Protein AF-A0A2D8TUY0-F1 (afdb_monomer)

Structure (mmCIF, N/CA/C/O backbone):
data_AF-A0A2D8TUY0-F1
#
_entry.id   AF-A0A2D8TUY0-F1
#
loop_
_atom_site.group_PDB
_atom_site.id
_atom_site.type_symbol
_atom_site.label_atom_id
_atom_site.label_alt_id
_atom_site.label_comp_id
_atom_site.label_asym_id
_atom_site.label_entity_id
_atom_site.label_seq_id
_atom_site.pdbx_PDB_ins_code
_atom_site.Cartn_x
_atom_site.Cartn_y
_atom_site.Cartn_z
_atom_site.occupancy
_atom_site.B_iso_or_equiv
_atom_site.auth_seq_id
_atom_site.auth_comp_id
_atom_site.auth_asym_id
_atom_site.auth_atom_id
_atom_site.pdbx_PDB_model_num
ATOM 1 N N . MET A 1 1 ? -10.414 -11.150 25.035 1.00 84.00 1 MET A N 1
ATOM 2 C CA . MET A 1 1 ? -11.420 -10.351 24.304 1.00 84.00 1 MET A CA 1
ATOM 3 C C . MET A 1 1 ? -11.794 -11.158 23.079 1.00 84.00 1 MET A C 1
ATOM 5 O O . MET A 1 1 ? -10.898 -11.716 22.467 1.00 84.00 1 MET A O 1
ATOM 9 N N . SER A 1 2 ? -13.072 -11.317 22.756 1.00 91.38 2 SER A N 1
ATOM 10 C CA . SER A 1 2 ? -13.458 -12.007 21.522 1.00 91.38 2 SER A CA 1
ATOM 11 C C . SER A 1 2 ? -13.144 -11.145 20.296 1.00 91.38 2 SER A C 1
ATOM 13 O O . SER A 1 2 ? -13.077 -9.918 20.381 1.00 91.38 2 SER A O 1
ATOM 15 N N . ILE A 1 3 ? -13.011 -11.767 19.123 1.00 92.19 3 ILE A N 1
ATOM 16 C CA . ILE A 1 3 ? -12.767 -11.019 17.882 1.00 92.19 3 ILE A CA 1
ATOM 17 C C . ILE A 1 3 ? -13.920 -10.061 17.544 1.00 92.19 3 ILE A C 1
ATOM 19 O O . ILE A 1 3 ? -13.692 -8.984 17.006 1.00 92.19 3 ILE A O 1
ATOM 23 N N . GLN A 1 4 ? -15.157 -10.409 17.916 1.00 93.75 4 GLN A N 1
ATOM 24 C CA . GLN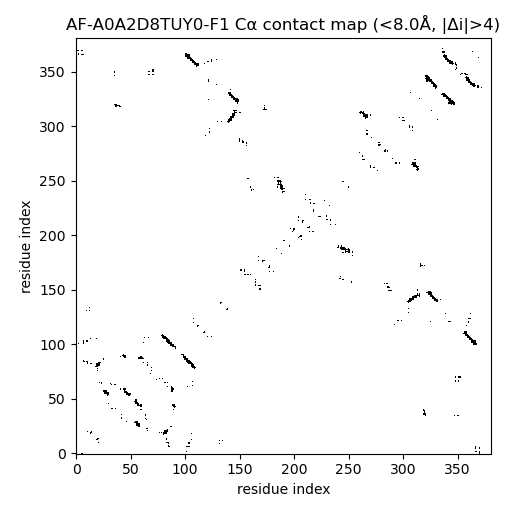 A 1 4 ? -16.320 -9.543 17.712 1.00 93.75 4 GLN A CA 1
ATOM 25 C C . GLN A 1 4 ? -16.310 -8.330 18.650 1.00 93.75 4 GLN A C 1
ATOM 27 O O . GLN A 1 4 ? -16.653 -7.230 18.219 1.00 93.75 4 GLN A O 1
ATOM 32 N N . GLU A 1 5 ? -15.876 -8.505 19.902 1.00 95.38 5 GLU A N 1
ATOM 33 C CA . GLU A 1 5 ? -15.669 -7.390 20.834 1.00 95.38 5 GLU A CA 1
ATOM 34 C C . GLU A 1 5 ? -14.594 -6.434 20.310 1.00 95.38 5 GLU A C 1
ATOM 36 O O . GLU A 1 5 ? -14.817 -5.224 20.291 1.00 95.38 5 GLU A O 1
ATOM 41 N N . LEU A 1 6 ? -13.477 -6.970 19.803 1.00 96.31 6 LEU A N 1
ATOM 42 C CA . LEU A 1 6 ? -12.415 -6.171 19.188 1.00 96.31 6 LEU A CA 1
ATOM 43 C C . LEU A 1 6 ? -12.925 -5.407 17.955 1.00 96.31 6 LEU A C 1
ATOM 45 O O . LEU A 1 6 ? -12.702 -4.203 17.836 1.00 96.31 6 LEU A O 1
ATOM 49 N N . ASN A 1 7 ? -13.657 -6.079 17.062 1.00 96.50 7 ASN A N 1
ATOM 50 C CA . ASN A 1 7 ? -14.255 -5.458 15.878 1.00 96.50 7 ASN A CA 1
ATOM 51 C C . ASN A 1 7 ? -15.169 -4.279 16.247 1.00 96.50 7 ASN A C 1
ATOM 53 O O . ASN A 1 7 ? -15.118 -3.234 15.589 1.00 96.50 7 ASN A O 1
ATOM 57 N N . LEU A 1 8 ? -16.005 -4.451 17.277 1.00 96.81 8 LEU A N 1
ATOM 58 C CA . LEU A 1 8 ? -16.933 -3.427 17.754 1.00 96.81 8 LEU A CA 1
ATOM 59 C C . LEU A 1 8 ? -16.194 -2.267 18.428 1.00 96.81 8 LEU A C 1
ATOM 61 O O . LEU A 1 8 ? -16.516 -1.111 18.167 1.00 96.81 8 LEU A O 1
ATOM 65 N N . GLN A 1 9 ? -15.184 -2.561 19.252 1.00 97.25 9 GLN A N 1
ATOM 66 C CA . GLN A 1 9 ? -14.355 -1.539 19.887 1.00 97.25 9 GLN A CA 1
ATOM 67 C C . GLN A 1 9 ? -13.655 -0.663 18.842 1.00 97.25 9 GLN A C 1
ATOM 69 O O . GLN A 1 9 ? -13.736 0.561 18.928 1.00 97.25 9 GLN A O 1
ATOM 74 N N . LEU A 1 10 ? -13.025 -1.276 17.834 1.00 98.06 10 LEU A N 1
ATOM 75 C CA . LEU A 1 10 ? -12.342 -0.557 16.755 1.00 98.06 10 LEU A CA 1
ATOM 76 C C . LEU A 1 10 ? -13.316 0.295 15.935 1.00 98.06 10 LEU A C 1
ATOM 78 O O . LEU A 1 10 ? -13.047 1.470 15.704 1.00 98.06 10 LEU A O 1
ATOM 82 N N . LYS A 1 11 ? -14.479 -0.258 15.562 1.00 97.62 11 LYS A N 1
ATOM 83 C CA . LYS A 1 11 ? -15.529 0.498 14.864 1.00 97.62 11 LYS A CA 1
ATOM 84 C C . LYS A 1 11 ? -15.939 1.744 15.657 1.00 97.62 11 LYS A C 1
ATOM 86 O O . LYS A 1 11 ? -15.882 2.849 15.126 1.00 97.62 11 LYS A O 1
ATOM 91 N N . ASN A 1 12 ? -16.317 1.564 16.924 1.00 98.06 12 ASN A N 1
ATOM 92 C CA . ASN A 1 12 ? -16.778 2.660 17.777 1.00 98.06 12 ASN A CA 1
ATOM 93 C C . ASN A 1 12 ? -15.684 3.720 17.966 1.00 98.06 12 ASN A C 1
ATOM 95 O O . ASN A 1 12 ? -15.970 4.917 18.007 1.00 98.06 12 ASN A O 1
ATOM 99 N N . TYR A 1 13 ? -14.426 3.287 18.068 1.00 98.31 13 TYR A N 1
ATOM 100 C CA . TYR A 1 13 ? -13.287 4.189 18.148 1.00 98.31 13 TYR A CA 1
ATOM 101 C C . TYR A 1 13 ? -13.142 5.033 16.873 1.00 98.31 13 TYR A C 1
ATOM 103 O O . TYR A 1 13 ? -13.010 6.251 16.972 1.00 98.31 13 TYR A O 1
ATOM 111 N N . PHE A 1 14 ? -13.245 4.434 15.685 1.00 98.38 14 PHE A N 1
ATOM 112 C CA . PHE A 1 14 ? -13.183 5.180 14.425 1.00 98.38 14 PHE A CA 1
ATOM 113 C C . PHE A 1 14 ? -14.346 6.166 14.262 1.00 98.38 14 PHE A C 1
ATOM 115 O O . PHE A 1 14 ? -14.122 7.310 13.871 1.00 98.38 14 PHE A O 1
ATOM 122 N N . GLU A 1 15 ? -15.570 5.776 14.626 1.00 97.44 15 GLU A N 1
ATOM 123 C CA . GLU A 1 15 ? -16.721 6.692 14.619 1.00 97.44 15 GLU A CA 1
ATOM 124 C C . GLU A 1 15 ? -16.515 7.868 15.590 1.00 97.44 15 GLU A C 1
ATOM 126 O O . GLU A 1 15 ? -16.848 9.006 15.264 1.00 97.44 15 GLU A O 1
ATOM 131 N N . SER A 1 16 ? -15.872 7.638 16.744 1.00 97.38 16 SER A N 1
ATOM 132 C CA . SER A 1 16 ? -15.498 8.715 17.677 1.00 97.38 16 SER A CA 1
ATOM 133 C C . SER A 1 16 ? -14.423 9.673 17.138 1.00 97.38 16 SER A C 1
ATOM 135 O O . SER A 1 16 ? -14.205 10.738 17.714 1.00 97.38 16 SER A O 1
ATOM 137 N N . LYS A 1 17 ? -13.755 9.298 16.040 1.00 97.06 17 LYS A N 1
ATOM 138 C CA . LYS A 1 17 ? -12.744 10.079 15.312 1.00 97.06 17 LYS A CA 1
ATOM 139 C C . LYS A 1 17 ? -13.296 10.701 14.023 1.00 97.06 17 LYS A C 1
ATOM 141 O O . LYS A 1 17 ? -12.528 11.033 13.125 1.00 97.06 17 LYS A O 1
ATOM 146 N N . ASP A 1 18 ? -14.618 10.853 13.937 1.00 96.31 18 ASP A N 1
ATOM 147 C CA . ASP A 1 18 ? -15.341 11.439 12.801 1.00 96.31 18 ASP A CA 1
ATOM 148 C C . ASP A 1 18 ? -15.231 10.647 11.481 1.00 96.31 18 ASP A C 1
ATOM 150 O O . ASP A 1 18 ? -15.523 11.183 10.407 1.00 96.31 18 ASP A O 1
ATOM 154 N N . PHE A 1 19 ? -14.858 9.363 11.534 1.00 97.88 19 PHE A N 1
ATOM 155 C CA . PHE A 1 19 ? -14.951 8.481 10.372 1.00 97.88 19 PHE A CA 1
ATOM 156 C C . PHE A 1 19 ? -16.371 7.928 10.231 1.00 97.88 19 PHE A C 1
ATOM 158 O O . PHE A 1 19 ? -16.956 7.406 11.178 1.00 97.88 19 PHE A O 1
ATOM 165 N N . THR A 1 20 ? -16.927 8.016 9.024 1.00 97.62 20 THR A N 1
ATOM 166 C CA . THR A 1 20 ? -18.263 7.492 8.722 1.00 97.62 20 THR A CA 1
ATOM 167 C C . THR A 1 20 ? -18.190 5.988 8.495 1.00 97.62 20 THR A C 1
ATOM 169 O O . THR A 1 20 ? -17.503 5.535 7.579 1.00 97.62 20 THR A O 1
ATOM 172 N N . TYR A 1 21 ? -18.924 5.209 9.289 1.00 97.38 21 TYR A N 1
ATOM 173 C CA . TYR A 1 21 ? -18.996 3.764 9.100 1.00 97.38 21 TYR A CA 1
ATOM 174 C C . TYR A 1 21 ? -19.704 3.396 7.794 1.00 97.38 21 TYR A C 1
ATOM 176 O O . TYR A 1 21 ? -20.824 3.836 7.525 1.00 97.38 21 TYR A O 1
ATOM 184 N N . VAL A 1 22 ? -19.056 2.546 7.001 1.00 96.81 22 VAL A N 1
ATOM 185 C CA . VAL A 1 22 ? -19.592 2.001 5.755 1.00 96.81 22 VAL A CA 1
ATOM 186 C C . VAL A 1 22 ? -19.901 0.525 5.959 1.00 96.81 22 VAL A C 1
ATOM 188 O O . VAL A 1 22 ? -18.999 -0.308 6.048 1.00 96.81 22 VAL A O 1
ATOM 191 N N . ASP A 1 23 ? -21.191 0.200 6.014 1.00 93.50 23 ASP A N 1
ATOM 192 C CA . ASP A 1 23 ? -21.638 -1.190 5.999 1.00 93.50 23 ASP A CA 1
ATOM 193 C C . ASP A 1 23 ? -21.586 -1.742 4.570 1.00 93.50 23 ASP A C 1
ATOM 195 O O . ASP A 1 23 ? -22.038 -1.100 3.617 1.00 93.50 23 ASP A O 1
ATOM 199 N N . LEU A 1 24 ? -21.013 -2.932 4.418 1.00 93.81 24 LEU A N 1
ATOM 200 C CA . LEU A 1 24 ? -20.769 -3.561 3.126 1.00 93.81 24 LEU A CA 1
ATOM 201 C C . LEU A 1 24 ? -21.277 -5.004 3.129 1.00 93.81 24 LEU A C 1
ATOM 203 O O . LEU A 1 24 ? -21.068 -5.722 4.113 1.00 93.81 24 LEU A O 1
ATOM 207 N N . PRO A 1 25 ? -21.848 -5.487 2.009 1.00 95.06 25 PRO A N 1
ATOM 208 C CA . PRO A 1 25 ? -22.224 -6.888 1.877 1.00 95.06 25 PRO A CA 1
ATOM 209 C C . PRO A 1 25 ? -20.991 -7.801 1.931 1.00 95.06 25 PRO A C 1
ATOM 211 O O . PRO A 1 25 ? -19.852 -7.360 1.778 1.00 95.06 25 PRO A O 1
ATOM 214 N N . LEU A 1 26 ? -21.213 -9.098 2.148 1.00 95.50 26 LEU A N 1
ATOM 215 C CA . LEU A 1 26 ? -20.144 -10.108 2.129 1.00 95.50 26 LEU A CA 1
ATOM 216 C C . LEU A 1 26 ? -19.827 -10.607 0.715 1.00 95.50 26 LEU A C 1
ATOM 218 O O . LEU A 1 26 ? -18.713 -11.060 0.462 1.00 95.50 26 LEU A O 1
ATOM 222 N N . VAL A 1 27 ? -20.806 -10.538 -0.187 1.00 95.81 27 VAL A N 1
ATOM 223 C CA . VAL A 1 27 ? -20.734 -11.068 -1.550 1.00 95.81 27 VAL A CA 1
ATOM 224 C C . VAL A 1 27 ? -20.790 -9.919 -2.546 1.00 95.81 27 VAL A C 1
ATOM 226 O O . VAL A 1 27 ? -21.647 -9.044 -2.437 1.00 95.81 27 VAL A O 1
ATOM 229 N N . PHE A 1 28 ? -19.913 -9.966 -3.542 1.00 94.50 28 PHE A N 1
ATOM 230 C CA . PHE A 1 28 ? -19.820 -8.987 -4.623 1.00 94.50 28 PHE A CA 1
ATOM 231 C C . PHE A 1 28 ? -19.685 -9.678 -5.979 1.00 94.50 28 PHE A C 1
ATOM 233 O O . PHE A 1 28 ? -19.399 -10.874 -6.058 1.00 94.50 28 PHE A O 1
ATOM 240 N N . ASP A 1 29 ? -19.870 -8.906 -7.048 1.00 92.38 29 ASP A N 1
ATOM 241 C CA . ASP A 1 29 ? -19.421 -9.303 -8.382 1.00 92.38 29 ASP A CA 1
ATOM 242 C C . ASP A 1 29 ? -17.893 -9.437 -8.393 1.00 92.38 29 ASP A C 1
ATOM 244 O O . ASP A 1 29 ? -17.190 -8.550 -7.904 1.00 92.38 29 ASP A O 1
ATOM 248 N N . SER A 1 30 ? -17.373 -10.537 -8.945 1.00 90.69 30 SER A N 1
ATOM 249 C CA . SER A 1 30 ? -15.924 -10.792 -8.934 1.00 90.69 30 SER A CA 1
ATOM 250 C C . SER A 1 30 ? -15.119 -9.791 -9.761 1.00 90.69 30 SER A C 1
ATOM 252 O O . SER A 1 30 ? -13.979 -9.485 -9.402 1.00 90.69 30 SER A O 1
ATOM 254 N N . ASP A 1 31 ? -15.730 -9.219 -10.800 1.00 87.44 31 ASP A N 1
ATOM 255 C CA . ASP A 1 31 ? -15.106 -8.232 -11.688 1.00 87.44 31 ASP A CA 1
ATOM 256 C C . ASP A 1 31 ? -1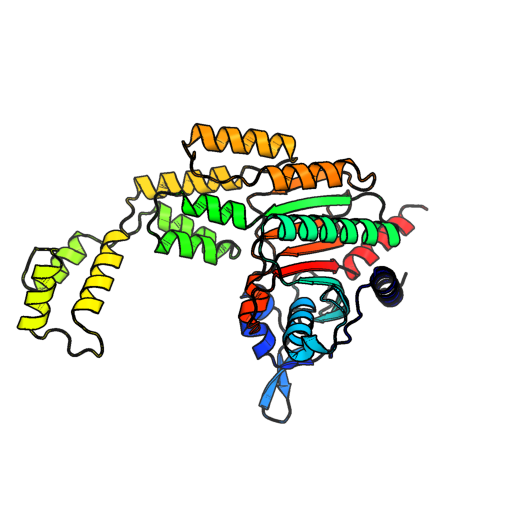4.596 -6.995 -10.930 1.00 87.44 31 ASP A C 1
ATOM 258 O O . ASP A 1 31 ? -13.510 -6.502 -11.233 1.00 87.44 31 ASP A O 1
ATOM 262 N N . VAL A 1 32 ? -15.300 -6.574 -9.867 1.00 85.94 32 VAL A N 1
ATOM 263 C CA . VAL A 1 32 ? -14.912 -5.434 -9.009 1.00 85.94 32 VAL A CA 1
ATOM 264 C C . VAL A 1 32 ? -13.510 -5.618 -8.425 1.00 85.94 32 VAL A C 1
ATOM 266 O O . VAL A 1 32 ? -12.772 -4.654 -8.239 1.00 85.94 32 VAL A O 1
ATOM 269 N N . PHE A 1 33 ? -13.119 -6.859 -8.137 1.00 86.88 33 PHE A N 1
ATOM 270 C CA . PHE A 1 33 ? -11.812 -7.156 -7.564 1.00 86.88 33 PHE A CA 1
ATOM 271 C C . PHE A 1 33 ? -10.789 -7.538 -8.628 1.00 86.88 33 PHE A C 1
ATOM 273 O O . PHE A 1 33 ? -9.615 -7.207 -8.467 1.00 86.88 33 PHE A O 1
ATOM 280 N N . TYR A 1 34 ? -11.177 -8.204 -9.718 1.00 80.69 34 TYR A N 1
ATOM 281 C CA . TYR A 1 34 ? -10.219 -8.673 -10.725 1.00 80.69 34 TYR A CA 1
ATOM 282 C C . TYR A 1 34 ? -9.412 -7.564 -11.388 1.00 80.69 34 TYR A C 1
ATOM 284 O O . TYR A 1 34 ? -8.236 -7.777 -11.686 1.00 80.69 34 TYR A O 1
ATOM 292 N N . GLU A 1 35 ? -10.008 -6.394 -11.578 1.00 72.38 35 GLU A N 1
ATOM 293 C CA . GLU A 1 35 ? -9.322 -5.254 -12.187 1.00 72.38 35 GLU A CA 1
ATOM 294 C C . GLU A 1 35 ? -8.435 -4.497 -11.185 1.00 72.38 35 GLU A C 1
ATOM 296 O O . GLU A 1 35 ? -7.444 -3.880 -11.570 1.00 72.38 35 GLU A O 1
ATOM 301 N N . MET A 1 36 ? -8.745 -4.603 -9.889 1.00 74.56 36 MET A N 1
ATOM 302 C CA . MET A 1 36 ? -8.294 -3.656 -8.863 1.00 74.56 36 MET A CA 1
ATOM 303 C C . MET A 1 36 ? -7.314 -4.246 -7.844 1.00 74.56 36 MET A C 1
ATOM 305 O O . MET A 1 36 ? -6.555 -3.521 -7.207 1.00 74.56 36 MET A O 1
ATOM 309 N N . SER A 1 37 ? -7.342 -5.564 -7.655 1.00 67.38 37 SER A N 1
ATOM 310 C CA . SER A 1 37 ? -6.726 -6.227 -6.499 1.00 67.38 37 SER A CA 1
ATOM 311 C C . SER A 1 37 ? -5.332 -6.823 -6.741 1.00 67.38 37 SER A C 1
ATOM 313 O O . SER A 1 37 ? -4.678 -7.289 -5.804 1.00 67.38 37 SER A O 1
ATOM 315 N N . GLY A 1 38 ? -4.853 -6.783 -7.986 1.00 72.62 38 GLY A N 1
ATOM 316 C CA . GLY A 1 38 ? -3.574 -7.371 -8.376 1.00 72.62 38 GLY A CA 1
ATOM 317 C C . GLY A 1 38 ? -3.602 -8.898 -8.506 1.00 72.62 38 GLY A C 1
ATOM 318 O O . GLY A 1 38 ? -4.587 -9.569 -8.194 1.00 72.62 38 GLY A O 1
ATOM 319 N N . GLU A 1 39 ? -2.505 -9.483 -8.991 1.00 73.56 39 GLU A N 1
ATOM 320 C CA . GLU A 1 39 ? -2.430 -10.932 -9.228 1.00 73.56 39 GLU A CA 1
ATOM 321 C C . GLU A 1 39 ? -2.439 -11.749 -7.931 1.00 73.56 39 GLU A C 1
ATOM 323 O O . GLU A 1 39 ? -2.946 -12.874 -7.927 1.00 73.56 39 GLU A O 1
ATOM 328 N N . ILE A 1 40 ? -1.864 -11.219 -6.846 1.00 75.75 40 ILE A N 1
ATOM 329 C CA . ILE A 1 40 ? -1.784 -11.932 -5.563 1.00 75.75 40 ILE A CA 1
ATOM 330 C C . ILE A 1 40 ? -3.177 -12.122 -4.968 1.00 75.75 40 ILE A C 1
ATOM 332 O O . ILE A 1 40 ? -3.573 -13.259 -4.709 1.00 75.75 40 ILE A O 1
ATOM 336 N N . LEU A 1 41 ? -3.936 -11.035 -4.790 1.00 78.56 41 LEU A N 1
ATOM 337 C CA . LEU A 1 41 ? -5.254 -11.120 -4.166 1.00 78.56 41 LEU A CA 1
ATOM 338 C C . LEU A 1 41 ? -6.219 -11.921 -5.041 1.00 78.56 41 LEU A C 1
ATOM 340 O O . LEU A 1 41 ? -6.963 -12.748 -4.521 1.00 78.56 41 LEU A O 1
ATOM 344 N N . ARG 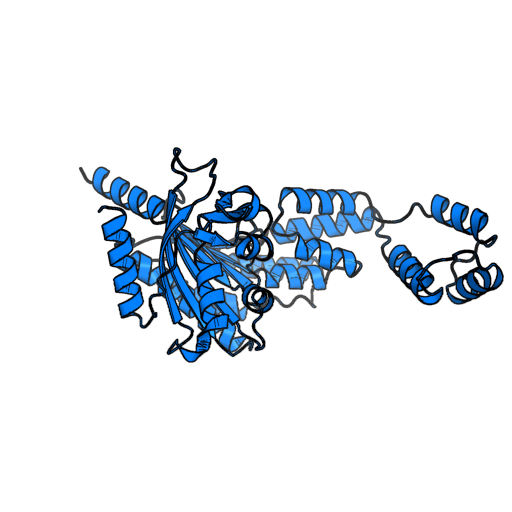A 1 42 ? -6.119 -11.784 -6.371 1.00 82.00 42 ARG A N 1
ATOM 345 C CA . ARG A 1 42 ? -6.899 -12.575 -7.330 1.00 82.00 42 ARG A CA 1
ATOM 346 C C . ARG A 1 42 ? -6.734 -14.083 -7.145 1.00 82.00 42 ARG A C 1
ATOM 348 O O . ARG A 1 42 ? -7.717 -14.812 -7.224 1.00 82.00 42 ARG A O 1
ATOM 355 N N . LYS A 1 43 ? -5.513 -14.561 -6.884 1.00 83.69 43 LYS A N 1
ATOM 356 C CA . LYS A 1 43 ? -5.246 -15.990 -6.624 1.00 83.69 43 LYS A CA 1
ATOM 357 C C . LYS A 1 43 ? -5.803 -16.469 -5.285 1.00 83.69 43 LYS A C 1
ATOM 359 O O . LYS A 1 43 ? -5.906 -17.673 -5.091 1.00 83.69 43 LYS A O 1
ATOM 364 N N . GLN A 1 44 ? -6.119 -15.544 -4.379 1.00 86.44 44 GLN A N 1
ATOM 365 C CA . GLN A 1 44 ? -6.620 -15.835 -3.040 1.00 86.44 44 GLN A CA 1
ATOM 366 C C . GLN A 1 44 ? -8.147 -15.722 -2.915 1.00 86.44 44 GLN A C 1
ATOM 368 O O . GLN A 1 44 ? -8.691 -15.986 -1.846 1.00 86.44 44 GLN A O 1
ATOM 373 N N . MET A 1 45 ? -8.849 -15.301 -3.968 1.00 90.19 45 MET A N 1
ATOM 374 C CA . MET A 1 45 ? -10.295 -15.088 -3.929 1.00 90.19 45 MET A CA 1
ATOM 375 C C . MET A 1 45 ? -11.074 -16.405 -3.904 1.00 90.19 45 MET A C 1
ATOM 377 O O . MET A 1 45 ? -10.797 -17.320 -4.675 1.00 90.19 45 MET A O 1
ATOM 381 N N . TYR A 1 46 ? -12.130 -16.448 -3.090 1.00 91.62 46 TYR A N 1
ATOM 382 C CA . TYR A 1 46 ? -13.177 -17.462 -3.204 1.00 91.62 46 TYR A CA 1
ATOM 383 C C . TYR A 1 46 ? -14.269 -16.965 -4.148 1.00 91.62 46 TYR A C 1
ATOM 385 O O . TYR A 1 46 ? -15.081 -16.122 -3.751 1.00 91.62 46 TYR A O 1
ATOM 393 N N . SER A 1 47 ? -14.291 -17.483 -5.378 1.00 92.62 47 SER A N 1
ATOM 394 C CA . SER A 1 47 ? -15.365 -17.229 -6.342 1.00 92.62 47 SER A CA 1
ATOM 395 C C . SER A 1 47 ? -16.315 -18.420 -6.496 1.00 92.62 47 SER A C 1
ATOM 397 O O . SER A 1 47 ? -15.971 -19.572 -6.228 1.00 92.62 47 SER A O 1
ATOM 399 N N . PHE A 1 48 ? -17.554 -18.116 -6.866 1.00 94.69 48 PHE A N 1
ATOM 400 C CA . PHE A 1 48 ? -18.633 -19.062 -7.121 1.00 94.69 48 PHE A CA 1
ATOM 401 C C . PHE A 1 48 ? -19.605 -18.465 -8.141 1.00 94.69 48 PHE A C 1
ATOM 403 O O . PHE A 1 48 ? -19.606 -17.262 -8.381 1.00 94.69 48 PHE A O 1
ATOM 410 N N . TYR A 1 49 ? -20.460 -19.294 -8.731 1.00 96.44 49 TYR A N 1
ATOM 411 C CA . TYR A 1 49 ? -21.496 -18.827 -9.651 1.00 96.44 49 TYR A CA 1
ATOM 412 C C . TYR A 1 49 ? -22.837 -18.737 -8.933 1.00 96.44 49 TYR A C 1
ATOM 414 O O . TYR A 1 49 ? -23.209 -19.646 -8.188 1.00 96.44 49 TYR A O 1
ATOM 422 N N . ASP A 1 50 ? -23.564 -17.643 -9.148 1.00 94.19 50 ASP A N 1
ATOM 423 C CA . ASP A 1 50 ? -24.950 -17.546 -8.702 1.00 94.19 50 ASP A CA 1
ATOM 424 C C . ASP A 1 50 ? -25.903 -18.338 -9.620 1.00 94.19 50 ASP A C 1
ATOM 426 O O . ASP A 1 50 ? -25.508 -18.900 -10.644 1.00 94.19 50 ASP A O 1
ATOM 430 N N . ASN A 1 51 ? -27.193 -18.365 -9.272 1.00 94.62 51 ASN A N 1
ATOM 431 C CA . ASN A 1 51 ? -28.212 -19.086 -10.045 1.00 94.62 51 ASN A CA 1
ATOM 432 C C . ASN A 1 51 ? -28.400 -18.553 -11.481 1.00 94.62 51 ASN A C 1
ATOM 434 O O . ASN A 1 51 ? -29.032 -19.227 -12.291 1.00 94.62 51 ASN A O 1
ATOM 438 N N . SER A 1 52 ? -27.891 -17.357 -11.798 1.00 94.69 52 SER A N 1
ATOM 439 C CA . SER A 1 52 ? -27.908 -16.782 -13.149 1.00 94.69 52 SER A CA 1
ATOM 440 C C . SER A 1 52 ? -26.657 -17.125 -13.965 1.00 94.69 52 SER A C 1
ATOM 442 O O . SER A 1 52 ? -26.575 -16.770 -15.139 1.00 94.69 52 SER A O 1
ATOM 444 N N . GLY A 1 53 ? -25.688 -17.822 -13.362 1.00 94.19 53 GLY A N 1
ATOM 445 C CA . GLY A 1 53 ? -24.389 -18.104 -13.965 1.00 94.19 53 GLY A CA 1
ATOM 446 C C . GLY A 1 53 ? -23.416 -16.924 -13.897 1.00 94.19 53 GLY A C 1
ATOM 447 O O . GLY A 1 53 ? -22.374 -16.974 -14.548 1.00 94.19 53 GLY A O 1
ATOM 448 N N . LYS A 1 54 ? -23.724 -15.870 -13.128 1.00 94.62 54 LYS A N 1
ATOM 449 C CA . LYS A 1 54 ? -22.807 -14.745 -12.915 1.00 94.62 54 LYS A CA 1
ATOM 450 C C . LYS A 1 54 ? -21.778 -15.113 -11.851 1.00 94.62 54 LYS A C 1
ATOM 452 O O . LYS A 1 54 ? -22.138 -15.641 -10.798 1.00 94.62 54 LYS A O 1
ATOM 457 N N . GLU A 1 55 ? -20.507 -14.824 -12.120 1.00 95.25 55 GLU A N 1
ATOM 458 C CA . GLU A 1 55 ? -19.433 -15.046 -11.152 1.00 95.25 55 GLU A CA 1
ATOM 459 C C . GLU A 1 55 ? -19.501 -14.010 -10.018 1.00 95.25 55 GLU A C 1
ATOM 461 O O . GLU A 1 55 ? -19.566 -12.795 -10.232 1.00 95.25 55 GLU A O 1
ATOM 466 N N . LYS A 1 56 ? -19.517 -14.521 -8.792 1.00 95.56 56 LYS A N 1
ATOM 467 C CA . LYS A 1 56 ? -19.542 -13.785 -7.533 1.00 95.56 56 LYS A CA 1
ATOM 468 C C . LYS A 1 56 ? -18.349 -14.202 -6.694 1.00 95.56 56 LYS A C 1
ATOM 470 O O . LYS A 1 56 ? -17.833 -15.306 -6.836 1.00 95.56 56 LYS A O 1
ATOM 475 N N . CYS A 1 57 ? -17.948 -13.354 -5.758 1.00 94.50 57 CYS A N 1
ATOM 476 C CA . CYS A 1 57 ? -16.951 -13.715 -4.760 1.00 94.50 57 CYS A CA 1
ATOM 477 C C . CYS A 1 57 ? -17.365 -13.285 -3.360 1.00 94.50 57 CYS A C 1
ATOM 479 O O . CYS A 1 57 ? -18.043 -12.271 -3.174 1.00 94.50 57 CYS A O 1
ATOM 481 N N . LEU A 1 58 ? -16.882 -14.032 -2.369 1.00 95.06 58 LEU A N 1
ATOM 482 C CA . LEU A 1 58 ? -16.754 -13.501 -1.017 1.00 95.06 58 LEU A CA 1
ATOM 483 C C . LEU A 1 58 ? -15.704 -12.388 -1.037 1.00 95.06 58 LEU A C 1
ATOM 485 O O . LEU A 1 58 ? -14.650 -12.556 -1.651 1.00 95.06 58 LEU A O 1
ATOM 489 N N . ARG A 1 59 ? -15.989 -11.251 -0.393 1.00 93.31 59 ARG A N 1
ATOM 490 C CA . ARG A 1 59 ? -15.094 -10.089 -0.426 1.00 93.31 59 ARG A CA 1
ATOM 491 C C . ARG A 1 59 ? -13.698 -10.465 0.101 1.00 93.31 59 ARG A C 1
ATOM 493 O O . ARG A 1 59 ? -13.576 -10.900 1.251 1.00 93.31 59 ARG A O 1
ATOM 500 N N . PRO A 1 60 ? -12.638 -10.301 -0.704 1.00 92.00 60 PRO A N 1
ATOM 501 C CA . PRO A 1 60 ? -11.276 -10.530 -0.245 1.00 92.00 60 PRO A CA 1
ATOM 502 C C . PRO A 1 60 ? -10.701 -9.295 0.460 1.00 92.00 60 PRO A C 1
ATOM 504 O O . PRO A 1 60 ? -9.655 -9.387 1.090 1.00 92.00 60 PRO A O 1
ATOM 507 N N . ASP A 1 61 ? -11.345 -8.137 0.340 1.00 91.81 61 ASP A N 1
ATOM 508 C CA . ASP A 1 61 ? -10.844 -6.841 0.786 1.00 91.81 61 ASP A CA 1
ATOM 509 C C . ASP A 1 61 ? -12.007 -5.893 1.102 1.00 91.81 61 ASP A C 1
ATOM 511 O O . ASP A 1 61 ? -13.108 -6.067 0.571 1.00 91.81 61 ASP A O 1
ATOM 515 N N . LEU A 1 62 ? -11.759 -4.912 1.971 1.00 94.56 62 LEU A N 1
ATOM 516 C CA . LEU A 1 62 ? -12.735 -3.893 2.363 1.00 94.56 62 LEU A CA 1
ATOM 517 C C . LEU A 1 62 ? -12.421 -2.507 1.783 1.00 94.56 62 LEU A C 1
ATOM 519 O O . LEU A 1 62 ? -13.359 -1.764 1.505 1.00 94.56 62 LEU A O 1
ATOM 523 N N . THR A 1 63 ? -11.157 -2.180 1.512 1.00 94.44 63 THR A N 1
ATOM 524 C CA . THR A 1 63 ? -10.751 -0.896 0.920 1.00 94.44 63 THR A CA 1
ATOM 525 C C . THR A 1 63 ? -11.390 -0.687 -0.450 1.00 94.44 63 THR A C 1
ATOM 527 O O . THR A 1 63 ? -12.081 0.308 -0.663 1.00 94.44 63 THR A O 1
ATOM 530 N N . ILE A 1 64 ? -11.242 -1.653 -1.365 1.00 93.31 64 ILE A N 1
ATOM 531 C CA . ILE A 1 64 ? -11.793 -1.570 -2.731 1.00 93.31 64 ILE A CA 1
ATOM 532 C C . ILE A 1 64 ? -13.306 -1.264 -2.726 1.00 93.31 64 ILE A C 1
ATOM 534 O O . ILE A 1 64 ? -13.712 -0.277 -3.347 1.00 93.31 64 ILE A O 1
ATOM 538 N N . PRO A 1 65 ? -14.166 -2.043 -2.035 1.00 94.44 65 PRO A N 1
ATOM 539 C CA . PRO A 1 65 ? -15.599 -1.768 -2.023 1.00 94.44 65 PRO A CA 1
ATOM 540 C C . PRO A 1 65 ? -15.972 -0.481 -1.273 1.00 94.44 65 PRO A C 1
ATOM 542 O O . PRO A 1 65 ? -16.943 0.163 -1.673 1.00 94.44 65 PRO A O 1
ATOM 545 N N . VAL A 1 66 ? -15.225 -0.064 -0.240 1.00 95.75 66 VAL A N 1
ATOM 546 C CA . VAL A 1 66 ? -15.453 1.233 0.426 1.00 95.75 66 VAL A CA 1
ATOM 547 C C . VAL A 1 66 ? -15.176 2.388 -0.532 1.00 95.75 66 VAL A C 1
ATOM 549 O O . VAL A 1 66 ? -16.042 3.246 -0.713 1.00 95.75 66 VAL A O 1
ATOM 552 N N . CYS A 1 67 ? -14.024 2.382 -1.205 1.00 94.75 67 CYS A N 1
ATOM 553 C CA . CYS A 1 67 ? -13.671 3.401 -2.190 1.00 94.75 67 CYS A CA 1
ATOM 554 C C . CYS A 1 67 ? -14.664 3.428 -3.360 1.00 94.75 67 CYS A C 1
ATOM 556 O O . CYS A 1 67 ? -15.117 4.498 -3.759 1.00 94.75 67 CYS A O 1
ATOM 558 N N . HIS A 1 68 ? -15.064 2.262 -3.876 1.00 92.81 68 HIS A N 1
ATOM 559 C CA . HIS A 1 68 ? -16.044 2.171 -4.960 1.00 92.81 68 HIS A CA 1
ATOM 560 C C . HIS A 1 68 ? -17.413 2.725 -4.538 1.00 92.81 68 HIS A C 1
ATOM 562 O O . HIS A 1 68 ? -18.057 3.460 -5.292 1.00 92.81 68 HIS A O 1
ATOM 568 N N . ASN A 1 69 ? -17.858 2.414 -3.314 1.00 93.38 69 ASN A N 1
ATOM 569 C CA . ASN A 1 69 ? -19.103 2.949 -2.773 1.00 93.38 69 ASN A CA 1
ATOM 570 C C . ASN A 1 69 ? -19.047 4.476 -2.620 1.00 93.38 69 ASN A C 1
ATOM 57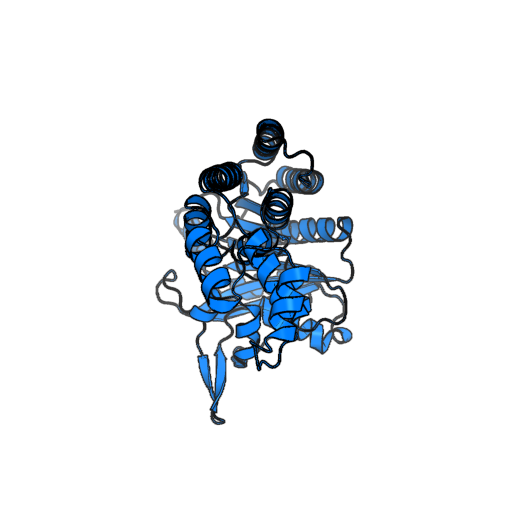2 O O . ASN A 1 69 ? -20.020 5.146 -2.963 1.00 93.38 69 ASN A O 1
ATOM 576 N N . TYR A 1 70 ? -17.914 5.018 -2.160 1.00 94.75 70 TYR A N 1
ATOM 577 C CA . TYR A 1 70 ? -17.693 6.461 -2.072 1.00 94.75 70 TYR A CA 1
ATOM 578 C C . TYR A 1 70 ? -17.750 7.135 -3.442 1.00 94.75 70 TYR A C 1
ATOM 580 O O . TYR A 1 70 ? -18.496 8.090 -3.603 1.00 94.75 70 TYR A O 1
ATOM 588 N N . ILE A 1 71 ? -17.043 6.610 -4.445 1.00 92.75 71 ILE A N 1
ATOM 589 C CA . ILE A 1 71 ? -17.037 7.178 -5.804 1.00 92.75 71 ILE A CA 1
ATOM 590 C C . ILE A 1 71 ? -18.445 7.152 -6.418 1.00 92.75 71 ILE A C 1
ATOM 592 O O . ILE A 1 71 ? -18.887 8.132 -7.007 1.00 92.75 71 ILE A O 1
ATOM 596 N N . THR A 1 72 ? -19.186 6.056 -6.232 1.00 91.25 72 THR A N 1
ATOM 597 C CA . THR A 1 72 ? -20.533 5.895 -6.811 1.00 91.25 72 THR A CA 1
ATOM 598 C C . THR A 1 72 ? -21.602 6.719 -6.078 1.00 91.25 72 THR A C 1
ATOM 600 O O . THR A 1 72 ? -22.651 7.035 -6.641 1.00 91.25 72 THR A O 1
ATOM 603 N N . ASN A 1 73 ? -21.386 7.034 -4.798 1.00 91.19 73 ASN A N 1
ATOM 604 C CA . ASN A 1 73 ? -22.383 7.660 -3.929 1.00 91.19 73 ASN A CA 1
ATOM 605 C C . ASN A 1 73 ? -21.811 8.829 -3.110 1.00 91.19 73 ASN A C 1
ATOM 607 O O . ASN A 1 73 ? -22.230 9.017 -1.965 1.00 91.19 73 ASN A O 1
ATOM 611 N N . SER A 1 74 ? -20.876 9.605 -3.658 1.00 87.00 74 SER A N 1
ATOM 612 C CA . SER A 1 74 ? -20.124 10.636 -2.921 1.00 87.00 74 SER A CA 1
ATOM 613 C C . SER A 1 74 ? -21.038 11.633 -2.201 1.00 87.00 74 SER A C 1
ATOM 615 O O . SER A 1 74 ? -20.816 11.955 -1.038 1.00 87.00 74 SER A O 1
ATOM 617 N N . GLN A 1 75 ? -22.159 11.998 -2.826 1.00 87.25 75 GLN A N 1
ATOM 618 C CA . GLN A 1 75 ? -23.203 12.875 -2.288 1.00 87.25 75 GLN A CA 1
ATOM 619 C C . GLN A 1 75 ? -23.880 12.370 -1.001 1.00 87.25 75 GLN A C 1
ATOM 621 O O . GLN A 1 75 ? -24.570 13.136 -0.331 1.00 87.25 75 GLN A O 1
ATOM 626 N N . LYS A 1 76 ? -23.744 11.080 -0.662 1.00 89.62 76 LYS A N 1
ATOM 627 C CA . LYS A 1 76 ? -24.288 10.494 0.575 1.00 89.62 76 LYS A CA 1
ATOM 628 C C . LYS A 1 76 ? -23.324 10.609 1.755 1.00 89.62 76 LYS A C 1
ATOM 630 O O . LYS A 1 76 ? -23.733 10.347 2.885 1.00 89.62 76 LYS A O 1
ATOM 635 N N . PHE A 1 77 ? -22.071 10.982 1.510 1.00 89.75 77 PHE A N 1
ATOM 636 C CA . PHE A 1 77 ? -21.038 11.081 2.531 1.00 89.75 77 PHE A CA 1
ATOM 637 C C . PHE A 1 77 ? -20.781 12.540 2.901 1.00 89.75 77 PHE A C 1
ATOM 639 O O . PHE A 1 77 ? -20.724 13.420 2.049 1.00 89.75 77 PHE A O 1
ATOM 646 N N . LYS A 1 78 ? -20.609 12.802 4.201 1.00 89.12 78 LYS A N 1
ATOM 647 C CA . LYS A 1 78 ? -20.278 14.144 4.710 1.00 89.12 78 LYS A CA 1
ATOM 648 C C . LYS A 1 78 ? -18.833 14.542 4.386 1.00 89.12 78 LYS A C 1
ATOM 650 O O . LYS A 1 78 ? -18.533 15.723 4.244 1.00 89.12 78 LYS A O 1
ATOM 655 N N . SER A 1 79 ? -17.940 13.561 4.334 1.00 93.56 79 SER A N 1
ATOM 656 C CA . SER A 1 79 ? -16.517 13.699 4.031 1.00 93.56 79 SER A CA 1
ATOM 657 C C . SER A 1 79 ? -15.997 12.372 3.475 1.00 93.56 79 SER A C 1
ATOM 659 O O . SER A 1 79 ? -16.671 11.346 3.583 1.00 93.56 79 SER A O 1
ATOM 661 N N . GLY A 1 80 ? -14.788 12.365 2.915 1.00 95.50 80 GLY A N 1
ATOM 662 C CA . GLY A 1 80 ? -14.112 11.129 2.518 1.00 95.50 80 GLY A CA 1
ATOM 663 C C . GLY A 1 80 ? -13.397 10.400 3.661 1.00 95.50 80 GLY A C 1
ATOM 664 O O . GLY A 1 80 ? -12.554 9.557 3.386 1.00 95.50 80 GLY A O 1
ATOM 665 N N . LYS A 1 81 ? -13.708 10.703 4.931 1.00 97.94 81 LYS A N 1
ATOM 666 C CA . LYS A 1 81 ? -13.223 9.937 6.091 1.00 97.94 81 LYS A CA 1
ATOM 667 C C . LYS A 1 81 ? -14.187 8.794 6.379 1.00 97.94 81 LYS A C 1
ATOM 669 O O . LYS A 1 81 ? -15.263 9.008 6.939 1.00 97.94 81 LYS A O 1
ATOM 674 N N . LEU A 1 82 ? -13.808 7.585 5.985 1.00 98.44 82 LEU A N 1
ATOM 675 C CA . LEU A 1 82 ? -14.648 6.389 6.031 1.00 98.44 82 LEU A CA 1
ATOM 676 C C . LEU A 1 82 ? -14.012 5.316 6.910 1.00 98.44 82 LEU A C 1
ATOM 678 O O . LEU A 1 82 ? -12.793 5.205 6.951 1.00 98.44 82 LEU A O 1
ATOM 682 N N . CYS A 1 83 ? -14.814 4.501 7.588 1.00 98.25 83 CYS A N 1
ATOM 683 C CA . CYS A 1 83 ? -14.314 3.342 8.319 1.00 98.25 83 CYS A CA 1
ATOM 684 C C . CYS A 1 83 ? -15.146 2.090 8.060 1.00 98.25 83 CYS A C 1
ATOM 686 O O . CYS A 1 83 ? -16.300 2.147 7.635 1.00 98.25 83 CYS A O 1
ATOM 688 N N . TYR A 1 84 ? -14.547 0.940 8.337 1.00 98.19 84 TYR A N 1
ATOM 689 C CA . TYR A 1 84 ? -15.180 -0.367 8.224 1.00 98.19 84 TYR A CA 1
ATOM 690 C C . TYR A 1 84 ? -14.651 -1.310 9.298 1.00 98.19 84 TYR A C 1
ATOM 692 O O . TYR A 1 84 ? -13.603 -1.093 9.905 1.00 98.19 84 TYR A O 1
ATOM 700 N N . SER A 1 85 ? -15.401 -2.381 9.535 1.00 97.38 85 SER A N 1
ATOM 701 C CA . SER A 1 85 ? -15.044 -3.446 10.467 1.00 97.38 85 SER A CA 1
ATOM 702 C C . SER A 1 85 ? -15.821 -4.698 10.085 1.00 97.38 85 SER A C 1
ATOM 704 O O . SER A 1 85 ? -17.046 -4.638 9.938 1.00 97.38 85 SER A O 1
ATOM 706 N N . GLY A 1 86 ? -15.125 -5.815 9.880 1.00 94.50 86 GLY A N 1
ATOM 707 C CA . GLY A 1 86 ? -15.760 -7.097 9.597 1.00 94.50 86 GLY A CA 1
ATOM 708 C C . GLY A 1 86 ? -14.858 -8.120 8.905 1.00 94.50 86 GLY A C 1
ATOM 709 O O . GLY A 1 86 ? -13.657 -7.901 8.738 1.00 94.50 86 GLY A O 1
ATOM 710 N N . PRO A 1 87 ? -15.443 -9.256 8.491 1.00 94.88 87 PRO A N 1
ATOM 711 C CA . PRO A 1 87 ? -14.687 -10.344 7.893 1.00 94.88 87 PRO A CA 1
ATOM 712 C C . PRO A 1 87 ? -14.333 -10.077 6.427 1.00 94.88 87 PRO A C 1
ATOM 714 O O . PRO A 1 87 ? -15.099 -9.439 5.696 1.00 94.88 87 PRO A O 1
ATOM 717 N N . VAL A 1 88 ? -13.207 -10.636 5.998 1.00 94.06 88 VAL A N 1
ATOM 718 C CA . VAL A 1 88 ? -12.755 -10.820 4.615 1.00 94.06 88 VAL A CA 1
ATOM 719 C C . VAL A 1 88 ? -12.336 -12.276 4.417 1.00 94.06 88 VAL A C 1
ATOM 721 O O . VAL A 1 88 ? -11.942 -12.953 5.368 1.00 94.06 88 VAL A O 1
ATOM 724 N N . PHE A 1 89 ? -12.404 -12.763 3.180 1.00 93.31 89 PHE A N 1
ATOM 725 C CA . PHE A 1 89 ? -12.189 -14.177 2.873 1.00 93.31 89 PHE A CA 1
ATOM 726 C C . PHE A 1 89 ? -11.054 -14.350 1.872 1.00 93.31 89 PHE A C 1
ATOM 728 O O . PHE A 1 89 ? -11.124 -13.845 0.751 1.00 93.31 89 PHE A O 1
ATOM 735 N N . ARG A 1 90 ? -10.000 -15.068 2.271 1.00 88.06 90 ARG A N 1
ATOM 736 C CA . ARG A 1 90 ? -8.810 -15.306 1.441 1.00 88.06 90 ARG A CA 1
ATOM 737 C C . ARG A 1 90 ? -8.350 -16.751 1.579 1.00 88.06 90 ARG A C 1
ATOM 739 O O . ARG A 1 90 ? -8.302 -17.288 2.685 1.00 88.06 90 ARG A O 1
ATOM 746 N N . SER A 1 91 ? -7.991 -17.395 0.472 1.00 79.94 91 SER A N 1
ATOM 747 C CA . SER A 1 91 ? -7.300 -18.681 0.509 1.00 79.94 91 SER A CA 1
ATOM 748 C C . SER A 1 91 ? -5.858 -18.429 0.940 1.00 79.94 91 SER A C 1
ATOM 750 O O . SER A 1 91 ? -4.990 -18.084 0.138 1.00 79.94 91 SER A O 1
ATOM 752 N N . SER A 1 92 ? -5.625 -18.503 2.242 1.00 64.06 92 SER A N 1
ATOM 753 C CA . SER A 1 92 ? -4.307 -18.330 2.832 1.00 64.06 92 SER A CA 1
ATOM 754 C C . SER A 1 92 ? -3.603 -19.677 2.962 1.00 64.06 92 SER A C 1
ATOM 756 O O . SER A 1 92 ? -4.224 -20.685 3.292 1.00 64.06 92 SER A O 1
ATOM 758 N N . THR A 1 93 ? -2.292 -19.681 2.731 1.00 50.69 93 THR A N 1
ATOM 759 C CA . THR A 1 93 ? -1.388 -20.756 3.162 1.00 50.69 93 THR A CA 1
ATOM 760 C C . THR A 1 93 ? -0.814 -20.508 4.565 1.00 50.69 93 THR A C 1
ATOM 762 O O . THR A 1 93 ? -0.123 -21.374 5.086 1.00 50.69 93 THR A O 1
ATOM 765 N N . GLU A 1 94 ? -1.055 -19.328 5.153 1.00 51.22 94 GLU A N 1
ATOM 766 C CA . GLU A 1 94 ? -0.390 -18.813 6.364 1.00 51.22 94 GLU A CA 1
ATOM 767 C C . GLU A 1 94 ? -1.304 -18.707 7.599 1.00 51.22 94 GLU A C 1
ATOM 769 O O . GLU A 1 94 ? -0.803 -18.670 8.719 1.00 51.22 94 GLU A O 1
ATOM 774 N N . SER A 1 95 ? -2.633 -18.673 7.441 1.00 51.88 95 SER A N 1
ATOM 775 C CA . SER A 1 95 ? -3.549 -18.788 8.583 1.00 51.88 95 SER A CA 1
ATOM 776 C C . SER A 1 95 ? -3.714 -20.264 8.938 1.00 51.88 95 SER A C 1
ATOM 778 O O . SER A 1 95 ? -3.688 -21.120 8.058 1.00 51.88 95 SER A O 1
ATOM 780 N N . GLU A 1 96 ? -3.884 -20.569 10.226 1.00 54.25 96 GLU A N 1
ATOM 781 C CA . GLU A 1 96 ? -4.106 -21.912 10.794 1.00 54.25 96 GLU A CA 1
ATOM 782 C C . GLU A 1 96 ? -5.441 -22.537 10.319 1.00 54.25 96 GLU A C 1
ATOM 784 O O . GLU A 1 96 ? -6.326 -22.855 11.107 1.00 54.25 96 GLU A O 1
ATOM 789 N N . GLY A 1 97 ? -5.639 -22.661 9.008 1.00 58.12 97 GLY A N 1
ATOM 790 C CA . GLY A 1 97 ? -6.806 -23.256 8.363 1.00 58.12 97 GLY A CA 1
ATOM 791 C C . GLY A 1 97 ? -8.027 -22.345 8.199 1.00 58.12 97 GLY A C 1
ATOM 792 O O . GLY A 1 97 ? -8.909 -22.695 7.417 1.00 58.12 97 GLY A O 1
ATOM 793 N N . SER A 1 98 ? -8.110 -21.185 8.870 1.00 71.81 98 SER A N 1
ATOM 794 C CA . SER A 1 98 ? -9.261 -20.280 8.693 1.00 71.81 98 SER A CA 1
ATOM 795 C C . SER A 1 98 ? -9.142 -19.455 7.416 1.00 71.81 98 SER A C 1
ATOM 797 O O . SER A 1 98 ? -8.202 -18.679 7.234 1.00 71.81 98 SER A O 1
ATOM 799 N N . VAL A 1 99 ? -10.151 -19.598 6.563 1.00 84.19 99 VAL A N 1
ATOM 800 C CA . VAL A 1 99 ? -10.344 -18.818 5.335 1.00 84.19 99 VAL A CA 1
ATOM 801 C C . VAL A 1 99 ? -10.904 -17.421 5.613 1.00 84.19 99 VAL A C 1
ATOM 803 O O . VAL A 1 99 ? -10.797 -16.534 4.768 1.00 84.19 99 VAL A O 1
ATOM 806 N N . GLU A 1 100 ? -11.503 -17.241 6.792 1.00 90.75 100 GLU A N 1
ATOM 807 C CA . GLU A 1 100 ? -12.053 -15.985 7.287 1.00 90.75 100 GLU A CA 1
ATOM 808 C C . GLU A 1 100 ? -11.014 -15.261 8.148 1.00 90.75 100 GLU A C 1
ATOM 810 O O . GLU A 1 100 ? -10.464 -15.823 9.102 1.00 90.75 100 GLU A O 1
ATOM 815 N N . LEU A 1 101 ? -10.783 -13.997 7.812 1.00 91.88 101 LEU A N 1
ATOM 816 C CA . LEU A 1 101 ? -9.936 -13.055 8.531 1.00 91.88 101 LEU A CA 1
ATOM 817 C C . LEU A 1 101 ? -10.778 -11.831 8.879 1.00 91.88 101 LEU A C 1
ATOM 819 O O . LEU A 1 101 ? -11.660 -11.461 8.116 1.00 91.88 101 LEU A O 1
ATOM 823 N N . ASN A 1 102 ? -10.511 -11.175 9.999 1.00 94.31 102 ASN A N 1
ATOM 824 C CA . ASN A 1 102 ? -11.210 -9.955 10.387 1.00 94.31 102 ASN A CA 1
ATOM 825 C C . ASN A 1 102 ? -10.293 -8.744 10.246 1.00 94.31 102 ASN A C 1
ATOM 827 O O . ASN A 1 102 ? -9.125 -8.777 10.645 1.00 94.31 102 ASN A O 1
ATOM 831 N N . GLN A 1 103 ? -10.851 -7.680 9.680 1.00 95.50 103 GLN A N 1
ATOM 832 C CA . GLN A 1 103 ? -10.171 -6.416 9.455 1.00 95.50 103 GLN A CA 1
ATOM 833 C C . GLN A 1 103 ? -11.058 -5.265 9.907 1.00 95.50 103 GLN A C 1
ATOM 835 O O . GLN A 1 103 ? -12.270 -5.268 9.676 1.00 95.50 103 GLN A O 1
ATOM 840 N N . SER A 1 104 ? -10.433 -4.260 10.504 1.00 98.06 104 SER A N 1
ATOM 841 C CA . SER A 1 104 ? -11.046 -2.958 10.732 1.00 98.06 104 SER A CA 1
ATOM 842 C C . SER A 1 104 ? -10.121 -1.897 10.169 1.00 98.06 104 SER A C 1
ATOM 844 O O . SER A 1 104 ? -8.908 -1.994 10.304 1.00 98.06 104 SER A O 1
ATOM 846 N N . GLY A 1 105 ? -10.660 -0.886 9.514 1.00 97.94 105 GLY A N 1
ATOM 847 C CA . GLY A 1 105 ? -9.813 0.079 8.836 1.00 97.94 105 GLY A CA 1
ATOM 848 C C . GLY A 1 105 ? -10.488 1.408 8.637 1.00 97.94 105 GLY A C 1
ATOM 849 O O . GLY A 1 105 ? -11.696 1.554 8.852 1.00 97.94 105 GLY A O 1
ATOM 850 N N . VAL A 1 106 ? -9.669 2.369 8.239 1.00 98.56 106 VAL A N 1
ATOM 851 C CA . VAL A 1 106 ? -10.100 3.716 7.898 1.00 98.56 106 VAL A CA 1
ATOM 852 C C . VAL A 1 106 ? -9.485 4.126 6.571 1.00 98.56 106 VAL A C 1
ATOM 854 O O . VAL A 1 106 ? -8.334 3.795 6.294 1.00 98.56 106 VAL A O 1
ATOM 857 N N . GLU A 1 107 ? -10.255 4.869 5.786 1.00 98.25 107 GLU A N 1
ATOM 858 C CA . GLU A 1 107 ? -9.849 5.444 4.510 1.00 98.25 107 GLU A CA 1
ATOM 859 C C . GLU A 1 107 ? -10.054 6.961 4.568 1.00 98.25 107 GLU A C 1
ATOM 861 O O . GLU A 1 107 ? -11.085 7.437 5.053 1.00 98.25 107 GLU A O 1
ATOM 866 N N . ILE A 1 108 ? -9.074 7.719 4.078 1.00 98.12 108 ILE A N 1
ATOM 867 C CA . ILE A 1 108 ? -9.152 9.168 3.906 1.00 98.12 108 ILE A CA 1
ATOM 868 C C . ILE A 1 108 ? -9.083 9.462 2.409 1.00 98.12 108 ILE A C 1
ATOM 870 O O . ILE A 1 108 ? -8.026 9.341 1.793 1.00 98.12 108 ILE A O 1
ATOM 874 N N . ILE A 1 109 ? -10.222 9.844 1.837 1.00 97.00 109 ILE A N 1
ATOM 875 C CA . ILE A 1 109 ? -10.397 10.222 0.433 1.00 97.00 109 ILE A CA 1
ATOM 876 C C . ILE A 1 109 ? -10.608 11.735 0.352 1.00 97.00 109 ILE A C 1
ATOM 878 O O . ILE A 1 109 ? -11.385 12.298 1.126 1.00 97.00 109 ILE A O 1
ATOM 882 N N . TYR A 1 110 ? -9.908 12.410 -0.557 1.00 94.88 110 TYR A N 1
ATOM 883 C CA . TYR A 1 110 ? -9.949 13.871 -0.637 1.00 94.88 110 TYR A CA 1
ATOM 884 C C . TYR A 1 110 ? -9.558 14.412 -2.017 1.00 94.88 110 TYR A C 1
ATOM 886 O O . TYR A 1 110 ? -8.838 13.771 -2.784 1.00 94.88 110 TYR A O 1
ATOM 894 N N . GLU A 1 111 ? -10.023 15.628 -2.304 1.00 91.00 111 GLU A N 1
ATOM 895 C CA . GLU A 1 111 ? -9.769 16.380 -3.537 1.00 91.00 111 GLU A CA 1
ATOM 896 C C . GLU A 1 111 ? -8.576 17.328 -3.351 1.00 91.00 111 GLU A C 1
ATOM 898 O O . GLU A 1 111 ? -8.748 18.513 -3.084 1.00 91.00 111 GLU A O 1
ATOM 903 N N . ASP A 1 112 ? -7.350 16.807 -3.433 1.00 87.94 112 ASP A N 1
ATOM 904 C CA . ASP A 1 112 ? -6.132 17.621 -3.541 1.00 87.94 112 ASP A CA 1
ATOM 905 C C . ASP A 1 112 ? -4.909 16.733 -3.803 1.00 87.94 112 ASP A C 1
ATOM 907 O O . ASP A 1 112 ? -4.521 15.921 -2.964 1.00 87.94 112 ASP A O 1
ATOM 911 N N . ASN A 1 113 ? -4.251 16.883 -4.946 1.00 84.75 113 ASN A N 1
ATOM 912 C CA . ASN A 1 113 ? -3.060 16.096 -5.274 1.00 84.75 113 ASN A CA 1
ATOM 913 C C . ASN A 1 113 ? -1.736 16.797 -4.947 1.00 84.75 113 ASN A C 1
ATOM 915 O O . ASN A 1 113 ? -0.676 16.252 -5.260 1.00 84.75 113 ASN A O 1
ATOM 919 N N . ARG A 1 114 ? -1.766 17.996 -4.352 1.00 88.94 114 ARG A N 1
ATOM 920 C CA . ARG A 1 114 ? -0.545 18.723 -3.991 1.00 88.94 114 ARG A CA 1
ATOM 921 C C . ARG A 1 114 ? 0.254 17.934 -2.955 1.00 88.94 114 ARG A C 1
ATOM 923 O O . ARG A 1 114 ? -0.317 17.365 -2.025 1.00 88.94 114 ARG A O 1
ATOM 930 N N . ASN A 1 115 ? 1.582 17.959 -3.076 1.00 86.31 115 ASN A N 1
ATOM 931 C CA . ASN A 1 115 ? 2.492 17.235 -2.179 1.00 86.31 115 ASN A CA 1
ATOM 932 C C . ASN A 1 115 ? 2.261 17.573 -0.696 1.00 86.31 115 ASN A C 1
ATOM 934 O O . ASN A 1 115 ? 2.292 16.678 0.141 1.00 86.31 115 ASN A O 1
ATOM 938 N N . GLU A 1 116 ? 1.971 18.837 -0.374 1.00 88.44 116 GLU A N 1
ATOM 939 C CA . GLU A 1 116 ? 1.651 19.271 0.993 1.00 88.44 116 GLU A CA 1
ATOM 940 C C . GLU A 1 116 ? 0.412 18.554 1.548 1.00 88.44 116 GLU A C 1
ATOM 942 O O . GLU A 1 116 ? 0.451 17.992 2.642 1.00 88.44 116 GLU A O 1
ATOM 947 N N . SER A 1 117 ? -0.666 18.492 0.766 1.00 91.50 117 SER A N 1
ATOM 948 C CA . SER A 1 117 ? -1.900 17.807 1.154 1.00 91.50 117 SER A CA 1
ATOM 949 C C . SER A 1 117 ? -1.706 16.297 1.247 1.00 91.50 117 SER A C 1
ATOM 951 O O . SER A 1 117 ? -2.251 15.666 2.151 1.00 91.50 117 SER A O 1
ATOM 953 N N . GLN A 1 118 ? -0.895 15.700 0.368 1.00 92.12 118 GLN A N 1
ATOM 954 C CA . GLN A 1 118 ? -0.523 14.289 0.500 1.00 92.12 118 GLN A CA 1
ATOM 955 C C . GLN A 1 118 ? 0.217 14.014 1.807 1.00 92.12 118 GLN A C 1
ATOM 957 O O . GLN A 1 118 ? -0.177 13.126 2.557 1.00 92.12 118 GLN A O 1
ATOM 962 N N . LEU A 1 119 ? 1.213 14.830 2.127 1.00 91.12 119 LEU A N 1
ATOM 963 C CA . LEU A 1 119 ? 1.995 14.696 3.346 1.00 91.12 119 LEU A CA 1
ATOM 964 C C . LEU A 1 119 ? 1.149 14.843 4.618 1.00 91.12 119 LEU A C 1
ATOM 966 O O . LEU A 1 119 ? 1.315 14.063 5.552 1.00 91.12 119 LEU A O 1
ATOM 970 N N . ILE A 1 120 ? 0.222 15.806 4.658 1.00 93.38 120 ILE A N 1
ATOM 971 C CA . ILE A 1 120 ? -0.689 15.988 5.801 1.00 93.38 120 ILE A CA 1
ATOM 972 C C . ILE A 1 120 ? -1.528 14.724 6.028 1.00 93.38 120 ILE A C 1
ATOM 974 O O . ILE A 1 120 ? -1.600 14.233 7.153 1.00 93.38 120 ILE A O 1
ATOM 978 N N . ASN A 1 121 ? -2.109 14.164 4.965 1.00 95.56 121 ASN A N 1
ATOM 979 C CA . ASN A 1 121 ? -2.931 12.957 5.064 1.00 95.56 121 ASN A CA 1
ATOM 980 C C . ASN A 1 121 ? -2.090 11.699 5.372 1.00 95.56 121 ASN A C 1
ATOM 982 O O . ASN A 1 121 ? -2.545 10.823 6.103 1.00 95.56 121 ASN A O 1
ATOM 986 N N . ASP A 1 122 ? -0.849 11.623 4.877 1.00 95.06 122 ASP A N 1
ATOM 987 C CA . ASP A 1 122 ? 0.120 10.561 5.196 1.00 95.06 122 ASP A CA 1
ATOM 988 C C . ASP A 1 122 ? 0.532 10.579 6.684 1.00 95.06 122 ASP A C 1
ATOM 990 O O . ASP A 1 122 ? 0.675 9.534 7.321 1.00 95.06 122 ASP A O 1
ATOM 994 N N . ILE A 1 123 ? 0.690 11.767 7.270 1.00 94.19 123 ILE A N 1
ATOM 995 C CA . ILE A 1 123 ? 0.938 11.943 8.709 1.00 94.19 123 ILE A CA 1
ATOM 996 C C . ILE A 1 123 ? -0.313 11.570 9.509 1.00 94.19 123 ILE A C 1
ATOM 998 O O . ILE A 1 123 ? -0.221 10.824 10.487 1.00 94.19 123 ILE A O 1
ATOM 1002 N N . GLU A 1 124 ? -1.480 12.058 9.085 1.00 95.62 124 GLU A N 1
ATOM 1003 C CA . GLU A 1 124 ? -2.753 11.812 9.761 1.00 95.62 124 GLU A CA 1
ATOM 1004 C C . GLU A 1 124 ? -3.097 10.316 9.806 1.00 95.62 124 GLU A C 1
ATOM 1006 O O . GLU A 1 124 ? -3.534 9.811 10.844 1.00 95.62 124 GLU A O 1
ATOM 1011 N N . ILE A 1 125 ? -2.876 9.569 8.721 1.00 97.31 125 ILE A N 1
ATOM 1012 C CA . ILE A 1 125 ? -3.196 8.137 8.697 1.00 97.31 125 ILE A CA 1
ATOM 1013 C C . ILE A 1 125 ? -2.291 7.328 9.638 1.00 97.31 125 ILE A C 1
ATOM 1015 O O . ILE A 1 125 ? -2.772 6.428 10.330 1.00 97.31 125 ILE A O 1
ATOM 1019 N N . ILE A 1 126 ? -0.999 7.676 9.730 1.00 96.12 126 ILE A N 1
ATOM 1020 C CA . ILE A 1 126 ? -0.058 7.031 10.655 1.00 96.12 126 ILE A CA 1
ATOM 1021 C C . ILE A 1 126 ? -0.431 7.383 12.096 1.00 96.12 126 ILE A C 1
ATOM 1023 O O . ILE A 1 126 ? -0.454 6.498 12.950 1.00 96.12 126 ILE A O 1
ATOM 1027 N N . GLN A 1 127 ? -0.779 8.643 12.374 1.00 95.44 127 GLN A N 1
ATOM 1028 C CA . GLN A 1 127 ? -1.286 9.059 13.685 1.00 95.44 127 GLN A CA 1
ATOM 1029 C C . GLN A 1 127 ? -2.501 8.230 14.102 1.00 95.44 127 GLN A C 1
ATOM 1031 O O . GLN A 1 127 ? -2.484 7.629 15.175 1.00 95.44 127 GLN A O 1
ATOM 1036 N N . ASN A 1 128 ? -3.514 8.125 13.237 1.00 97.19 128 ASN A N 1
ATOM 1037 C CA . ASN A 1 128 ? -4.698 7.314 13.512 1.00 97.19 128 ASN A CA 1
ATOM 1038 C C . ASN A 1 128 ? -4.333 5.841 13.753 1.00 97.19 128 ASN A C 1
ATOM 1040 O O . ASN A 1 128 ? -4.857 5.236 14.687 1.00 97.19 128 ASN A O 1
ATOM 1044 N N . ALA A 1 129 ? -3.399 5.266 12.989 1.00 97.62 129 ALA A N 1
ATOM 1045 C CA . ALA A 1 129 ? -2.943 3.891 13.196 1.00 97.62 129 ALA A CA 1
ATOM 1046 C C . ALA A 1 129 ? -2.277 3.694 14.574 1.00 97.62 129 ALA A C 1
ATOM 1048 O O . ALA A 1 129 ? -2.597 2.745 15.294 1.00 97.62 129 ALA A O 1
ATOM 1049 N N . LEU A 1 130 ? -1.394 4.613 14.981 1.00 96.31 130 LEU A N 1
ATOM 1050 C CA . LEU A 1 130 ? -0.731 4.572 16.289 1.00 96.31 130 LEU A CA 1
ATOM 1051 C C . LEU A 1 130 ? -1.731 4.739 17.441 1.00 96.31 130 LEU A C 1
ATOM 1053 O O . LEU A 1 130 ? -1.675 4.003 18.429 1.00 96.31 130 LEU A O 1
ATOM 1057 N N . GLU A 1 131 ? -2.663 5.684 17.322 1.00 95.75 131 GLU A N 1
ATOM 1058 C CA . GLU A 1 131 ? -3.685 5.910 18.344 1.00 95.75 131 GLU A CA 1
ATOM 1059 C C . GLU A 1 131 ? -4.681 4.746 18.444 1.00 95.75 131 GLU A C 1
ATOM 1061 O O . GLU A 1 131 ? -5.124 4.424 19.548 1.00 95.75 131 GLU A O 1
ATOM 1066 N N . THR A 1 132 ? -4.968 4.068 17.329 1.00 97.50 132 THR A N 1
ATOM 1067 C CA . THR A 1 132 ? -5.796 2.853 17.290 1.00 97.50 132 THR A CA 1
ATOM 1068 C C . THR A 1 132 ? -5.189 1.750 18.146 1.00 97.50 132 THR A C 1
ATOM 1070 O O . THR A 1 132 ? -5.865 1.198 19.011 1.00 97.50 132 THR A O 1
ATOM 1073 N N . LEU A 1 133 ? -3.896 1.461 17.962 1.00 97.19 133 LEU A N 1
ATOM 1074 C CA . LEU A 1 133 ? -3.191 0.440 18.744 1.00 97.19 133 LEU A CA 1
ATOM 1075 C C . LEU A 1 133 ? -3.119 0.812 20.227 1.00 97.19 133 LEU A C 1
ATOM 1077 O O . LEU A 1 133 ? -3.361 -0.029 21.093 1.00 97.19 133 LEU A O 1
ATOM 1081 N N . LYS A 1 134 ? -2.890 2.093 20.528 1.00 95.00 134 LYS A N 1
ATOM 1082 C CA . LYS A 1 134 ? -2.931 2.600 21.901 1.00 95.00 134 LYS A CA 1
ATOM 1083 C C . LYS A 1 134 ? -4.316 2.438 22.539 1.00 95.00 134 LYS A C 1
ATOM 1085 O O . LYS A 1 134 ? -4.396 2.079 23.711 1.00 95.00 134 LYS A O 1
ATOM 1090 N N . ASN A 1 135 ? -5.401 2.677 21.795 1.00 94.94 135 ASN A N 1
ATOM 1091 C CA . ASN A 1 135 ? -6.775 2.535 22.292 1.00 94.94 135 ASN A CA 1
ATOM 1092 C C . ASN A 1 135 ? -7.097 1.100 22.738 1.00 94.94 135 ASN A C 1
ATOM 1094 O O . ASN A 1 135 ? -7.833 0.910 23.704 1.00 94.94 135 ASN A O 1
ATOM 1098 N N . ILE A 1 136 ? -6.510 0.103 22.075 1.00 95.25 136 ILE A N 1
ATOM 1099 C CA . ILE A 1 136 ? -6.688 -1.318 22.403 1.00 95.25 136 ILE A CA 1
ATOM 1100 C C . ILE A 1 136 ? -5.595 -1.866 23.341 1.00 95.25 136 ILE A C 1
ATOM 1102 O O . ILE A 1 136 ? -5.485 -3.076 23.519 1.00 95.25 136 ILE A O 1
ATOM 1106 N N . GLY A 1 137 ? -4.793 -0.989 23.960 1.00 93.88 137 GLY A N 1
ATOM 1107 C CA . GLY A 1 137 ? -3.814 -1.358 24.990 1.00 93.88 137 GLY A CA 1
ATOM 1108 C C . GLY A 1 137 ? -2.448 -1.820 24.471 1.00 93.88 137 GLY A C 1
ATOM 1109 O O . GLY A 1 137 ? -1.659 -2.365 25.240 1.00 93.88 137 GLY A O 1
ATOM 1110 N N . ILE A 1 138 ? -2.136 -1.609 23.190 1.00 95.00 138 ILE A N 1
ATOM 1111 C CA . ILE A 1 138 ? -0.822 -1.925 22.620 1.00 95.00 138 ILE A CA 1
ATOM 1112 C C . ILE A 1 138 ? 0.063 -0.683 22.711 1.00 95.00 138 ILE A C 1
ATOM 1114 O O . ILE A 1 138 ? -0.048 0.256 21.924 1.00 95.00 138 ILE A O 1
ATOM 1118 N N . GLU A 1 139 ? 0.944 -0.671 23.709 1.00 89.94 139 GLU A N 1
ATOM 1119 C CA . GLU A 1 139 ? 1.707 0.529 24.060 1.00 89.94 139 GLU A CA 1
ATOM 1120 C C . GLU A 1 139 ? 3.020 0.691 23.304 1.00 89.94 139 GLU A C 1
ATOM 1122 O O . GLU A 1 139 ? 3.480 1.821 23.185 1.00 89.94 139 GLU A O 1
ATOM 1127 N N . LYS A 1 140 ? 3.642 -0.396 22.833 1.00 95.06 140 LYS A N 1
ATOM 1128 C CA . LYS A 1 140 ? 4.950 -0.378 22.166 1.00 95.06 140 LYS A CA 1
ATOM 1129 C C . LYS A 1 140 ? 4.905 -1.154 20.858 1.00 95.06 140 LYS A C 1
ATOM 1131 O O . LYS A 1 140 ? 4.479 -2.308 20.851 1.00 95.06 140 LYS A O 1
ATOM 1136 N N . ILE A 1 141 ? 5.372 -0.526 19.780 1.00 96.69 141 ILE A N 1
ATOM 1137 C CA . ILE A 1 141 ? 5.328 -1.081 18.423 1.00 96.69 141 ILE A CA 1
ATOM 1138 C C . ILE A 1 141 ? 6.611 -0.807 17.643 1.00 96.69 141 ILE A C 1
ATOM 1140 O O . ILE A 1 141 ? 7.335 0.141 17.946 1.00 96.69 141 ILE A O 1
ATOM 1144 N N . ASN A 1 142 ? 6.852 -1.606 16.608 1.00 96.75 142 ASN A N 1
ATOM 1145 C CA . ASN A 1 142 ? 7.866 -1.340 15.593 1.00 96.75 142 ASN A CA 1
ATOM 1146 C C . ASN A 1 142 ? 7.158 -0.930 14.294 1.00 96.75 142 ASN A C 1
ATOM 1148 O O . ASN A 1 142 ? 6.273 -1.642 13.813 1.00 96.75 142 ASN A O 1
ATOM 1152 N N . LEU A 1 143 ? 7.536 0.216 13.731 1.00 95.88 143 LEU A N 1
ATOM 1153 C CA . LEU A 1 143 ? 6.973 0.763 12.500 1.00 95.88 143 LEU A CA 1
ATOM 1154 C C . LEU A 1 143 ? 7.941 0.530 11.337 1.00 95.88 143 LEU A C 1
ATOM 1156 O O . LEU A 1 143 ? 9.111 0.902 11.399 1.00 95.88 143 LEU A O 1
ATOM 1160 N N . ARG A 1 144 ? 7.442 -0.051 10.248 1.00 95.44 144 ARG A N 1
ATOM 1161 C CA . ARG A 1 144 ? 8.163 -0.151 8.976 1.00 95.44 144 ARG A CA 1
ATOM 1162 C C . ARG A 1 144 ? 7.529 0.796 7.975 1.00 95.44 144 ARG A C 1
ATOM 1164 O O . ARG A 1 144 ? 6.314 0.767 7.805 1.00 95.44 144 ARG A O 1
ATOM 1171 N N . LEU A 1 145 ? 8.352 1.587 7.300 1.00 93.88 145 LEU A N 1
ATOM 1172 C CA . LEU A 1 145 ? 7.953 2.575 6.303 1.00 93.88 145 LEU A CA 1
ATOM 1173 C C . LEU A 1 145 ? 8.615 2.278 4.959 1.00 93.88 145 LEU A C 1
ATOM 1175 O O . LEU A 1 145 ? 9.732 1.770 4.901 1.00 93.88 145 LEU A O 1
ATOM 1179 N N . GLY A 1 146 ? 7.940 2.629 3.875 1.00 92.56 146 GLY A N 1
ATOM 1180 C CA . GLY A 1 146 ? 8.487 2.639 2.525 1.00 92.56 146 GLY A CA 1
ATOM 1181 C C . GLY A 1 146 ? 7.731 3.642 1.663 1.00 92.56 146 GLY A C 1
ATOM 1182 O O . GLY A 1 146 ? 6.656 4.111 2.036 1.00 92.56 146 GLY A O 1
ATOM 1183 N N . ASN A 1 147 ? 8.279 3.988 0.502 1.00 91.06 147 ASN A N 1
ATOM 1184 C CA . ASN A 1 147 ? 7.587 4.863 -0.437 1.00 91.06 147 ASN A CA 1
ATOM 1185 C C . ASN A 1 147 ? 7.882 4.444 -1.873 1.00 91.06 147 ASN A C 1
ATOM 1187 O O . ASN A 1 147 ? 9.018 4.499 -2.342 1.00 91.06 147 ASN A O 1
ATOM 1191 N N . LEU A 1 148 ? 6.842 4.048 -2.598 1.00 89.44 148 LEU A N 1
ATOM 1192 C CA . LEU A 1 148 ? 6.989 3.583 -3.973 1.00 89.44 148 LEU A CA 1
ATOM 1193 C C . LEU A 1 148 ? 7.450 4.689 -4.912 1.00 89.44 148 LEU A C 1
ATOM 1195 O O . LEU A 1 148 ? 8.173 4.399 -5.864 1.00 89.44 148 LEU A O 1
ATOM 1199 N N . LYS A 1 149 ? 7.085 5.948 -4.638 1.00 89.06 149 LYS A N 1
ATOM 1200 C CA . LYS A 1 149 ? 7.532 7.093 -5.441 1.00 89.06 149 LYS A CA 1
ATOM 1201 C C . LYS A 1 149 ? 9.052 7.204 -5.453 1.00 89.06 149 LYS A C 1
ATOM 1203 O O . LYS A 1 149 ? 9.602 7.560 -6.484 1.00 89.06 149 LYS A O 1
ATOM 1208 N N . TYR A 1 150 ? 9.737 6.807 -4.380 1.00 90.00 150 TYR A N 1
ATOM 1209 C CA . TYR A 1 150 ? 11.199 6.852 -4.316 1.00 90.00 150 TYR A CA 1
ATOM 1210 C C . TYR A 1 150 ? 11.806 5.874 -5.312 1.00 90.00 150 TYR A C 1
ATOM 1212 O O . TYR A 1 150 ? 12.680 6.244 -6.090 1.00 90.00 150 TYR A O 1
ATOM 1220 N N . PHE A 1 151 ? 11.292 4.644 -5.353 1.00 91.06 151 PHE A N 1
ATOM 1221 C CA . PHE A 1 151 ? 11.734 3.671 -6.342 1.00 91.06 151 PHE A CA 1
ATOM 1222 C C . PHE A 1 151 ? 11.411 4.140 -7.770 1.00 91.06 151 PHE A C 1
ATOM 1224 O O . PHE A 1 151 ? 12.241 3.995 -8.664 1.00 91.06 151 PHE A O 1
ATOM 1231 N N . MET A 1 152 ? 10.238 4.743 -8.000 1.00 90.00 152 MET A N 1
ATOM 1232 C CA . MET A 1 152 ? 9.879 5.274 -9.323 1.00 90.00 152 MET A CA 1
ATOM 1233 C C . MET A 1 152 ? 10.797 6.421 -9.759 1.00 90.00 152 MET A C 1
ATOM 1235 O O . MET A 1 152 ? 11.268 6.409 -10.897 1.00 90.00 152 MET A O 1
ATOM 1239 N N . ASN A 1 153 ? 11.091 7.363 -8.860 1.00 91.56 153 ASN A N 1
ATOM 1240 C CA . ASN A 1 153 ? 12.021 8.464 -9.099 1.00 91.56 153 ASN A CA 1
ATOM 1241 C C . ASN A 1 153 ? 13.420 7.922 -9.397 1.00 91.56 153 ASN A C 1
ATOM 1243 O O . ASN A 1 153 ? 14.019 8.295 -10.404 1.00 91.56 153 ASN A O 1
ATOM 1247 N N . PHE A 1 154 ? 13.894 6.957 -8.608 1.00 93.56 154 PHE A N 1
ATOM 1248 C CA . PHE A 1 154 ? 15.170 6.289 -8.836 1.00 93.56 154 PHE A CA 1
ATOM 1249 C C . PHE A 1 154 ? 15.236 5.625 -10.219 1.00 93.56 154 PHE A C 1
ATOM 1251 O O . PHE A 1 154 ? 16.159 5.883 -10.984 1.00 93.56 154 PHE A O 1
ATOM 1258 N N . ILE A 1 155 ? 14.230 4.833 -10.605 1.00 94.00 155 ILE A N 1
ATOM 1259 C CA . ILE A 1 155 ? 14.180 4.208 -11.937 1.00 94.00 155 ILE A CA 1
ATOM 1260 C C . ILE A 1 155 ? 14.133 5.256 -13.064 1.00 94.00 155 ILE A C 1
ATOM 1262 O O . ILE A 1 155 ? 14.682 5.020 -14.145 1.00 94.00 155 ILE A O 1
ATOM 1266 N N . SER A 1 156 ? 13.494 6.407 -12.833 1.00 92.56 156 SER A N 1
ATOM 1267 C CA . SER A 1 156 ? 13.351 7.474 -13.828 1.00 92.56 156 SER A CA 1
ATOM 1268 C C . SER A 1 156 ? 14.680 8.129 -14.214 1.00 92.56 156 SER A C 1
ATOM 1270 O O . SER A 1 156 ? 14.846 8.472 -15.386 1.00 92.56 156 SER A O 1
ATOM 1272 N N . VAL A 1 157 ? 15.645 8.199 -13.292 1.00 92.81 157 VAL A N 1
ATOM 1273 C CA . VAL A 1 157 ? 16.980 8.775 -13.542 1.00 92.81 157 VAL A CA 1
ATOM 1274 C C . VAL A 1 157 ? 17.980 7.769 -14.116 1.00 92.81 157 VAL A C 1
ATOM 1276 O O . VAL A 1 157 ? 19.008 8.158 -14.661 1.00 92.81 157 VAL A O 1
ATOM 1279 N N . LEU A 1 158 ? 17.677 6.466 -14.071 1.00 92.19 158 LEU A N 1
ATOM 1280 C CA . LEU A 1 158 ? 18.551 5.450 -14.661 1.00 92.19 158 LEU A CA 1
ATOM 1281 C C . LEU A 1 158 ? 18.680 5.637 -16.175 1.00 92.19 158 LEU A C 1
ATOM 1283 O O . LEU A 1 158 ? 17.702 5.925 -16.872 1.00 92.19 158 LEU A O 1
ATOM 1287 N N . ASN A 1 159 ? 19.868 5.368 -16.715 1.00 89.19 159 ASN A N 1
ATOM 1288 C CA . ASN A 1 159 ? 20.091 5.329 -18.158 1.00 89.19 159 ASN A CA 1
ATOM 1289 C C . ASN A 1 159 ? 19.509 4.038 -18.769 1.00 89.19 159 ASN A C 1
ATOM 1291 O O . ASN A 1 159 ? 20.220 3.096 -19.115 1.00 89.19 159 ASN A O 1
ATOM 1295 N N . LEU A 1 160 ? 18.179 3.975 -18.828 1.00 88.81 160 LEU A N 1
ATOM 1296 C CA . LEU A 1 160 ? 17.396 2.861 -19.351 1.00 88.81 160 LEU A CA 1
ATOM 1297 C C . LEU A 1 160 ? 16.404 3.346 -20.414 1.00 88.81 160 LEU A C 1
ATOM 1299 O O . LEU A 1 160 ? 15.799 4.408 -20.244 1.00 88.81 160 LEU A O 1
ATOM 1303 N N . PRO A 1 161 ? 16.123 2.534 -21.450 1.00 87.25 161 PRO A N 1
ATOM 1304 C CA . PRO A 1 161 ? 15.011 2.792 -22.352 1.00 87.25 161 PRO A CA 1
ATOM 1305 C C . PRO A 1 161 ? 13.698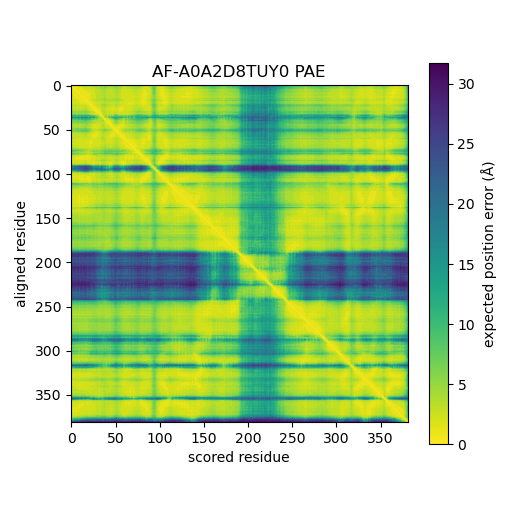 2.948 -21.574 1.00 87.25 161 PRO A C 1
ATOM 1307 O O . PRO A 1 161 ? 13.415 2.164 -20.663 1.00 87.25 161 PRO A O 1
ATOM 1310 N N . GLN A 1 162 ? 12.854 3.901 -21.976 1.00 87.19 162 GLN A N 1
ATOM 1311 C CA . GLN A 1 162 ? 11.609 4.243 -21.272 1.00 87.19 162 GLN A CA 1
ATOM 1312 C C . GLN A 1 162 ? 10.722 3.021 -20.982 1.00 87.19 162 GLN A C 1
ATOM 1314 O O . GLN A 1 162 ? 10.204 2.840 -19.883 1.00 87.19 162 GLN A O 1
ATOM 1319 N N . ARG A 1 163 ? 10.623 2.098 -21.941 1.00 85.50 163 ARG A N 1
ATOM 1320 C CA . ARG A 1 163 ? 9.846 0.865 -21.779 1.00 85.50 163 ARG A CA 1
ATOM 1321 C C . ARG A 1 163 ? 10.386 -0.059 -20.681 1.00 85.50 163 ARG A C 1
ATOM 1323 O O . ARG A 1 163 ? 9.613 -0.801 -20.077 1.00 85.50 163 ARG A O 1
ATOM 1330 N N . TRP A 1 164 ? 11.697 -0.064 -20.447 1.00 90.12 164 TRP A N 1
ATOM 1331 C CA . TRP A 1 164 ? 12.303 -0.807 -19.342 1.00 90.12 164 TRP A CA 1
ATOM 1332 C C . TRP A 1 164 ? 12.028 -0.140 -18.005 1.00 90.12 164 TRP A C 1
ATOM 1334 O O . TRP A 1 164 ? 11.660 -0.855 -17.076 1.00 90.12 164 TRP A O 1
ATOM 1344 N N . LYS A 1 165 ? 12.106 1.195 -17.940 1.00 92.75 165 LYS A N 1
ATOM 1345 C CA . LYS A 1 165 ? 11.702 1.967 -16.759 1.00 92.75 165 LYS A CA 1
ATOM 1346 C C . LYS A 1 165 ? 10.271 1.617 -16.354 1.00 92.75 165 LYS A C 1
ATOM 1348 O O . LYS A 1 165 ? 10.049 1.065 -15.283 1.00 92.75 165 LYS A O 1
ATOM 1353 N N . GLU A 1 166 ? 9.322 1.763 -17.278 1.00 90.62 166 GLU A N 1
ATOM 1354 C CA . GLU A 1 166 ? 7.910 1.423 -17.055 1.00 90.62 166 GLU A CA 1
ATOM 1355 C C . GLU A 1 166 ? 7.693 -0.037 -16.648 1.00 90.62 166 GLU A C 1
ATOM 1357 O O . GLU A 1 166 ? 6.822 -0.340 -15.833 1.00 90.62 166 GLU A O 1
ATOM 1362 N N . ARG A 1 167 ? 8.456 -0.968 -17.231 1.00 90.19 167 ARG A N 1
ATOM 1363 C CA . ARG A 1 167 ? 8.327 -2.396 -16.930 1.00 90.19 167 ARG A CA 1
ATOM 1364 C C . ARG A 1 167 ? 8.863 -2.737 -15.540 1.00 90.19 167 ARG A C 1
ATOM 1366 O O . ARG A 1 167 ? 8.228 -3.531 -14.854 1.00 90.19 167 ARG A O 1
ATOM 1373 N N . LEU A 1 168 ? 9.993 -2.161 -15.133 1.00 92.69 168 LEU A N 1
ATOM 1374 C CA . LEU A 1 168 ? 10.540 -2.325 -13.784 1.00 92.69 168 LEU A CA 1
ATOM 1375 C C . LEU A 1 168 ? 9.593 -1.711 -12.750 1.00 92.69 168 LEU A C 1
ATOM 1377 O O . LEU A 1 168 ? 9.209 -2.398 -11.809 1.00 92.69 168 LEU A O 1
ATOM 1381 N N . SER A 1 169 ? 9.130 -0.483 -12.990 1.00 91.19 169 SER A N 1
ATOM 1382 C CA . SER A 1 169 ? 8.144 0.214 -12.161 1.00 91.19 169 SER A CA 1
ATOM 1383 C C . SER A 1 169 ? 6.847 -0.581 -11.993 1.00 91.19 169 SER A C 1
ATOM 1385 O O . SER A 1 169 ? 6.434 -0.869 -10.874 1.00 91.19 169 SER A O 1
ATOM 1387 N N . ARG A 1 170 ? 6.218 -1.009 -13.098 1.00 86.56 170 ARG A N 1
ATOM 1388 C CA . ARG A 1 170 ? 4.937 -1.741 -13.073 1.00 86.56 170 ARG A CA 1
ATOM 1389 C C . ARG A 1 170 ? 5.017 -3.054 -12.301 1.00 86.56 170 ARG A C 1
ATOM 1391 O O . ARG A 1 170 ? 4.026 -3.493 -11.732 1.00 86.56 170 ARG A O 1
ATOM 1398 N N . HIS A 1 171 ? 6.164 -3.722 -12.343 1.00 87.69 171 HIS A N 1
ATOM 1399 C CA . HIS A 1 171 ? 6.298 -5.069 -11.804 1.00 87.69 171 HIS A CA 1
ATOM 1400 C C . HIS A 1 171 ? 7.133 -5.143 -10.528 1.00 87.69 171 HIS A C 1
ATOM 1402 O O . HIS A 1 171 ? 7.497 -6.244 -10.124 1.00 87.69 171 HIS A O 1
ATOM 1408 N N . TYR A 1 172 ? 7.397 -4.007 -9.884 1.00 87.00 172 TYR A N 1
ATOM 1409 C CA . TYR A 1 172 ? 8.204 -3.933 -8.670 1.00 87.00 172 TYR A CA 1
ATOM 1410 C C . TYR A 1 172 ? 7.705 -4.858 -7.544 1.00 87.00 172 TYR A C 1
ATOM 1412 O O . TYR A 1 172 ? 8.489 -5.582 -6.933 1.00 87.00 172 TYR A O 1
ATOM 1420 N N . PHE A 1 173 ? 6.386 -4.916 -7.341 1.00 82.06 173 PHE A N 1
ATOM 1421 C CA . PHE A 1 173 ? 5.736 -5.752 -6.321 1.00 82.06 173 PHE A CA 1
ATOM 1422 C C . PHE A 1 173 ? 5.832 -7.255 -6.596 1.00 82.06 173 PHE A C 1
ATOM 1424 O O . PHE A 1 173 ? 5.783 -8.082 -5.687 1.00 82.06 173 PHE A O 1
ATOM 1431 N N . ARG A 1 174 ? 5.990 -7.645 -7.865 1.00 82.44 174 ARG A N 1
ATOM 1432 C CA . ARG A 1 174 ? 6.002 -9.052 -8.272 1.00 82.44 174 ARG A CA 1
ATOM 1433 C C . ARG A 1 174 ? 7.405 -9.612 -8.118 1.00 82.44 174 ARG A C 1
ATOM 1435 O O . ARG A 1 174 ? 8.064 -9.827 -9.129 1.00 82.44 174 ARG A O 1
ATOM 1442 N N . LYS A 1 175 ? 7.846 -9.852 -6.878 1.00 85.69 175 LYS A N 1
ATOM 1443 C CA . LYS A 1 175 ? 9.214 -10.286 -6.529 1.00 85.69 175 LYS A CA 1
ATOM 1444 C C . LYS A 1 175 ? 9.830 -11.225 -7.574 1.00 85.69 175 LYS A C 1
ATOM 1446 O O . LYS A 1 175 ? 10.768 -10.826 -8.247 1.00 85.69 175 LYS A O 1
ATOM 1451 N N . ASP A 1 176 ? 9.266 -12.409 -7.796 1.00 87.56 176 ASP A N 1
ATOM 1452 C CA . ASP A 1 176 ? 9.866 -13.412 -8.696 1.00 87.56 176 ASP A CA 1
ATOM 1453 C C . ASP A 1 176 ? 9.940 -12.955 -10.163 1.00 87.56 176 ASP A C 1
ATOM 1455 O O . ASP A 1 176 ? 10.895 -13.242 -10.894 1.00 87.56 176 ASP A O 1
ATOM 1459 N N . TYR A 1 177 ? 8.940 -12.199 -10.612 1.00 89.06 177 TYR A N 1
ATOM 1460 C CA . TYR A 1 177 ? 8.941 -11.648 -11.960 1.00 89.06 177 TYR A CA 1
ATOM 1461 C C . TYR A 1 177 ? 9.920 -10.475 -12.082 1.00 89.06 177 TYR A C 1
ATOM 1463 O O . TYR A 1 177 ? 10.637 -10.391 -13.076 1.00 89.06 177 TYR A O 1
ATOM 1471 N N . PHE A 1 178 ? 10.003 -9.604 -11.077 1.00 91.75 178 PHE A N 1
ATOM 1472 C CA . PHE A 1 178 ? 10.982 -8.524 -11.003 1.00 91.75 178 PHE A CA 1
ATOM 1473 C C . PHE A 1 178 ? 12.410 -9.079 -11.027 1.00 91.75 178 PHE A C 1
ATOM 1475 O O . PHE A 1 178 ? 13.237 -8.624 -11.812 1.00 91.75 178 PHE A O 1
ATOM 1482 N N . GLU A 1 179 ? 12.671 -10.148 -10.275 1.00 93.56 179 GLU A N 1
ATOM 1483 C CA . GLU A 1 179 ? 13.928 -10.900 -10.319 1.00 93.56 179 GLU A CA 1
ATOM 1484 C C . GLU A 1 179 ? 14.228 -11.435 -11.727 1.00 93.56 179 GLU A C 1
ATOM 1486 O O . GLU A 1 179 ? 15.344 -11.300 -12.234 1.00 93.56 179 GLU A O 1
ATOM 1491 N N . THR A 1 180 ? 13.213 -11.957 -12.418 1.00 94.44 180 THR A N 1
ATOM 1492 C CA . THR A 1 180 ? 13.339 -12.390 -13.818 1.00 94.44 180 THR A CA 1
ATOM 1493 C C . THR A 1 180 ? 13.656 -11.221 -14.761 1.00 94.44 180 THR A C 1
ATOM 1495 O O . THR A 1 180 ? 14.419 -11.388 -15.717 1.00 94.44 180 THR A O 1
ATOM 1498 N N . LEU A 1 181 ? 13.111 -10.023 -14.510 1.00 94.00 181 LEU A N 1
ATOM 1499 C CA . LEU A 1 181 ? 13.443 -8.818 -15.276 1.00 94.00 181 LEU A CA 1
ATOM 1500 C C . LEU A 1 181 ? 14.899 -8.408 -15.077 1.00 94.00 181 LEU A C 1
ATOM 1502 O O . LEU A 1 181 ? 15.580 -8.157 -16.070 1.00 94.00 181 LEU A O 1
ATOM 1506 N N . LEU A 1 182 ? 15.386 -8.391 -13.835 1.00 95.38 182 LEU A N 1
ATOM 1507 C CA . LEU A 1 182 ? 16.786 -8.085 -13.536 1.00 95.38 182 LEU A CA 1
ATOM 1508 C C . LEU A 1 182 ? 17.727 -9.124 -14.158 1.00 95.38 182 LEU A C 1
ATOM 1510 O O . LEU A 1 182 ? 18.713 -8.762 -14.793 1.00 95.38 182 LEU A O 1
ATOM 1514 N N . ALA A 1 183 ? 17.383 -10.412 -14.075 1.00 94.81 183 ALA A N 1
ATOM 1515 C CA . ALA A 1 183 ? 18.147 -11.488 -14.706 1.00 94.81 183 ALA A CA 1
ATOM 1516 C C . ALA A 1 183 ? 18.164 -11.400 -16.241 1.00 94.81 183 ALA A C 1
ATOM 1518 O O . ALA A 1 183 ? 19.094 -11.887 -16.882 1.00 94.81 183 ALA A O 1
ATOM 1519 N N . ARG A 1 184 ? 17.127 -10.816 -16.851 1.00 91.94 184 ARG A N 1
ATOM 1520 C CA . ARG A 1 184 ? 17.103 -10.526 -18.287 1.00 91.94 184 ARG A CA 1
ATOM 1521 C C . ARG A 1 184 ? 17.954 -9.303 -18.618 1.00 91.94 184 ARG A C 1
ATOM 1523 O O . ARG A 1 184 ? 18.653 -9.332 -19.622 1.00 91.94 184 ARG A O 1
ATOM 1530 N N . LEU A 1 185 ? 17.900 -8.261 -17.791 1.00 92.06 185 LEU A N 1
ATOM 1531 C CA . LEU A 1 185 ? 18.684 -7.042 -17.969 1.00 92.06 185 LEU A CA 1
ATOM 1532 C C . LEU A 1 185 ? 20.191 -7.337 -17.908 1.00 92.06 185 LEU A C 1
ATOM 1534 O O . LEU A 1 185 ? 20.933 -6.910 -18.785 1.00 92.06 185 LEU A O 1
ATOM 1538 N N . SER A 1 186 ? 20.623 -8.166 -16.952 1.00 92.25 186 SER A N 1
ATOM 1539 C CA . SER A 1 186 ? 22.031 -8.551 -16.768 1.00 92.25 186 SER A CA 1
ATOM 1540 C C . SER A 1 186 ? 22.625 -9.396 -17.899 1.00 92.25 186 SER A C 1
ATOM 1542 O O . SER A 1 186 ? 23.844 -9.505 -18.015 1.00 92.25 186 SER A O 1
ATOM 1544 N N . ARG A 1 187 ? 21.793 -10.013 -18.746 1.00 89.12 187 ARG A N 1
ATOM 1545 C CA . ARG A 1 187 ? 22.249 -10.752 -19.938 1.00 89.12 187 ARG A CA 1
ATOM 1546 C C . ARG A 1 187 ? 22.440 -9.847 -21.155 1.00 89.12 187 ARG A C 1
ATOM 1548 O O . ARG A 1 187 ? 22.889 -10.333 -22.188 1.00 89.12 187 ARG A O 1
ATOM 1555 N N . GLY A 1 188 ? 22.105 -8.565 -21.029 1.00 83.50 188 GLY A N 1
ATOM 1556 C CA . GLY A 1 188 ? 21.887 -7.679 -22.158 1.00 83.50 188 GLY A CA 1
ATOM 1557 C C . GLY A 1 188 ? 20.488 -7.874 -22.739 1.00 83.50 188 GLY A C 1
ATOM 1558 O O . GLY A 1 188 ? 19.897 -8.959 -22.713 1.00 83.50 188 GLY A O 1
ATOM 1559 N N . VAL A 1 189 ? 19.931 -6.790 -23.258 1.00 78.69 189 VAL A N 1
ATOM 1560 C CA . VAL A 1 189 ? 18.616 -6.781 -23.891 1.00 78.69 189 VAL A CA 1
ATOM 1561 C C . VAL A 1 189 ? 18.789 -6.199 -25.266 1.00 78.69 189 VAL A C 1
ATOM 1563 O O . VAL A 1 189 ? 19.387 -5.157 -25.417 1.00 78.69 189 VAL A O 1
ATOM 1566 N N . GLY A 1 190 ? 18.252 -6.835 -26.286 1.00 67.50 190 GLY A N 1
ATOM 1567 C CA . GLY A 1 190 ? 18.371 -6.316 -27.633 1.00 67.50 190 GLY A CA 1
ATOM 1568 C C . GLY A 1 190 ? 17.998 -7.391 -28.622 1.00 67.50 190 GLY A C 1
ATOM 1569 O O . GLY A 1 190 ? 17.733 -8.536 -28.247 1.00 67.50 190 GLY A O 1
ATOM 1570 N N . TYR A 1 191 ? 17.944 -7.004 -29.884 1.00 62.25 191 TYR A N 1
ATOM 1571 C CA . TYR A 1 191 ? 17.907 -7.972 -30.964 1.00 62.25 191 TYR A CA 1
ATOM 1572 C C . TYR A 1 191 ? 19.330 -8.456 -31.212 1.00 62.25 191 TYR A C 1
ATOM 1574 O O . TYR A 1 191 ? 20.273 -7.679 -31.073 1.00 62.25 191 TYR A O 1
ATOM 1582 N N . ASP A 1 192 ? 19.476 -9.717 -31.606 1.00 61.84 192 ASP A N 1
ATOM 1583 C CA . ASP A 1 192 ? 20.684 -10.146 -32.298 1.00 61.84 192 ASP A CA 1
ATOM 1584 C C . ASP A 1 192 ? 20.816 -9.262 -33.550 1.00 61.84 192 ASP A C 1
ATOM 1586 O O . ASP A 1 192 ? 20.005 -9.346 -34.479 1.00 61.84 192 ASP A O 1
ATOM 1590 N N . SER A 1 193 ? 21.775 -8.334 -33.525 1.00 63.25 193 SER A N 1
ATOM 1591 C CA . SER A 1 193 ? 21.996 -7.368 -34.601 1.00 63.25 193 SER A CA 1
ATOM 1592 C C . SER A 1 193 ? 22.329 -8.075 -35.910 1.00 63.25 193 SER A C 1
ATOM 1594 O O . SER A 1 193 ? 21.845 -7.656 -36.959 1.00 63.25 193 SER A O 1
ATOM 1596 N N . GLN A 1 194 ? 23.033 -9.209 -35.849 1.00 63.50 194 GLN A N 1
ATOM 1597 C CA . GLN A 1 194 ? 23.343 -10.020 -37.022 1.00 63.50 194 GLN A CA 1
ATOM 1598 C C . GLN A 1 194 ? 22.076 -10.660 -37.592 1.00 63.50 194 GLN A C 1
ATOM 1600 O O . GLN A 1 194 ? 21.853 -10.635 -38.803 1.00 63.50 194 GLN A O 1
ATOM 1605 N N . GLN A 1 195 ? 21.205 -11.188 -36.729 1.00 67.50 195 GLN A N 1
ATOM 1606 C CA . GLN A 1 195 ? 19.932 -11.762 -37.162 1.00 67.50 195 GLN A CA 1
ATOM 1607 C C . GLN A 1 195 ? 18.990 -10.699 -37.746 1.00 67.50 195 GLN A C 1
ATOM 1609 O O . GLN A 1 195 ? 18.329 -10.953 -38.753 1.00 67.50 195 GLN A O 1
ATOM 1614 N N . ARG A 1 196 ? 18.943 -9.497 -37.158 1.00 69.56 196 ARG A N 1
ATOM 1615 C CA . ARG A 1 196 ? 18.168 -8.363 -37.682 1.00 69.56 196 ARG A CA 1
ATOM 1616 C C . ARG A 1 196 ? 18.661 -7.958 -39.066 1.00 69.56 196 ARG A C 1
ATOM 1618 O O . ARG A 1 196 ? 17.851 -7.877 -39.983 1.00 69.56 196 ARG A O 1
ATOM 1625 N N . ASP A 1 197 ? 19.959 -7.710 -39.211 1.00 71.50 197 ASP A N 1
ATOM 1626 C CA . ASP A 1 197 ? 20.540 -7.227 -40.466 1.00 71.50 197 ASP A CA 1
ATOM 1627 C C . ASP A 1 197 ? 20.357 -8.265 -41.577 1.00 71.50 197 ASP A C 1
ATOM 1629 O O . ASP A 1 197 ? 20.011 -7.916 -42.707 1.00 71.50 197 ASP A O 1
ATOM 1633 N N . LYS A 1 198 ? 20.441 -9.556 -41.229 1.00 73.19 198 LYS A N 1
ATOM 1634 C CA . LYS A 1 198 ? 20.078 -10.657 -42.123 1.00 73.19 198 LYS A CA 1
ATOM 1635 C C . LYS A 1 198 ? 18.612 -10.590 -42.566 1.00 73.19 198 LYS A C 1
ATOM 1637 O O . LYS A 1 198 ? 18.349 -10.670 -43.759 1.00 73.19 198 LYS A O 1
ATOM 1642 N N . ILE A 1 199 ? 17.666 -10.392 -41.645 1.00 72.12 199 ILE A N 1
ATOM 1643 C CA . ILE A 1 199 ? 16.230 -10.296 -41.966 1.00 72.12 199 ILE A CA 1
ATOM 1644 C C . ILE A 1 199 ? 15.917 -9.047 -42.806 1.00 72.12 199 ILE A C 1
ATOM 1646 O O . ILE A 1 199 ? 15.132 -9.130 -43.748 1.00 72.12 199 ILE A O 1
ATOM 1650 N N . ILE A 1 200 ? 16.524 -7.893 -42.505 1.00 75.50 200 ILE A N 1
ATOM 1651 C CA . ILE A 1 200 ? 16.359 -6.664 -43.304 1.00 75.50 200 ILE A CA 1
ATOM 1652 C C . ILE A 1 200 ? 16.878 -6.905 -44.720 1.00 75.50 200 ILE A C 1
ATOM 1654 O O . ILE A 1 200 ? 16.188 -6.593 -45.690 1.00 75.50 200 ILE A O 1
ATOM 1658 N N . LYS A 1 201 ? 18.046 -7.534 -44.856 1.00 80.31 201 LYS A N 1
ATOM 1659 C CA . LYS A 1 201 ? 18.602 -7.880 -46.162 1.00 80.31 201 LYS A CA 1
ATOM 1660 C C . LYS A 1 201 ? 17.729 -8.888 -46.915 1.00 80.31 201 LYS A C 1
ATOM 1662 O O . LYS A 1 201 ? 17.492 -8.693 -48.101 1.00 80.31 201 LYS A O 1
ATOM 1667 N N . GLU A 1 202 ? 17.206 -9.914 -46.246 1.00 79.06 202 GLU A N 1
ATOM 1668 C CA . GLU A 1 202 ? 16.341 -10.938 -46.854 1.00 79.06 202 GLU A CA 1
ATOM 1669 C C . GLU A 1 202 ? 14.967 -10.389 -47.280 1.00 79.06 202 GLU A C 1
ATOM 1671 O O . GLU A 1 202 ? 14.503 -10.690 -48.377 1.00 79.06 202 GLU A O 1
ATOM 1676 N N . ILE A 1 203 ? 14.318 -9.569 -46.447 1.00 76.62 203 ILE A N 1
ATOM 1677 C CA . ILE A 1 203 ? 12.952 -9.071 -46.694 1.00 76.62 203 ILE A CA 1
ATOM 1678 C C . ILE A 1 203 ? 12.961 -7.781 -47.521 1.00 76.62 203 ILE A C 1
ATOM 1680 O O . ILE A 1 203 ? 12.187 -7.624 -48.466 1.00 76.62 203 ILE A O 1
ATOM 1684 N N . LEU A 1 204 ? 13.819 -6.826 -47.157 1.00 77.56 204 LEU A N 1
ATOM 1685 C CA . LEU A 1 204 ? 13.835 -5.479 -47.731 1.00 77.56 204 LEU A CA 1
ATOM 1686 C C . LEU A 1 204 ? 14.900 -5.327 -48.818 1.00 77.56 204 LEU A C 1
ATOM 1688 O O . LEU A 1 204 ? 14.784 -4.424 -49.648 1.00 77.56 204 LEU A O 1
ATOM 1692 N N . GLY A 1 205 ? 15.874 -6.238 -48.907 1.00 78.06 205 GLY A N 1
ATOM 1693 C CA . GLY A 1 205 ? 16.933 -6.179 -49.918 1.00 78.06 205 GLY A CA 1
ATOM 1694 C C . GLY A 1 205 ? 17.911 -5.028 -49.693 1.00 78.06 205 GLY A C 1
ATOM 1695 O O . GLY A 1 205 ? 18.529 -4.568 -50.646 1.00 78.06 205 GLY A O 1
ATOM 1696 N N . THR A 1 206 ? 18.009 -4.526 -48.461 1.00 75.25 206 THR A N 1
ATOM 1697 C CA . THR A 1 206 ? 18.891 -3.416 -48.096 1.00 75.25 206 THR A CA 1
ATOM 1698 C C . THR A 1 206 ? 19.654 -3.737 -46.819 1.00 75.25 206 THR A C 1
ATOM 1700 O O . THR A 1 206 ? 19.222 -4.562 -46.020 1.00 75.25 206 THR A O 1
ATOM 1703 N N . GLU A 1 207 ? 20.795 -3.084 -46.636 1.00 75.81 207 GLU A N 1
ATOM 1704 C CA . GLU A 1 207 ? 21.587 -3.143 -45.401 1.00 75.81 207 GLU A CA 1
ATOM 1705 C C . GLU A 1 207 ? 21.413 -1.870 -44.561 1.00 75.81 207 GLU A C 1
ATOM 1707 O O . GLU A 1 207 ? 21.926 -1.778 -43.450 1.00 75.81 207 GLU A O 1
ATOM 1712 N N . THR A 1 208 ? 20.671 -0.875 -45.066 1.00 71.88 208 THR A N 1
ATOM 1713 C CA . THR A 1 208 ? 20.418 0.356 -44.317 1.00 71.88 208 THR A CA 1
ATOM 1714 C C . THR A 1 208 ? 19.343 0.159 -43.254 1.00 71.88 208 THR A C 1
ATOM 1716 O O . THR A 1 208 ? 18.307 -0.461 -43.490 1.00 71.88 208 THR A O 1
ATOM 1719 N N . THR A 1 209 ? 19.567 0.759 -42.091 1.00 67.50 209 THR A N 1
ATOM 1720 C CA . THR A 1 209 ? 18.582 0.890 -41.011 1.00 67.50 209 THR A CA 1
ATOM 1721 C C . THR A 1 209 ? 17.945 2.282 -40.970 1.00 67.50 209 THR A C 1
ATOM 1723 O O . THR A 1 209 ? 17.215 2.593 -40.034 1.00 67.50 209 THR A O 1
ATOM 1726 N N . ASN A 1 210 ? 18.203 3.134 -41.972 1.00 79.25 210 ASN A N 1
ATOM 1727 C CA . ASN A 1 210 ? 17.640 4.479 -42.040 1.00 79.25 210 ASN A CA 1
ATOM 1728 C C . ASN A 1 210 ? 16.114 4.432 -42.232 1.00 79.25 210 ASN A C 1
ATOM 1730 O O . ASN A 1 210 ? 15.616 3.874 -43.211 1.00 79.25 210 ASN A O 1
ATOM 1734 N N . SER A 1 211 ? 15.385 5.077 -41.322 1.00 76.56 211 SER A N 1
ATOM 1735 C CA . SER A 1 211 ? 13.920 5.099 -41.270 1.00 76.56 211 SER A CA 1
ATOM 1736 C C . SER A 1 211 ? 13.251 5.579 -42.559 1.00 76.56 211 SER A C 1
ATOM 1738 O O . SER A 1 211 ? 12.278 4.971 -42.998 1.00 76.56 211 SER A O 1
ATOM 1740 N N . GLU A 1 212 ? 13.758 6.636 -43.197 1.00 77.31 212 GLU A N 1
ATOM 1741 C CA . GLU A 1 212 ? 13.173 7.173 -44.435 1.00 77.31 212 GLU A CA 1
ATOM 1742 C C . GLU A 1 212 ? 13.376 6.211 -45.605 1.00 77.31 212 GLU A C 1
ATOM 1744 O O . GLU A 1 212 ? 12.474 5.984 -46.414 1.00 77.31 212 GLU A O 1
ATOM 1749 N N . HIS A 1 213 ? 14.551 5.588 -45.660 1.00 78.81 213 HIS A N 1
ATOM 1750 C CA . HIS A 1 213 ? 14.874 4.621 -46.696 1.00 78.81 213 HIS A CA 1
ATOM 1751 C C . HIS A 1 213 ? 14.069 3.323 -46.532 1.00 78.81 213 HIS A C 1
ATOM 1753 O O . HIS A 1 213 ? 13.543 2.788 -47.508 1.00 78.81 213 HIS A O 1
ATOM 1759 N N . LEU A 1 214 ? 13.903 2.849 -45.293 1.00 78.94 214 LEU A N 1
ATOM 1760 C CA . LEU A 1 214 ? 13.039 1.712 -44.972 1.00 78.94 214 LEU A CA 1
ATOM 1761 C C . LEU A 1 214 ? 11.577 2.007 -45.332 1.00 78.94 214 LEU A C 1
ATOM 1763 O O . LEU A 1 214 ? 10.912 1.144 -45.903 1.00 78.94 214 LEU A O 1
ATOM 1767 N N . LYS A 1 215 ? 11.093 3.230 -45.074 1.00 81.19 215 LYS A N 1
ATOM 1768 C CA . LYS A 1 215 ? 9.736 3.674 -45.441 1.00 81.19 215 LYS A CA 1
ATOM 1769 C C . LYS A 1 215 ? 9.491 3.568 -46.927 1.00 81.19 215 LYS A C 1
ATOM 1771 O O . LYS A 1 215 ? 8.534 2.917 -47.342 1.00 81.19 215 LYS A O 1
ATOM 1776 N N . LYS A 1 216 ? 10.413 4.125 -47.706 1.00 80.31 216 LYS A N 1
ATOM 1777 C CA . LYS A 1 216 ? 10.340 4.115 -49.159 1.00 80.31 216 LYS A CA 1
ATOM 1778 C C . LYS A 1 216 ? 10.312 2.689 -49.713 1.00 80.31 216 LYS A C 1
ATOM 1780 O O . LYS A 1 216 ? 9.426 2.365 -50.493 1.00 80.31 216 LYS A O 1
ATOM 1785 N N . ILE A 1 217 ? 11.199 1.809 -49.241 1.00 81.06 217 ILE A N 1
ATOM 1786 C CA . ILE A 1 217 ? 11.239 0.409 -49.696 1.00 81.06 217 ILE A CA 1
ATOM 1787 C C . ILE A 1 217 ? 9.957 -0.344 -49.328 1.00 81.06 217 ILE A C 1
ATOM 1789 O O . ILE A 1 217 ? 9.445 -1.110 -50.144 1.00 81.06 217 ILE A O 1
ATOM 1793 N N . ILE A 1 218 ? 9.443 -0.169 -48.108 1.00 79.25 218 ILE A N 1
ATOM 1794 C CA . ILE A 1 218 ? 8.244 -0.880 -47.648 1.00 79.25 218 ILE A CA 1
ATOM 1795 C C . ILE A 1 218 ? 7.005 -0.435 -48.439 1.00 79.25 218 ILE A C 1
ATOM 1797 O O . ILE A 1 218 ? 6.194 -1.288 -48.809 1.00 79.25 218 ILE A O 1
ATOM 1801 N N . GLU A 1 219 ? 6.879 0.865 -48.720 1.00 80.31 219 GLU A N 1
ATOM 1802 C CA . GLU A 1 219 ? 5.800 1.433 -49.538 1.00 80.31 219 GLU A CA 1
ATOM 1803 C C . GLU A 1 219 ? 5.908 0.988 -51.004 1.00 80.31 219 GLU A C 1
ATOM 1805 O O . GLU A 1 219 ? 4.929 0.498 -51.565 1.00 80.31 219 GLU A O 1
ATOM 1810 N N . GLU A 1 220 ? 7.100 1.069 -51.606 1.00 79.44 220 GLU A N 1
ATOM 1811 C CA . GLU A 1 220 ? 7.343 0.674 -53.002 1.00 79.44 220 GLU A CA 1
ATOM 1812 C C . GLU A 1 220 ? 7.117 -0.823 -53.238 1.00 79.44 220 GLU A C 1
ATOM 1814 O O . GLU A 1 220 ? 6.510 -1.219 -54.233 1.00 79.44 220 GLU A O 1
ATOM 1819 N N . LYS A 1 221 ? 7.590 -1.674 -52.320 1.00 75.19 221 LYS A N 1
ATOM 1820 C CA . LYS A 1 221 ? 7.450 -3.132 -52.434 1.00 75.19 221 LYS A CA 1
ATOM 1821 C C . LYS A 1 221 ? 6.107 -3.654 -51.917 1.00 75.19 221 LYS A C 1
ATOM 1823 O O . LYS A 1 221 ? 5.840 -4.846 -52.059 1.00 75.19 221 LYS A O 1
ATOM 1828 N N . ASN A 1 222 ? 5.279 -2.794 -51.315 1.00 72.12 222 ASN A N 1
ATOM 1829 C CA . ASN A 1 222 ? 3.964 -3.118 -50.754 1.00 72.12 222 ASN A CA 1
ATOM 1830 C C . ASN A 1 222 ? 3.970 -4.407 -49.898 1.00 72.12 222 ASN A C 1
ATOM 1832 O O . ASN A 1 222 ? 3.097 -5.271 -50.013 1.00 72.12 222 ASN A O 1
ATOM 1836 N N . ILE A 1 223 ? 5.018 -4.565 -49.080 1.00 69.06 223 ILE A N 1
ATOM 1837 C CA . ILE A 1 223 ? 5.388 -5.838 -48.427 1.00 69.06 223 ILE A CA 1
ATOM 1838 C C . ILE A 1 223 ? 4.353 -6.265 -47.386 1.00 69.06 223 ILE A C 1
ATOM 1840 O O . ILE A 1 223 ? 4.092 -7.455 -47.208 1.00 69.06 223 ILE A O 1
ATOM 1844 N N . PHE A 1 224 ? 3.755 -5.301 -46.688 1.00 68.88 224 PHE A N 1
ATOM 1845 C CA . PHE A 1 224 ? 2.845 -5.562 -45.580 1.00 68.88 224 PHE A CA 1
ATOM 1846 C C . PHE A 1 224 ? 1.412 -5.173 -45.955 1.00 68.88 224 PHE A C 1
ATOM 1848 O O . PHE A 1 224 ? 1.016 -4.021 -45.823 1.00 68.88 224 PHE A O 1
ATOM 1855 N N . LYS A 1 225 ? 0.593 -6.157 -46.349 1.00 64.88 225 LYS A N 1
ATOM 1856 C CA . LYS A 1 225 ? -0.875 -6.017 -46.422 1.00 64.88 225 LYS A CA 1
ATOM 1857 C C . LYS A 1 225 ? -1.483 -6.138 -45.021 1.00 64.88 225 LYS A C 1
ATOM 1859 O O . LYS A 1 225 ? -2.094 -7.145 -44.677 1.00 64.88 225 LYS A O 1
ATOM 1864 N N . SER A 1 226 ? -1.227 -5.141 -44.184 1.00 63.75 226 SER A N 1
ATOM 1865 C CA . SER A 1 226 ? -1.645 -5.083 -42.781 1.00 63.75 226 SER A CA 1
ATOM 1866 C C . SER A 1 226 ? -2.620 -3.925 -42.561 1.00 63.75 226 SER A C 1
ATOM 1868 O O . SER A 1 226 ? -2.654 -2.985 -43.346 1.00 63.75 226 SER A O 1
ATOM 1870 N N . SER A 1 227 ? -3.378 -3.958 -41.464 1.00 71.75 227 SER A N 1
ATOM 1871 C CA . SER A 1 227 ? -4.199 -2.826 -41.013 1.00 71.75 227 SER A CA 1
ATOM 1872 C C . SER A 1 227 ? -3.375 -1.641 -40.483 1.00 71.75 227 SER A C 1
ATOM 1874 O O . SER A 1 227 ? -3.951 -0.623 -40.115 1.00 71.75 227 SER A O 1
ATOM 1876 N N . ARG A 1 228 ? -2.046 -1.784 -40.381 1.00 75.44 228 ARG A N 1
ATOM 1877 C CA . ARG A 1 228 ? -1.116 -0.761 -39.877 1.00 75.44 228 ARG A CA 1
ATOM 1878 C C . ARG A 1 228 ? -0.469 0.017 -41.011 1.00 75.44 228 ARG A C 1
ATOM 1880 O O . ARG A 1 228 ? -0.136 -0.563 -42.043 1.00 75.44 228 ARG A O 1
ATOM 1887 N N . THR A 1 229 ? -0.213 1.301 -40.779 1.00 82.06 229 THR A N 1
ATOM 1888 C CA . THR A 1 229 ? 0.505 2.146 -41.744 1.00 82.06 229 THR A CA 1
ATOM 1889 C C . THR A 1 229 ? 2.007 1.837 -41.745 1.00 82.06 229 THR A C 1
ATOM 1891 O O . THR A 1 229 ? 2.563 1.376 -40.746 1.00 82.06 229 THR A O 1
ATOM 1894 N N . THR A 1 230 ? 2.707 2.124 -42.847 1.00 79.44 230 THR A N 1
ATOM 1895 C CA . THR A 1 230 ? 4.172 1.965 -42.916 1.00 79.44 230 THR A CA 1
ATOM 1896 C C . THR A 1 230 ? 4.895 2.801 -41.858 1.00 79.44 230 THR A C 1
ATOM 1898 O O . THR A 1 230 ? 5.885 2.346 -41.287 1.00 79.44 230 THR A O 1
ATOM 1901 N N . SER A 1 231 ? 4.370 3.993 -41.545 1.00 76.81 231 SER A N 1
ATOM 1902 C CA . SER A 1 231 ? 4.918 4.852 -40.490 1.00 76.81 231 SER A CA 1
ATOM 1903 C C . SER A 1 231 ? 4.871 4.157 -39.130 1.00 76.81 231 SER A C 1
ATOM 1905 O O . SER A 1 231 ? 5.898 4.040 -38.475 1.00 76.81 231 SER A O 1
ATOM 1907 N N . GLU A 1 232 ? 3.725 3.574 -38.759 1.00 78.88 232 GLU A N 1
ATOM 1908 C CA . GLU A 1 232 ? 3.591 2.824 -37.502 1.00 78.88 232 GLU A CA 1
ATOM 1909 C C . GLU A 1 232 ? 4.537 1.618 -37.425 1.00 78.88 232 GLU A C 1
ATOM 1911 O O . GLU A 1 232 ? 5.032 1.271 -36.351 1.00 78.88 232 GLU A O 1
ATOM 1916 N N . ILE A 1 233 ? 4.776 0.937 -38.550 1.00 78.62 233 ILE A N 1
ATOM 1917 C CA . ILE A 1 233 ? 5.697 -0.205 -38.605 1.00 78.62 233 ILE A CA 1
ATOM 1918 C C . ILE A 1 233 ? 7.130 0.254 -38.313 1.00 78.62 233 ILE A C 1
ATOM 1920 O O . ILE A 1 233 ? 7.825 -0.397 -37.530 1.00 78.62 233 ILE A O 1
ATOM 1924 N N . ILE A 1 234 ? 7.550 1.375 -38.898 1.00 76.00 234 ILE A N 1
ATOM 1925 C CA . ILE A 1 234 ? 8.900 1.929 -38.739 1.00 76.00 234 ILE A CA 1
ATOM 1926 C C . ILE A 1 234 ? 9.096 2.513 -37.352 1.00 76.00 234 ILE A C 1
ATOM 1928 O O . ILE A 1 234 ? 10.107 2.222 -36.719 1.00 76.00 234 ILE A O 1
ATOM 1932 N N . ASP A 1 235 ? 8.106 3.227 -36.827 1.00 76.56 235 ASP A N 1
ATOM 1933 C CA . ASP A 1 235 ? 8.156 3.752 -35.465 1.00 76.56 235 ASP A CA 1
ATOM 1934 C C . ASP A 1 235 ? 8.330 2.612 -34.458 1.00 76.56 235 ASP A C 1
ATOM 1936 O O . ASP A 1 235 ? 9.200 2.661 -33.589 1.00 76.56 235 ASP A O 1
ATOM 1940 N N . ARG A 1 236 ? 7.586 1.509 -34.617 1.00 74.75 236 ARG A N 1
ATOM 1941 C CA . ARG A 1 236 ? 7.748 0.321 -33.762 1.00 74.75 236 ARG A CA 1
ATOM 1942 C C . ARG A 1 236 ? 9.071 -0.407 -33.981 1.00 74.75 236 ARG A C 1
ATOM 1944 O O . ARG A 1 236 ? 9.551 -1.053 -33.048 1.00 74.75 236 ARG A O 1
ATOM 1951 N N . PHE A 1 237 ? 9.621 -0.379 -35.192 1.00 73.38 237 PHE A N 1
ATOM 1952 C CA . PHE A 1 237 ? 10.929 -0.953 -35.499 1.00 73.38 237 PHE A CA 1
ATOM 1953 C C . PHE A 1 237 ? 12.049 -0.152 -34.818 1.00 73.38 237 PHE A C 1
ATOM 1955 O O . PHE A 1 237 ? 12.879 -0.746 -34.133 1.00 73.38 237 PHE A O 1
ATOM 1962 N N . ASN A 1 238 ? 12.003 1.178 -34.897 1.00 70.06 238 ASN A N 1
ATOM 1963 C CA . ASN A 1 238 ? 12.957 2.076 -34.245 1.00 70.06 238 ASN A CA 1
ATOM 1964 C C . ASN A 1 238 ? 12.859 1.995 -32.725 1.00 70.06 238 ASN A C 1
ATOM 1966 O O . ASN A 1 238 ? 13.851 1.706 -32.066 1.00 70.06 238 ASN A O 1
ATOM 1970 N N . GLN A 1 239 ? 11.642 2.052 -32.174 1.00 68.69 239 GLN A N 1
ATOM 1971 C CA . GLN A 1 239 ? 11.411 1.828 -30.743 1.00 68.69 239 GLN A CA 1
ATOM 1972 C C . GLN A 1 239 ? 11.979 0.494 -30.254 1.00 68.69 239 GLN A C 1
ATOM 1974 O O . GLN A 1 239 ? 12.304 0.356 -29.084 1.00 68.69 239 GLN A O 1
ATOM 1979 N N . LYS A 1 240 ? 12.051 -0.523 -31.117 1.00 67.25 240 LYS A N 1
ATOM 1980 C CA . LYS A 1 240 ? 12.646 -1.824 -30.802 1.00 67.25 240 LYS A CA 1
ATOM 1981 C C . LYS A 1 240 ? 14.173 -1.816 -30.931 1.00 67.25 240 LYS A C 1
ATOM 1983 O O . LYS A 1 240 ? 14.821 -2.543 -30.181 1.00 67.25 240 LYS A O 1
ATOM 1988 N N . ALA A 1 241 ? 14.732 -1.042 -31.856 1.00 63.06 241 ALA A N 1
ATOM 1989 C CA . ALA A 1 241 ? 16.172 -0.873 -32.031 1.00 63.06 241 ALA A CA 1
ATOM 1990 C C . ALA A 1 241 ? 16.796 -0.053 -30.886 1.00 63.06 241 ALA A C 1
ATOM 1992 O O . ALA A 1 241 ? 17.855 -0.424 -30.392 1.00 63.06 241 ALA A O 1
ATOM 1993 N N . ASP A 1 242 ? 16.083 0.953 -30.378 1.00 64.19 242 ASP A N 1
ATOM 1994 C CA . ASP A 1 242 ? 16.503 1.796 -29.245 1.00 64.19 242 ASP A CA 1
ATOM 1995 C C . ASP A 1 242 ? 16.428 1.073 -27.883 1.00 64.19 242 ASP A C 1
ATOM 1997 O O . ASP A 1 242 ? 16.780 1.617 -26.840 1.00 64.19 242 ASP A O 1
ATOM 2001 N N . MET A 1 243 ? 15.964 -0.181 -27.866 1.00 68.56 243 MET A N 1
ATOM 2002 C CA . MET A 1 243 ? 15.888 -1.018 -26.662 1.00 68.56 243 MET A CA 1
ATOM 2003 C C . MET A 1 243 ? 17.144 -1.864 -26.422 1.00 68.56 243 MET A C 1
ATOM 2005 O O . MET A 1 243 ? 17.097 -2.772 -25.584 1.00 68.56 243 MET A O 1
ATOM 2009 N N . ILE A 1 244 ? 18.227 -1.620 -27.167 1.00 76.31 244 ILE A N 1
ATOM 2010 C CA . ILE A 1 244 ? 19.484 -2.344 -26.984 1.00 76.31 244 ILE A CA 1
ATOM 2011 C C . ILE A 1 244 ? 20.187 -1.835 -25.721 1.00 76.31 244 ILE A C 1
ATOM 2013 O O . ILE A 1 244 ? 20.484 -0.658 -25.575 1.00 76.31 244 ILE A O 1
ATOM 2017 N N . ILE A 1 245 ? 20.459 -2.762 -24.817 1.00 83.94 245 ILE A N 1
ATOM 2018 C CA . ILE A 1 245 ? 21.189 -2.611 -23.570 1.00 83.94 245 ILE A CA 1
ATOM 2019 C C . ILE A 1 245 ? 22.295 -3.653 -23.643 1.00 83.94 245 ILE A C 1
ATOM 2021 O O . ILE A 1 245 ? 22.011 -4.856 -23.681 1.00 83.94 245 ILE A O 1
ATOM 2025 N N . GLN A 1 246 ? 23.545 -3.200 -23.701 1.00 85.19 246 GLN A N 1
ATOM 2026 C CA . GLN A 1 246 ? 24.685 -4.110 -23.707 1.00 85.19 246 GLN A CA 1
ATOM 2027 C C . GLN A 1 246 ? 24.760 -4.866 -22.384 1.00 85.19 246 GLN A C 1
ATOM 2029 O O . GLN A 1 246 ? 24.236 -4.423 -21.359 1.00 85.19 246 GLN A O 1
ATOM 2034 N N . LYS A 1 247 ? 25.395 -6.037 -22.400 1.00 88.38 247 LYS A N 1
ATOM 2035 C CA . LYS A 1 247 ? 25.497 -6.885 -21.210 1.00 88.38 247 LYS A CA 1
ATOM 2036 C C . LYS A 1 247 ? 26.197 -6.150 -20.064 1.00 88.38 247 LYS A C 1
ATOM 2038 O O . LYS A 1 247 ? 25.758 -6.244 -18.922 1.00 88.38 247 LYS A O 1
ATOM 2043 N N . GLU A 1 248 ? 27.253 -5.408 -20.372 1.00 88.19 248 GLU A N 1
ATOM 2044 C CA . GLU A 1 248 ? 28.048 -4.644 -19.413 1.00 88.19 248 GLU A CA 1
ATOM 2045 C C . GLU A 1 248 ? 27.212 -3.544 -18.748 1.00 88.19 248 GLU A C 1
ATOM 2047 O O . GLU A 1 248 ? 27.215 -3.424 -17.523 1.00 88.19 248 GLU A O 1
ATOM 2052 N N . ASP A 1 249 ? 26.445 -2.790 -19.537 1.00 89.75 249 ASP A N 1
ATOM 2053 C CA . ASP A 1 249 ? 25.555 -1.742 -19.027 1.00 89.75 249 ASP A CA 1
ATOM 2054 C C . ASP A 1 249 ? 24.406 -2.343 -18.215 1.00 89.75 249 ASP A C 1
ATOM 2056 O O . ASP A 1 249 ? 24.080 -1.869 -17.128 1.00 89.75 249 ASP A O 1
ATOM 2060 N N . GLY A 1 250 ? 23.834 -3.449 -18.697 1.00 91.88 250 GLY A N 1
ATOM 2061 C CA . GLY A 1 250 ? 22.798 -4.191 -17.992 1.00 91.88 250 GLY A CA 1
ATOM 2062 C C . GLY A 1 250 ? 23.257 -4.691 -16.622 1.00 91.88 250 GLY A C 1
ATOM 2063 O O . GLY A 1 250 ? 22.506 -4.581 -15.656 1.00 91.88 250 GLY A O 1
ATOM 2064 N N . LEU A 1 251 ? 24.491 -5.196 -16.506 1.00 94.62 251 LEU A N 1
ATOM 2065 C CA . LEU A 1 251 ? 25.077 -5.606 -15.225 1.00 94.62 251 LEU A CA 1
ATOM 2066 C C . LEU A 1 251 ? 25.224 -4.429 -14.257 1.00 94.62 251 LEU A C 1
ATOM 2068 O O . LEU A 1 251 ? 24.766 -4.545 -13.122 1.00 94.62 251 LEU A O 1
ATOM 2072 N N . LYS A 1 252 ? 25.781 -3.300 -14.714 1.00 94.31 252 LYS A N 1
ATOM 2073 C CA . LYS A 1 252 ? 25.939 -2.085 -13.893 1.00 94.31 252 LYS A CA 1
ATOM 2074 C C . LYS A 1 252 ? 24.599 -1.566 -13.379 1.00 94.31 252 LYS A C 1
ATOM 2076 O O . LYS A 1 252 ? 24.472 -1.215 -12.213 1.00 94.31 252 LYS A O 1
ATOM 2081 N N . ILE A 1 253 ? 23.576 -1.554 -14.233 1.00 94.62 253 ILE A N 1
ATOM 2082 C CA . ILE A 1 253 ? 22.237 -1.095 -13.849 1.00 94.62 253 ILE A CA 1
ATOM 2083 C C . ILE A 1 253 ? 21.601 -2.047 -12.831 1.00 94.62 253 ILE A C 1
ATOM 2085 O O . ILE A 1 253 ? 20.973 -1.597 -11.875 1.00 94.62 253 ILE A O 1
ATOM 2089 N N . VAL A 1 254 ? 21.756 -3.364 -13.009 1.00 96.56 254 VAL A N 1
ATOM 2090 C CA . VAL A 1 254 ? 21.265 -4.334 -12.021 1.00 96.56 254 VAL A CA 1
ATOM 2091 C C . VAL A 1 254 ? 21.976 -4.146 -10.685 1.00 96.56 254 VAL A C 1
ATOM 2093 O O . VAL A 1 254 ? 21.296 -4.119 -9.665 1.00 96.56 254 VAL A O 1
ATOM 2096 N N . GLU A 1 255 ? 23.300 -3.992 -10.674 1.00 96.25 255 GLU A N 1
ATOM 2097 C CA . GLU A 1 255 ? 24.077 -3.705 -9.462 1.00 96.25 255 GLU A CA 1
ATOM 2098 C C . GLU A 1 255 ? 23.575 -2.439 -8.762 1.00 96.25 255 GLU A C 1
ATOM 2100 O O . GLU A 1 255 ? 23.242 -2.488 -7.581 1.00 96.25 255 GLU A O 1
ATOM 2105 N N . LEU A 1 256 ? 23.377 -1.355 -9.513 1.00 96.19 256 LEU A N 1
ATOM 2106 C CA . LEU A 1 256 ? 22.844 -0.098 -8.998 1.00 96.19 256 LEU A CA 1
ATOM 2107 C C . LEU A 1 256 ? 21.458 -0.265 -8.348 1.00 96.19 256 LEU A C 1
ATOM 2109 O O . LEU A 1 256 ? 21.219 0.225 -7.245 1.00 96.19 256 LEU A O 1
ATOM 2113 N N . ILE A 1 257 ? 20.551 -1.017 -8.986 1.00 96.00 257 ILE A N 1
ATOM 2114 C CA . ILE A 1 257 ? 19.235 -1.347 -8.413 1.00 96.00 257 ILE A CA 1
ATOM 2115 C C . ILE A 1 257 ? 19.383 -2.169 -7.124 1.00 96.00 257 ILE A C 1
ATOM 2117 O O . ILE A 1 257 ? 18.615 -1.974 -6.180 1.00 96.00 257 ILE A O 1
ATOM 2121 N N . ARG A 1 258 ? 20.350 -3.093 -7.055 1.00 95.94 258 ARG A N 1
ATOM 2122 C CA . ARG A 1 258 ? 20.596 -3.895 -5.846 1.00 95.94 258 ARG A CA 1
ATOM 2123 C C . ARG A 1 258 ? 21.143 -3.067 -4.702 1.00 95.94 258 ARG A C 1
ATOM 2125 O O . ARG A 1 258 ? 20.689 -3.267 -3.580 1.00 95.94 258 ARG A O 1
ATOM 2132 N N . GLU A 1 259 ? 22.078 -2.168 -4.972 1.00 96.69 259 GLU A N 1
ATOM 2133 C CA . GLU A 1 259 ? 22.607 -1.267 -3.951 1.00 96.69 259 GLU A CA 1
ATOM 2134 C C . GLU A 1 259 ? 21.506 -0.350 -3.420 1.00 96.69 259 GLU A C 1
ATOM 2136 O O . GLU A 1 259 ? 21.312 -0.295 -2.209 1.00 96.69 259 GLU A O 1
ATOM 2141 N N . TYR A 1 260 ? 20.669 0.222 -4.293 1.00 95.06 260 TYR A N 1
ATOM 2142 C CA . TYR A 1 260 ? 19.489 0.982 -3.870 1.00 95.06 260 TYR A CA 1
ATOM 2143 C C . TYR A 1 260 ? 18.565 0.174 -2.936 1.00 95.06 260 TYR A C 1
ATOM 2145 O O . TYR A 1 260 ? 18.149 0.661 -1.884 1.00 95.06 260 TYR A O 1
ATOM 2153 N N . GLN A 1 261 ? 18.274 -1.090 -3.276 1.00 93.88 261 GLN A N 1
ATOM 2154 C CA . GLN A 1 261 ? 17.430 -1.986 -2.467 1.00 93.88 261 GLN A CA 1
ATOM 2155 C C . GLN A 1 261 ? 18.028 -2.343 -1.094 1.00 93.88 261 GLN A C 1
ATOM 2157 O O . GLN A 1 261 ? 17.293 -2.799 -0.210 1.00 93.88 261 GLN A O 1
ATOM 2162 N N . LYS A 1 262 ? 19.346 -2.199 -0.913 1.00 95.12 262 LYS A N 1
ATOM 2163 C CA . LYS A 1 262 ? 20.032 -2.470 0.359 1.00 95.12 262 LYS A CA 1
ATOM 2164 C C . LYS A 1 262 ? 19.960 -1.297 1.331 1.00 95.12 262 LYS A C 1
ATOM 2166 O O . LYS A 1 262 ? 20.123 -1.533 2.525 1.00 95.12 262 LYS A O 1
ATOM 2171 N N . ILE A 1 263 ? 19.678 -0.086 0.851 1.00 94.69 263 ILE A N 1
ATOM 2172 C CA . ILE A 1 263 ? 19.544 1.106 1.692 1.00 94.69 263 ILE A CA 1
ATOM 2173 C C . ILE A 1 263 ? 18.258 0.974 2.508 1.00 94.69 263 ILE A C 1
ATOM 2175 O O . ILE A 1 263 ? 17.149 1.158 2.014 1.00 94.69 263 ILE A O 1
ATOM 2179 N N . ASN A 1 264 ? 18.428 0.583 3.761 1.00 94.56 264 ASN A N 1
ATOM 2180 C CA . ASN A 1 264 ? 17.375 0.361 4.735 1.00 94.56 264 ASN A CA 1
ATOM 2181 C C . ASN A 1 264 ? 17.943 0.764 6.100 1.00 94.56 264 ASN A C 1
ATOM 2183 O O . ASN A 1 264 ? 19.151 0.648 6.306 1.00 94.56 264 ASN A O 1
ATOM 2187 N N . GLY A 1 265 ? 17.105 1.195 7.035 1.00 93.88 265 GLY A N 1
ATOM 2188 C CA . GLY A 1 265 ? 17.570 1.533 8.382 1.00 93.88 265 GLY A CA 1
ATOM 2189 C C . GLY A 1 265 ? 16.626 2.473 9.109 1.00 93.88 265 GLY A C 1
ATOM 2190 O O . GLY A 1 265 ? 15.552 2.797 8.602 1.00 93.88 265 GLY A O 1
ATOM 2191 N N . ASN A 1 266 ? 17.031 2.926 10.295 1.00 92.31 266 ASN A N 1
ATOM 2192 C CA . ASN A 1 266 ? 16.361 4.063 10.929 1.00 92.31 266 ASN A CA 1
ATOM 2193 C C . ASN A 1 266 ? 16.462 5.304 10.023 1.00 92.31 266 ASN A C 1
ATOM 2195 O O . ASN A 1 266 ? 17.321 5.358 9.146 1.00 92.31 266 ASN A O 1
ATOM 2199 N N . ILE A 1 267 ? 15.578 6.288 10.200 1.00 89.56 267 ILE A N 1
ATOM 2200 C CA . ILE A 1 267 ? 15.443 7.392 9.233 1.00 89.56 267 ILE A CA 1
ATOM 2201 C C . ILE A 1 267 ? 16.740 8.210 9.095 1.00 89.56 267 ILE A C 1
ATOM 2203 O O . ILE A 1 267 ? 17.110 8.571 7.979 1.00 89.56 267 ILE A O 1
ATOM 2207 N N . ASP A 1 268 ? 17.468 8.440 10.189 1.00 88.31 268 ASP A N 1
ATOM 2208 C CA . ASP A 1 268 ? 18.721 9.204 10.157 1.00 88.31 268 ASP A CA 1
ATOM 2209 C C . ASP A 1 268 ? 19.825 8.458 9.390 1.00 88.31 268 ASP A C 1
ATOM 2211 O O . ASP A 1 268 ? 20.460 9.018 8.495 1.00 88.31 268 ASP A O 1
ATOM 2215 N N . GLU A 1 269 ? 20.027 7.175 9.698 1.00 91.62 269 GLU A N 1
ATOM 2216 C CA . GLU A 1 269 ? 20.973 6.297 9.001 1.00 91.62 269 GLU A CA 1
ATOM 2217 C C . GLU A 1 269 ? 20.582 6.105 7.531 1.00 91.62 269 GLU A C 1
ATOM 2219 O O . GLU A 1 269 ? 21.433 6.146 6.642 1.00 91.62 269 GLU A O 1
ATOM 2224 N N . TYR A 1 270 ? 19.288 5.933 7.260 1.00 92.88 270 TYR A N 1
ATOM 2225 C CA . TYR A 1 270 ? 18.751 5.810 5.914 1.00 92.88 270 TYR A CA 1
ATOM 2226 C C . TYR A 1 270 ? 19.066 7.059 5.083 1.00 92.88 270 TYR A C 1
ATOM 2228 O O . TYR A 1 270 ? 19.606 6.926 3.987 1.00 92.88 270 TYR A O 1
ATOM 2236 N N . ASN A 1 271 ? 18.813 8.261 5.615 1.00 90.06 271 ASN A N 1
ATOM 2237 C CA . ASN A 1 271 ? 19.122 9.519 4.932 1.00 90.06 271 ASN A CA 1
ATOM 2238 C C . ASN A 1 271 ? 20.627 9.657 4.648 1.00 90.06 271 ASN A C 1
ATOM 2240 O O . ASN A 1 271 ? 21.019 10.047 3.550 1.00 90.06 271 ASN A O 1
ATOM 2244 N N . GLN A 1 272 ? 21.488 9.294 5.604 1.00 90.94 272 GLN A N 1
ATOM 2245 C CA . GLN A 1 272 ? 22.943 9.313 5.406 1.00 90.94 272 GLN A CA 1
ATOM 2246 C C . GLN A 1 272 ? 23.383 8.346 4.300 1.00 90.94 272 GLN A C 1
ATOM 2248 O O . GLN A 1 272 ? 24.147 8.724 3.408 1.00 90.94 272 GLN A O 1
ATOM 2253 N N . ASN A 1 273 ? 22.882 7.111 4.335 1.00 94.06 273 ASN A N 1
ATOM 2254 C CA . ASN A 1 273 ? 23.212 6.084 3.353 1.00 94.06 273 ASN A CA 1
ATOM 2255 C C . ASN A 1 273 ? 22.659 6.420 1.960 1.00 94.06 273 ASN A C 1
ATOM 2257 O O . ASN A 1 273 ? 23.340 6.172 0.966 1.00 94.06 273 ASN A O 1
ATOM 2261 N N . LEU A 1 274 ? 21.468 7.020 1.880 1.00 92.50 274 LEU A N 1
ATOM 2262 C CA . LEU A 1 274 ? 20.873 7.481 0.628 1.00 92.50 274 LEU A CA 1
ATOM 2263 C C . LEU A 1 274 ? 21.685 8.622 0.009 1.00 92.50 274 LEU A C 1
ATOM 2265 O O . LEU A 1 274 ? 22.031 8.544 -1.165 1.00 92.50 274 LEU A O 1
ATOM 2269 N N . ASN A 1 275 ? 22.065 9.628 0.801 1.00 90.88 275 ASN A N 1
ATOM 2270 C CA . ASN A 1 275 ? 22.907 10.732 0.331 1.00 90.88 275 ASN A CA 1
ATOM 2271 C C . ASN A 1 275 ? 24.260 10.233 -0.176 1.00 90.88 275 ASN A C 1
ATOM 2273 O O . ASN A 1 275 ? 24.708 10.626 -1.252 1.00 90.88 275 ASN A O 1
ATOM 2277 N N . LYS A 1 276 ? 24.889 9.314 0.564 1.00 93.75 276 LYS A N 1
ATOM 2278 C CA . LYS A 1 276 ? 26.130 8.677 0.126 1.00 93.75 276 LYS A CA 1
ATOM 2279 C C . LYS A 1 276 ? 25.940 7.930 -1.196 1.00 93.75 276 LYS A C 1
ATOM 2281 O O . LYS A 1 276 ? 26.745 8.097 -2.102 1.00 93.75 276 LYS A O 1
ATOM 2286 N N . PHE A 1 277 ? 24.870 7.149 -1.325 1.00 94.44 277 PHE A N 1
ATOM 2287 C CA . PHE A 1 277 ? 24.545 6.432 -2.556 1.00 94.44 277 PHE A CA 1
ATOM 2288 C C . PHE A 1 277 ? 24.352 7.378 -3.751 1.00 94.44 277 PHE A C 1
ATOM 2290 O O . PHE A 1 277 ? 24.888 7.118 -4.824 1.00 94.44 277 PHE A O 1
ATOM 2297 N N . ILE A 1 278 ? 23.634 8.490 -3.568 1.00 92.38 278 ILE A N 1
ATOM 2298 C CA . ILE A 1 278 ? 23.432 9.499 -4.617 1.00 92.38 278 ILE A CA 1
ATOM 2299 C C . ILE A 1 278 ? 24.777 10.069 -5.087 1.00 92.38 278 ILE A C 1
ATOM 2301 O O . ILE A 1 278 ? 24.997 10.181 -6.292 1.00 92.38 278 ILE A O 1
ATOM 2305 N N . MET A 1 279 ? 25.686 10.372 -4.154 1.00 91.56 279 MET A N 1
ATOM 2306 C CA . MET A 1 279 ? 27.025 10.885 -4.464 1.00 91.56 279 MET A CA 1
ATOM 2307 C C . MET A 1 279 ? 27.914 9.843 -5.154 1.00 91.56 279 MET A C 1
ATOM 2309 O O . MET A 1 279 ? 28.560 10.158 -6.150 1.00 91.56 279 MET A O 1
ATOM 2313 N N . ASP A 1 280 ? 27.942 8.608 -4.645 1.00 93.81 280 ASP A N 1
ATOM 2314 C CA . ASP A 1 280 ? 28.794 7.527 -5.161 1.00 93.81 280 ASP A CA 1
ATOM 2315 C C . ASP A 1 280 ? 28.426 7.142 -6.610 1.00 93.81 280 ASP A C 1
ATOM 2317 O O . ASP A 1 280 ? 29.292 6.710 -7.374 1.00 93.81 280 ASP A O 1
ATOM 2321 N N . TYR A 1 281 ? 27.158 7.323 -7.001 1.00 91.44 281 TYR A N 1
ATOM 2322 C CA . TYR A 1 281 ? 26.632 6.972 -8.326 1.00 91.44 281 TYR A CA 1
ATOM 2323 C C . TYR A 1 281 ? 26.249 8.169 -9.215 1.00 91.44 281 TYR A C 1
ATOM 2325 O O . TYR A 1 281 ? 25.690 7.953 -10.290 1.00 91.44 281 TYR A O 1
ATOM 2333 N N . ASP A 1 282 ? 26.562 9.400 -8.798 1.00 89.56 282 ASP A N 1
ATOM 2334 C CA . ASP A 1 282 ? 26.292 10.649 -9.534 1.00 89.56 282 ASP A CA 1
ATOM 2335 C C . ASP A 1 282 ? 24.812 10.823 -9.949 1.00 89.56 282 ASP A C 1
ATOM 2337 O O . ASP A 1 282 ? 24.479 11.167 -11.083 1.00 89.56 282 ASP A O 1
ATOM 2341 N N . LEU A 1 283 ? 23.889 10.555 -9.018 1.00 88.81 283 LEU A N 1
ATOM 2342 C CA . LEU A 1 283 ? 22.437 10.596 -9.247 1.00 88.81 283 LEU A CA 1
ATOM 2343 C C . LEU A 1 283 ? 21.818 11.954 -8.871 1.00 88.81 283 LEU A C 1
ATOM 2345 O O . LEU A 1 283 ? 20.807 11.999 -8.178 1.00 88.81 283 LEU A O 1
ATOM 2349 N N . ASN A 1 284 ? 22.402 13.069 -9.314 1.00 80.19 284 ASN A N 1
ATOM 2350 C CA . ASN A 1 284 ? 21.994 14.414 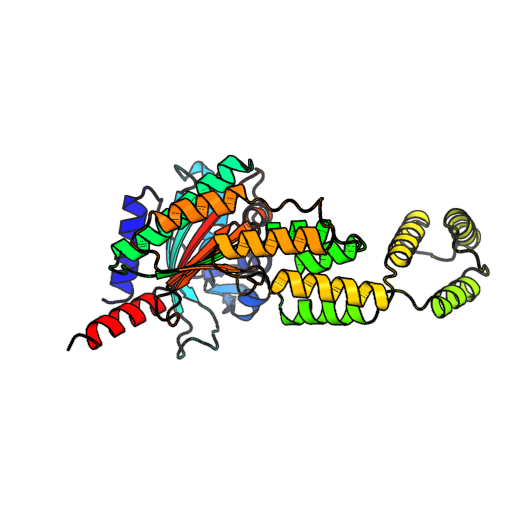-8.862 1.00 80.19 284 ASN A CA 1
ATOM 2351 C C . ASN A 1 284 ? 20.548 14.805 -9.231 1.00 80.19 284 ASN A C 1
ATOM 2353 O O . ASN A 1 284 ? 19.961 15.656 -8.570 1.00 80.19 284 ASN A O 1
ATOM 2357 N N . ASP A 1 285 ? 19.963 14.173 -10.253 1.00 82.00 285 ASP A N 1
ATOM 2358 C CA . ASP A 1 285 ? 18.566 14.386 -10.661 1.00 82.00 285 ASP A CA 1
ATOM 2359 C C . ASP A 1 285 ? 17.561 13.565 -9.823 1.00 82.00 285 ASP A C 1
ATOM 2361 O O . ASP A 1 285 ? 16.351 13.616 -10.058 1.00 82.00 285 ASP A O 1
ATOM 2365 N N . PHE A 1 286 ? 18.036 12.753 -8.870 1.00 85.75 286 PHE A N 1
ATOM 2366 C CA . PHE A 1 286 ? 17.178 11.948 -8.009 1.00 85.75 286 PHE A CA 1
ATOM 2367 C C . PHE A 1 286 ? 16.522 12.810 -6.924 1.00 85.75 286 PHE A C 1
ATOM 2369 O O . PHE A 1 286 ? 17.155 13.228 -5.959 1.00 85.75 286 PHE A O 1
ATOM 2376 N N . GLU A 1 287 ? 15.216 13.031 -7.063 1.00 79.31 287 GLU A N 1
ATOM 2377 C CA . GLU A 1 287 ? 14.413 13.708 -6.047 1.00 79.31 287 GLU A CA 1
ATOM 2378 C C . GLU A 1 287 ? 14.102 12.758 -4.876 1.00 79.31 287 GLU A C 1
ATOM 2380 O O . GLU A 1 287 ? 13.246 11.867 -4.973 1.00 79.31 287 GLU A O 1
ATOM 2385 N N . ASP A 1 288 ? 14.812 12.964 -3.765 1.00 67.75 288 ASP A N 1
ATOM 2386 C CA . ASP A 1 288 ? 14.815 12.100 -2.580 1.00 67.75 288 ASP A CA 1
ATOM 2387 C C . ASP A 1 288 ? 13.676 12.362 -1.576 1.00 67.75 288 ASP A C 1
ATOM 2389 O O . ASP A 1 288 ? 13.571 11.639 -0.585 1.00 67.75 288 ASP A O 1
ATOM 2393 N N . ASN A 1 289 ? 12.823 13.371 -1.820 1.00 69.19 289 ASN A N 1
ATOM 2394 C CA . ASN A 1 289 ? 11.669 13.766 -0.992 1.00 69.19 289 ASN A CA 1
ATOM 2395 C C . ASN A 1 289 ? 11.945 13.795 0.533 1.00 69.19 289 ASN A C 1
ATOM 2397 O O . ASN A 1 289 ? 11.047 13.553 1.347 1.00 69.19 289 ASN A O 1
ATOM 2401 N N . THR A 1 290 ? 13.182 14.097 0.939 1.00 72.31 290 THR A N 1
ATOM 2402 C CA . THR A 1 290 ? 13.676 14.016 2.330 1.00 72.31 290 THR A CA 1
ATOM 2403 C C . THR A 1 290 ? 12.820 14.755 3.362 1.00 72.31 290 THR A C 1
ATOM 2405 O O . THR A 1 290 ? 12.714 14.308 4.504 1.00 72.31 290 THR A O 1
ATOM 2408 N N . GLU A 1 291 ? 12.129 15.829 2.972 1.00 76.81 291 GLU A N 1
ATOM 2409 C CA . GLU A 1 291 ? 11.197 16.557 3.843 1.00 76.81 291 GLU A CA 1
ATOM 2410 C C . GLU A 1 291 ? 10.085 15.658 4.414 1.00 76.81 291 GLU A C 1
ATOM 2412 O O . GLU A 1 291 ? 9.748 15.753 5.598 1.00 76.81 291 GLU A O 1
ATOM 2417 N N . THR A 1 292 ? 9.544 14.748 3.597 1.00 79.19 292 THR A N 1
ATOM 2418 C CA . THR A 1 292 ? 8.492 13.812 4.024 1.00 79.19 292 THR A CA 1
ATOM 2419 C C . THR A 1 292 ? 9.016 12.870 5.103 1.00 79.19 292 THR A C 1
ATOM 2421 O O . THR A 1 292 ? 8.366 12.679 6.130 1.00 79.19 292 THR A O 1
ATOM 2424 N N . LEU A 1 293 ? 10.216 12.318 4.906 1.00 82.62 293 LEU A N 1
ATOM 2425 C CA . LEU A 1 293 ? 10.840 11.414 5.873 1.00 82.62 293 LEU A CA 1
ATOM 2426 C C . LEU A 1 293 ? 11.143 12.111 7.190 1.00 82.62 293 LEU A C 1
ATOM 2428 O O . LEU A 1 293 ? 10.889 11.538 8.246 1.00 82.62 293 LEU A O 1
ATOM 2432 N N . ASN A 1 294 ? 11.624 13.351 7.138 1.00 83.50 294 ASN A N 1
ATOM 2433 C CA . ASN A 1 294 ? 11.938 14.115 8.339 1.00 83.50 294 ASN A CA 1
ATOM 2434 C C . ASN A 1 294 ? 10.678 14.386 9.171 1.00 83.50 294 ASN A C 1
ATOM 2436 O O . ASN A 1 294 ? 10.675 14.121 10.370 1.00 83.50 294 ASN A O 1
ATOM 2440 N N . LYS A 1 295 ? 9.570 14.797 8.540 1.00 87.31 295 LYS A N 1
ATOM 2441 C CA . LYS A 1 295 ? 8.286 14.997 9.237 1.00 87.31 295 LYS A CA 1
ATOM 2442 C C . LYS A 1 295 ? 7.722 13.699 9.824 1.00 87.31 295 LYS A C 1
ATOM 2444 O O . LYS A 1 295 ? 7.200 13.698 10.939 1.00 87.31 295 LYS A O 1
ATOM 2449 N N . LEU A 1 296 ? 7.859 12.579 9.112 1.00 84.25 296 LEU A N 1
ATOM 2450 C CA . LEU A 1 296 ? 7.491 11.262 9.642 1.00 84.25 296 LEU A CA 1
ATOM 2451 C C . LEU A 1 296 ? 8.383 10.851 10.822 1.00 84.25 296 LEU A C 1
ATOM 2453 O O . LEU A 1 296 ? 7.882 10.284 11.794 1.00 84.25 296 LEU A O 1
ATOM 2457 N N . ASN A 1 297 ? 9.678 11.171 10.776 1.00 86.62 297 ASN A N 1
ATOM 2458 C CA . ASN A 1 297 ? 10.607 10.914 11.873 1.00 86.62 297 ASN A CA 1
ATOM 2459 C C . ASN A 1 297 ? 10.251 11.726 13.119 1.00 86.62 297 ASN A C 1
ATOM 2461 O O . ASN A 1 297 ? 10.208 11.175 14.217 1.00 86.62 297 ASN A O 1
ATOM 2465 N N . GLU A 1 298 ? 9.945 13.014 12.954 1.00 88.44 298 GLU A N 1
ATOM 2466 C CA . GLU A 1 298 ? 9.500 13.897 14.037 1.00 88.44 298 GLU A CA 1
ATOM 2467 C C . GLU A 1 298 ? 8.225 13.363 14.695 1.00 88.44 298 GLU A C 1
ATOM 2469 O O . GLU A 1 298 ? 8.162 13.225 15.922 1.00 88.44 298 GLU A O 1
ATOM 2474 N N . LEU A 1 299 ? 7.235 12.980 13.879 1.00 87.62 299 LEU A N 1
ATOM 2475 C CA . LEU A 1 299 ? 6.003 12.366 14.359 1.00 87.62 299 LEU A CA 1
ATOM 2476 C C . LEU A 1 299 ? 6.299 11.130 15.215 1.00 87.62 299 LEU A C 1
ATOM 2478 O O . LEU A 1 299 ? 5.827 11.027 16.350 1.00 87.62 299 LEU A O 1
ATOM 2482 N N . CYS A 1 300 ? 7.084 10.196 14.681 1.00 86.19 300 CYS A N 1
ATOM 2483 C CA . CYS A 1 300 ? 7.348 8.928 15.348 1.00 86.19 300 CYS A CA 1
ATOM 2484 C C . CYS A 1 300 ? 8.193 9.107 16.611 1.00 86.19 300 CYS A C 1
ATOM 2486 O O . CYS A 1 300 ? 7.888 8.498 17.633 1.00 86.19 300 CYS A O 1
ATOM 2488 N N . SER A 1 301 ? 9.188 9.993 16.573 1.00 85.56 301 SER A N 1
ATOM 2489 C CA . SER A 1 301 ? 10.057 10.309 17.713 1.00 85.56 301 SER A CA 1
ATOM 2490 C C . SER A 1 301 ? 9.293 10.974 18.859 1.00 85.56 301 SER A C 1
ATOM 2492 O O . SER A 1 301 ? 9.606 10.758 20.030 1.00 85.56 301 SER A O 1
ATOM 2494 N N . SER A 1 302 ? 8.259 11.762 18.546 1.00 86.56 302 SER A N 1
ATOM 2495 C CA . SER A 1 302 ? 7.381 12.363 19.558 1.00 86.56 302 SER A CA 1
ATOM 2496 C C . SER A 1 302 ? 6.430 11.348 20.213 1.00 86.56 302 SER A C 1
ATOM 2498 O O . SER A 1 302 ? 5.938 11.564 21.327 1.00 86.56 302 SER A O 1
ATOM 2500 N N . SER A 1 303 ? 6.181 10.215 19.550 1.00 87.06 303 SER A N 1
ATOM 2501 C CA . SER A 1 303 ? 5.279 9.179 20.036 1.00 87.06 303 SER A CA 1
ATOM 2502 C C . SER A 1 303 ? 5.991 8.226 20.989 1.00 87.06 303 SER A C 1
ATOM 2504 O O . SER A 1 303 ? 6.817 7.405 20.599 1.00 87.06 303 SER A O 1
ATOM 2506 N N . LYS A 1 304 ? 5.579 8.234 22.261 1.00 85.31 304 LYS A N 1
ATOM 2507 C CA . LYS A 1 304 ? 6.078 7.277 23.267 1.00 85.31 304 LYS A CA 1
ATOM 2508 C C . LYS A 1 304 ? 5.795 5.816 22.907 1.00 85.31 304 LYS A C 1
ATOM 2510 O O . LYS A 1 304 ? 6.421 4.929 23.494 1.00 85.31 304 LYS A O 1
ATOM 2515 N N . SER A 1 305 ? 4.860 5.569 21.989 1.00 88.44 305 SER A N 1
ATOM 2516 C CA . SER A 1 305 ? 4.454 4.223 21.597 1.00 88.44 305 SER A CA 1
ATOM 2517 C C . SER A 1 305 ? 5.345 3.585 20.542 1.00 88.44 305 SER A C 1
ATOM 2519 O O . SER A 1 305 ? 5.366 2.364 20.411 1.00 88.44 305 SER A O 1
ATOM 2521 N N . VAL A 1 306 ? 6.121 4.380 19.814 1.00 93.56 306 VAL A N 1
ATOM 2522 C CA . VAL A 1 306 ? 7.025 3.854 18.796 1.00 93.56 306 VAL A CA 1
ATOM 2523 C C . VAL A 1 306 ? 8.332 3.441 19.471 1.00 93.56 306 VAL A C 1
ATOM 2525 O O . VAL A 1 306 ? 8.975 4.234 20.154 1.00 93.56 306 VAL A O 1
ATOM 2528 N N . ASN A 1 307 ? 8.685 2.163 19.355 1.00 93.75 307 ASN A N 1
ATOM 2529 C CA . ASN A 1 307 ? 9.955 1.617 19.830 1.00 93.75 307 ASN A CA 1
ATOM 2530 C C . ASN A 1 307 ? 11.045 1.771 18.766 1.00 93.75 307 ASN A C 1
ATOM 2532 O O . ASN A 1 307 ? 12.162 2.169 19.077 1.00 93.75 307 ASN A O 1
ATOM 2536 N N . GLU A 1 308 ? 10.701 1.471 17.518 1.00 93.62 308 GLU A N 1
ATOM 2537 C CA . GLU A 1 308 ? 11.620 1.503 16.388 1.00 93.62 308 GLU A CA 1
ATOM 2538 C C . GLU A 1 308 ? 10.881 1.953 15.125 1.00 93.62 308 GLU A C 1
ATOM 2540 O O . GLU A 1 308 ? 9.723 1.579 14.913 1.00 93.62 308 GLU A O 1
ATOM 2545 N N . VAL A 1 309 ? 11.564 2.734 14.285 1.00 94.31 309 VAL A N 1
ATOM 2546 C CA . VAL A 1 309 ? 11.127 3.069 12.926 1.00 94.31 309 VAL A CA 1
ATOM 2547 C C . VAL A 1 309 ? 12.207 2.630 11.957 1.00 94.31 309 VAL A C 1
ATOM 2549 O O . VAL A 1 309 ? 13.355 3.046 12.096 1.00 94.31 309 VAL A O 1
ATOM 2552 N N . ILE A 1 310 ? 11.837 1.830 10.961 1.00 94.12 310 ILE A N 1
ATOM 2553 C CA . ILE A 1 310 ? 12.739 1.416 9.886 1.00 94.12 310 ILE A CA 1
ATOM 2554 C C . ILE A 1 310 ? 12.140 1.840 8.550 1.00 94.12 310 ILE A C 1
ATOM 2556 O O . ILE A 1 310 ? 11.013 1.464 8.229 1.00 94.12 310 ILE A O 1
ATOM 2560 N N . PHE A 1 311 ? 12.906 2.574 7.749 1.00 94.00 311 PHE A N 1
ATOM 2561 C CA . PHE A 1 311 ? 12.588 2.828 6.352 1.00 94.00 311 PHE A CA 1
ATOM 2562 C C . PHE A 1 311 ? 13.225 1.760 5.455 1.00 94.00 311 PHE A C 1
ATOM 2564 O O . PHE A 1 311 ? 14.390 1.394 5.636 1.00 94.00 311 PHE A O 1
ATOM 2571 N N . LEU A 1 312 ? 12.449 1.243 4.503 1.00 93.56 312 LEU A N 1
ATOM 2572 C CA . LEU A 1 312 ? 12.814 0.123 3.643 1.00 93.56 312 LEU A CA 1
ATOM 2573 C C . LEU A 1 312 ? 12.664 0.498 2.165 1.00 93.56 312 LEU A C 1
ATOM 2575 O O . LEU A 1 312 ? 11.546 0.683 1.679 1.00 93.56 312 LEU A O 1
ATOM 2579 N N . ASN A 1 313 ? 13.761 0.502 1.405 1.00 92.38 313 ASN A N 1
ATOM 2580 C CA . ASN A 1 313 ? 13.680 0.654 -0.052 1.00 92.38 313 ASN A CA 1
ATOM 2581 C C . ASN A 1 313 ? 13.106 -0.584 -0.727 1.00 92.38 313 ASN A C 1
ATOM 2583 O O . ASN A 1 313 ? 12.429 -0.481 -1.745 1.00 92.38 313 ASN A O 1
ATOM 2587 N N . ASN A 1 314 ? 13.333 -1.766 -0.157 1.00 88.31 314 ASN A N 1
ATOM 2588 C CA . ASN A 1 314 ? 12.857 -3.037 -0.698 1.00 88.31 314 ASN A CA 1
ATOM 2589 C C . ASN A 1 314 ? 11.437 -3.426 -0.233 1.00 88.31 314 ASN A C 1
ATOM 2591 O O . ASN A 1 314 ? 11.070 -4.605 -0.311 1.00 88.31 314 ASN A O 1
ATOM 2595 N N . PHE A 1 315 ? 10.636 -2.456 0.225 1.00 86.31 315 PHE A N 1
ATOM 2596 C CA . PHE A 1 315 ? 9.265 -2.666 0.693 1.00 86.31 315 PHE A CA 1
ATOM 2597 C C . PHE A 1 315 ? 8.336 -3.043 -0.473 1.00 86.31 315 PHE A C 1
ATOM 2599 O O . PHE A 1 315 ? 7.792 -2.188 -1.166 1.00 86.31 315 PHE A O 1
ATOM 2606 N N . ARG A 1 316 ? 8.179 -4.351 -0.715 1.00 73.25 316 ARG A N 1
ATOM 2607 C CA . ARG A 1 316 ? 7.453 -4.895 -1.884 1.00 73.25 316 ARG A CA 1
ATOM 2608 C C . ARG A 1 316 ? 6.382 -5.940 -1.565 1.00 73.25 316 ARG A C 1
ATOM 2610 O O . ARG A 1 316 ? 5.722 -6.412 -2.480 1.00 73.25 316 ARG A O 1
ATOM 2617 N N . ASN A 1 317 ? 6.230 -6.340 -0.302 1.00 61.81 317 ASN A N 1
ATOM 2618 C CA . ASN A 1 317 ? 5.346 -7.445 0.104 1.00 61.81 317 ASN A CA 1
ATOM 2619 C C . ASN A 1 317 ? 3.883 -7.009 0.328 1.00 61.81 317 ASN A C 1
ATOM 2621 O O . ASN A 1 317 ? 3.155 -7.646 1.087 1.00 61.81 317 ASN A O 1
ATOM 2625 N N . THR A 1 318 ? 3.460 -5.906 -0.284 1.00 63.00 318 THR A N 1
ATOM 2626 C CA . THR A 1 318 ? 2.164 -5.270 -0.031 1.00 63.00 318 THR A CA 1
ATOM 2627 C C . THR A 1 318 ? 1.208 -5.405 -1.207 1.00 63.00 318 THR A C 1
ATOM 2629 O O . THR A 1 318 ? 1.529 -5.975 -2.250 1.00 63.00 318 THR A O 1
ATOM 2632 N N . ILE A 1 319 ? -0.014 -4.923 -0.992 1.00 70.69 319 ILE A N 1
ATOM 2633 C CA . ILE A 1 319 ? -1.101 -4.960 -1.960 1.00 70.69 319 ILE A CA 1
ATOM 2634 C C . ILE A 1 319 ? -0.731 -4.109 -3.187 1.00 70.69 319 ILE A C 1
ATOM 2636 O O . ILE A 1 319 ? -0.245 -2.989 -3.050 1.00 70.69 319 ILE A O 1
ATOM 2640 N N . GLU A 1 320 ? -0.962 -4.646 -4.389 1.00 77.12 320 GLU A N 1
ATOM 2641 C CA . GLU A 1 320 ? -0.468 -4.082 -5.659 1.00 77.12 320 GLU A CA 1
ATOM 2642 C C . GLU A 1 320 ? -1.058 -2.703 -6.017 1.00 77.12 320 GLU A C 1
ATOM 2644 O O . GLU A 1 320 ? -0.542 -2.047 -6.920 1.00 77.12 320 GLU A O 1
ATOM 2649 N N . PHE A 1 321 ? -2.117 -2.252 -5.334 1.00 83.69 321 PHE A N 1
ATOM 2650 C CA . PHE A 1 321 ? -2.765 -0.969 -5.622 1.00 83.69 321 PHE A CA 1
ATOM 2651 C C . PHE A 1 321 ? -2.100 0.250 -4.965 1.00 83.69 321 PHE A C 1
ATOM 2653 O O . PHE A 1 321 ? -2.461 1.377 -5.303 1.00 83.69 321 PHE A O 1
ATOM 2660 N N . TYR A 1 322 ? -1.144 0.064 -4.046 1.00 90.25 322 TYR A N 1
ATOM 2661 C CA . TYR A 1 322 ? -0.420 1.189 -3.450 1.00 90.25 322 TYR A CA 1
ATOM 2662 C C . TYR A 1 322 ? 0.466 1.899 -4.485 1.00 90.25 322 TYR A C 1
ATOM 2664 O O . TYR A 1 322 ? 1.043 1.272 -5.374 1.00 90.25 322 TYR A O 1
ATOM 2672 N N . ASP A 1 323 ? 0.612 3.218 -4.360 1.00 89.62 323 ASP A N 1
ATOM 2673 C CA . ASP A 1 323 ? 1.411 4.047 -5.271 1.00 89.62 323 ASP A CA 1
ATOM 2674 C C . ASP A 1 323 ? 2.195 5.192 -4.604 1.00 89.62 323 ASP A C 1
ATOM 2676 O O . ASP A 1 323 ? 2.866 5.958 -5.303 1.00 89.62 323 ASP A O 1
ATOM 2680 N N . GLY A 1 324 ? 2.177 5.272 -3.270 1.00 91.31 324 GLY A N 1
ATOM 2681 C CA . GLY A 1 324 ? 2.917 6.260 -2.482 1.00 91.31 324 GLY A CA 1
ATOM 2682 C C . GLY A 1 324 ? 3.537 5.680 -1.212 1.00 91.31 324 GLY A C 1
ATOM 2683 O O . GLY A 1 324 ? 4.216 4.649 -1.268 1.00 91.31 324 GLY A O 1
ATOM 2684 N N . LEU A 1 325 ? 3.324 6.368 -0.082 1.00 92.88 325 LEU A N 1
ATOM 2685 C CA . LEU A 1 325 ? 3.674 5.888 1.256 1.00 92.88 325 LEU A CA 1
ATOM 2686 C C . LEU A 1 325 ? 3.077 4.496 1.491 1.00 92.88 325 LEU A C 1
ATOM 2688 O O . LEU A 1 325 ? 1.922 4.243 1.160 1.00 92.88 325 LEU A O 1
ATOM 2692 N N . ILE A 1 326 ? 3.856 3.619 2.111 1.00 94.19 326 ILE A N 1
ATOM 2693 C CA . ILE A 1 326 ? 3.424 2.316 2.608 1.00 94.19 326 ILE A CA 1
ATOM 2694 C C . ILE A 1 326 ? 3.953 2.159 4.023 1.00 94.19 326 ILE A C 1
ATOM 2696 O O . ILE A 1 326 ? 5.089 2.546 4.314 1.00 94.19 326 ILE A O 1
ATOM 2700 N N . PHE A 1 327 ? 3.154 1.546 4.888 1.00 95.12 327 PHE A N 1
ATOM 2701 C CA . PHE A 1 327 ? 3.601 1.195 6.220 1.00 95.12 327 PHE A CA 1
ATOM 2702 C C . PHE A 1 327 ? 3.009 -0.113 6.738 1.00 95.12 327 PHE A C 1
ATOM 2704 O O . PHE A 1 327 ? 1.916 -0.546 6.365 1.00 95.12 327 PHE A O 1
ATOM 2711 N N . GLU A 1 328 ? 3.749 -0.734 7.647 1.00 96.38 328 GLU A N 1
ATOM 2712 C CA . GLU A 1 328 ? 3.284 -1.843 8.469 1.00 96.38 328 GLU A CA 1
ATOM 2713 C C . GLU A 1 328 ? 3.693 -1.600 9.919 1.00 96.38 328 GLU A C 1
ATOM 2715 O O . GLU A 1 328 ? 4.795 -1.122 10.196 1.00 96.38 328 GLU A O 1
ATOM 2720 N N . ILE A 1 329 ? 2.811 -1.958 10.849 1.00 97.19 329 ILE A N 1
ATOM 2721 C CA . ILE A 1 329 ? 3.079 -1.886 12.282 1.00 97.19 329 ILE A CA 1
ATOM 2722 C C . ILE A 1 329 ? 3.092 -3.297 12.846 1.00 97.19 329 ILE A C 1
ATOM 2724 O O . ILE A 1 329 ? 2.137 -4.055 12.667 1.00 97.19 329 ILE A O 1
ATOM 2728 N N . PHE A 1 330 ? 4.168 -3.624 13.550 1.00 97.38 330 PHE A N 1
ATOM 2729 C CA . PHE A 1 330 ? 4.362 -4.890 14.240 1.00 97.38 330 PHE A CA 1
ATOM 2730 C C . PHE A 1 330 ? 4.441 -4.669 15.748 1.00 97.38 330 PHE A C 1
ATOM 2732 O O . PHE A 1 330 ? 4.751 -3.572 16.222 1.00 97.38 330 PHE A O 1
ATOM 2739 N N . ASP A 1 331 ? 4.213 -5.731 16.511 1.00 96.38 331 ASP A N 1
ATOM 2740 C CA . ASP A 1 331 ? 4.611 -5.746 17.913 1.00 96.38 331 ASP A CA 1
ATOM 2741 C C . ASP A 1 331 ? 6.147 -5.668 18.060 1.00 96.38 331 ASP A C 1
ATOM 2743 O O . ASP A 1 331 ? 6.899 -5.862 17.101 1.00 96.38 331 ASP A O 1
ATOM 2747 N N . THR A 1 332 ? 6.639 -5.411 19.274 1.00 95.62 332 THR A N 1
ATOM 2748 C CA . THR A 1 332 ? 8.082 -5.240 19.514 1.00 95.62 332 THR A CA 1
ATOM 2749 C C . THR A 1 332 ? 8.921 -6.483 19.224 1.00 95.62 332 THR A C 1
ATOM 2751 O O . THR A 1 332 ? 10.116 -6.344 18.974 1.00 95.62 332 THR A O 1
ATOM 2754 N N . SER A 1 333 ? 8.336 -7.688 19.249 1.00 94.19 333 SER A N 1
ATOM 2755 C CA . SER A 1 333 ? 9.046 -8.913 18.859 1.00 94.19 333 SER A CA 1
ATOM 2756 C C . SER A 1 333 ? 9.128 -9.104 17.342 1.00 94.19 333 SER A C 1
ATOM 2758 O O . SER A 1 333 ? 9.926 -9.912 16.873 1.00 94.19 333 SER A O 1
ATOM 2760 N N . GLY A 1 334 ? 8.315 -8.374 16.570 1.00 93.25 334 GLY A N 1
ATOM 2761 C CA . GLY A 1 334 ? 8.182 -8.553 15.126 1.00 93.25 334 GLY A CA 1
ATOM 2762 C C . GLY A 1 334 ? 7.377 -9.791 14.716 1.00 93.25 334 GLY A C 1
ATOM 2763 O O . GLY A 1 334 ? 7.373 -10.127 13.534 1.00 93.25 334 GLY A O 1
ATOM 2764 N N . THR A 1 335 ? 6.717 -10.464 15.664 1.00 93.38 335 THR A N 1
ATOM 2765 C CA . THR A 1 335 ? 5.955 -11.701 15.431 1.00 93.38 335 THR A CA 1
ATOM 2766 C C . THR A 1 335 ? 4.584 -11.404 14.837 1.00 93.38 335 THR A C 1
ATOM 2768 O O . THR A 1 335 ? 4.188 -12.012 13.847 1.00 93.38 335 THR A O 1
ATOM 2771 N N . TYR A 1 336 ? 3.865 -10.454 15.431 1.00 94.31 336 TYR A N 1
ATOM 2772 C CA . TYR A 1 336 ? 2.493 -10.128 15.076 1.00 94.31 336 TYR A CA 1
ATOM 2773 C C . TYR A 1 336 ? 2.476 -8.871 14.219 1.00 94.31 336 TYR A C 1
ATOM 2775 O O . TYR A 1 336 ? 2.861 -7.786 14.666 1.00 94.31 336 TYR A O 1
ATOM 2783 N N . ARG A 1 337 ? 1.991 -9.002 12.983 1.00 95.06 337 ARG A N 1
ATOM 2784 C CA . ARG A 1 337 ? 1.663 -7.848 12.145 1.00 95.06 337 ARG A CA 1
ATOM 2785 C C . ARG A 1 337 ? 0.307 -7.308 12.579 1.00 95.06 337 ARG A C 1
ATOM 2787 O O . ARG A 1 337 ? -0.694 -7.997 12.436 1.00 95.06 337 ARG A O 1
ATOM 2794 N N . LEU A 1 338 ? 0.272 -6.086 13.095 1.00 97.12 338 LEU A N 1
ATOM 2795 C CA . LEU A 1 338 ? -0.913 -5.493 13.714 1.00 97.12 338 LEU A CA 1
ATOM 2796 C C . LEU A 1 338 ? -1.702 -4.624 12.730 1.00 97.12 338 LEU A C 1
ATOM 2798 O O . LEU A 1 338 ? -2.926 -4.706 12.684 1.00 97.12 338 LEU A O 1
ATOM 2802 N N . ILE A 1 339 ? -1.010 -3.807 11.930 1.00 97.38 339 ILE A N 1
ATOM 2803 C CA . ILE A 1 339 ? -1.611 -2.891 10.946 1.00 97.38 339 ILE A CA 1
ATOM 2804 C C . ILE A 1 339 ? -0.795 -2.913 9.653 1.00 97.38 339 ILE A C 1
ATOM 2806 O O . ILE A 1 339 ? 0.428 -3.043 9.689 1.00 97.38 339 ILE A O 1
ATOM 2810 N N . SER A 1 340 ? -1.465 -2.751 8.514 1.00 95.56 340 SER A N 1
ATOM 2811 C CA . SER A 1 340 ? -0.842 -2.369 7.243 1.00 95.56 340 SER A CA 1
ATOM 2812 C C . SER A 1 340 ? -1.656 -1.263 6.587 1.00 95.56 340 SER A C 1
ATOM 2814 O O . SER A 1 340 ? -2.883 -1.269 6.668 1.00 95.56 340 SER A O 1
ATOM 2816 N N . GLY A 1 341 ? -0.975 -0.324 5.944 1.00 95.56 341 GLY A N 1
ATOM 2817 C CA . GLY A 1 341 ? -1.605 0.798 5.270 1.00 95.56 341 GLY A CA 1
ATOM 2818 C C . GLY A 1 341 ? -0.706 1.433 4.223 1.00 95.56 341 GLY A C 1
ATOM 2819 O O . GLY A 1 341 ? 0.440 1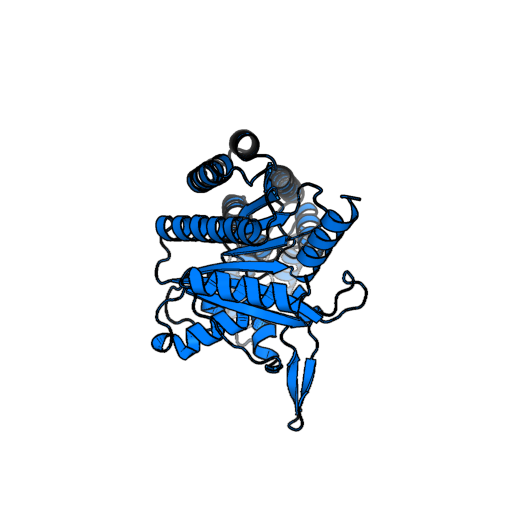.023 4.013 1.00 95.56 341 GLY A O 1
ATOM 2820 N N . GLY A 1 342 ? -1.240 2.450 3.562 1.00 95.50 342 GLY A N 1
ATOM 2821 C CA . GLY A 1 342 ? -0.528 3.202 2.544 1.00 95.50 342 GLY A CA 1
ATOM 2822 C C . GLY A 1 342 ? -1.440 4.043 1.663 1.00 95.50 342 GLY A C 1
ATOM 2823 O O . GLY A 1 342 ? -2.654 4.095 1.856 1.00 95.50 342 GLY A O 1
ATOM 2824 N N . ARG A 1 343 ? -0.819 4.705 0.689 1.00 95.44 343 ARG A N 1
ATOM 2825 C CA . ARG A 1 343 ? -1.437 5.595 -0.298 1.00 95.44 343 ARG A CA 1
ATOM 2826 C C . ARG A 1 343 ? -1.690 4.875 -1.616 1.00 95.44 343 ARG A C 1
ATOM 2828 O O . ARG A 1 343 ? -0.817 4.133 -2.073 1.00 95.44 343 ARG A O 1
ATOM 2835 N N . TYR A 1 344 ? -2.858 5.096 -2.210 1.00 94.25 344 TYR A N 1
ATOM 2836 C CA . TYR A 1 344 ? -3.337 4.373 -3.391 1.00 94.25 344 TYR A CA 1
ATOM 2837 C C . TYR A 1 344 ? -4.187 5.267 -4.314 1.00 94.25 344 TYR A C 1
ATOM 2839 O O . TYR A 1 344 ? -5.307 4.931 -4.696 1.00 94.25 344 TYR A O 1
ATOM 2847 N N . ASP A 1 345 ? -3.645 6.415 -4.722 1.00 93.50 345 ASP A N 1
ATOM 2848 C CA . ASP A 1 345 ? -4.371 7.420 -5.517 1.00 93.50 345 ASP A CA 1
ATOM 2849 C C . ASP A 1 345 ? -4.854 6.838 -6.873 1.00 93.50 345 ASP A C 1
ATOM 2851 O O . ASP A 1 345 ? -5.983 7.061 -7.316 1.00 93.50 345 ASP A O 1
ATOM 2855 N N . LYS A 1 346 ? -4.034 6.002 -7.527 1.00 90.19 346 LYS A N 1
ATOM 2856 C CA . LYS A 1 346 ? -4.364 5.319 -8.796 1.00 90.19 346 LYS A CA 1
ATOM 2857 C C . LYS A 1 346 ? -5.523 4.329 -8.691 1.00 90.19 346 LYS A C 1
ATOM 2859 O O . LYS A 1 346 ? -6.151 4.047 -9.719 1.00 90.19 346 LYS A O 1
ATOM 2864 N N . LEU A 1 347 ? -5.799 3.793 -7.498 1.00 91.38 347 LEU A N 1
ATOM 2865 C CA . LEU A 1 347 ? -6.938 2.901 -7.279 1.00 91.38 347 LEU A CA 1
ATOM 2866 C C . LEU A 1 347 ? -8.238 3.645 -7.585 1.00 91.38 347 LEU A C 1
ATOM 2868 O O . LEU A 1 347 ? -9.052 3.141 -8.350 1.00 91.38 347 LEU A O 1
ATOM 2872 N N . LEU A 1 348 ? -8.404 4.865 -7.066 1.00 92.19 348 LEU A N 1
ATOM 2873 C CA . LEU A 1 348 ? -9.634 5.641 -7.250 1.00 92.19 348 LEU A CA 1
ATOM 2874 C C . LEU A 1 348 ? -9.911 5.937 -8.725 1.00 92.19 348 LEU A C 1
ATOM 2876 O O . LEU A 1 348 ? -11.025 5.733 -9.204 1.00 92.19 348 LEU A O 1
ATOM 2880 N N . LYS A 1 349 ? -8.864 6.300 -9.474 1.00 89.69 349 LYS A N 1
ATOM 2881 C CA . LYS A 1 349 ? -8.965 6.498 -10.923 1.00 89.69 349 LYS A CA 1
ATOM 2882 C C . LYS A 1 349 ? -9.393 5.225 -11.651 1.00 89.69 349 LYS A C 1
ATOM 2884 O O . LYS A 1 349 ? -10.182 5.284 -12.588 1.00 89.69 349 LYS A O 1
ATOM 2889 N N . SER A 1 350 ? -8.870 4.078 -11.226 1.00 88.31 350 SER A N 1
ATOM 2890 C CA . SER A 1 350 ? -9.211 2.782 -11.820 1.00 88.31 350 SER A CA 1
ATOM 2891 C C . SER A 1 350 ? -10.642 2.344 -11.458 1.00 88.31 350 SER A C 1
ATOM 2893 O O . SER A 1 350 ? -11.277 1.661 -12.249 1.00 88.31 350 SER A O 1
ATOM 2895 N N . LEU A 1 351 ? -11.184 2.819 -10.328 1.00 88.88 351 LEU A N 1
ATOM 2896 C CA . LEU A 1 351 ? -12.592 2.664 -9.932 1.00 88.88 351 LEU A CA 1
ATOM 2897 C C . LEU A 1 351 ? -13.542 3.652 -10.635 1.00 88.88 351 LEU A C 1
ATOM 2899 O O . LEU A 1 351 ? -14.739 3.637 -10.359 1.00 88.88 351 LEU A O 1
ATOM 2903 N N . GLY A 1 352 ? -13.030 4.504 -11.529 1.00 87.19 352 GLY A N 1
ATOM 2904 C CA . GLY A 1 352 ? -13.840 5.430 -12.318 1.00 87.19 352 GLY A CA 1
ATOM 2905 C C . GLY A 1 352 ? -14.062 6.802 -11.682 1.00 87.19 352 GLY A C 1
ATOM 2906 O O . GLY A 1 352 ? -15.053 7.447 -12.002 1.00 87.19 352 GLY A O 1
ATOM 2907 N N . SER A 1 353 ? -13.180 7.272 -10.791 1.00 86.00 353 SER A N 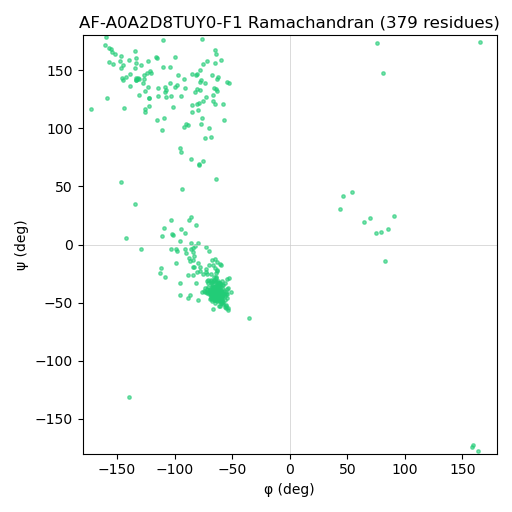1
ATOM 2908 C CA . SER A 1 353 ? -13.260 8.662 -10.325 1.00 86.00 353 SER A CA 1
ATOM 2909 C C . SER A 1 353 ? -12.984 9.648 -11.472 1.00 86.00 353 SER A C 1
ATOM 2911 O O . SER A 1 353 ? -11.893 9.642 -12.050 1.00 86.00 353 SER A O 1
ATOM 2913 N N . ASP A 1 354 ? -13.949 10.523 -11.767 1.00 69.19 354 ASP A N 1
ATOM 2914 C CA . ASP A 1 354 ? -13.814 11.592 -12.773 1.00 69.19 354 ASP A CA 1
ATOM 2915 C C . ASP A 1 354 ? -12.895 12.735 -12.300 1.00 69.19 354 ASP A C 1
ATOM 2917 O O . ASP A 1 354 ? -12.297 13.452 -13.106 1.00 69.19 354 ASP A O 1
ATOM 2921 N N . GLU A 1 355 ? -12.756 12.880 -10.983 1.00 70.62 355 GLU A N 1
ATOM 2922 C CA . GLU A 1 355 ? -11.946 13.902 -10.328 1.00 70.62 355 GLU A CA 1
ATOM 2923 C C . GLU A 1 355 ? -10.586 13.362 -9.883 1.00 70.62 355 GLU A C 1
ATOM 2925 O O . GLU A 1 355 ? -10.364 12.154 -9.741 1.00 70.62 355 GLU A O 1
ATOM 2930 N N . GLN A 1 356 ? -9.651 14.283 -9.644 1.00 82.56 356 GLN A N 1
ATOM 2931 C CA . GLN A 1 356 ? -8.320 13.958 -9.149 1.00 82.56 356 GLN A CA 1
ATOM 2932 C C . GLN A 1 356 ? -8.355 13.692 -7.638 1.00 82.56 356 GLN A C 1
ATOM 2934 O O . GLN A 1 356 ? -7.834 14.469 -6.839 1.00 82.56 356 GLN A O 1
ATOM 2939 N N . LEU A 1 357 ? -8.999 12.587 -7.263 1.00 92.56 357 LEU A N 1
ATOM 2940 C CA . LEU A 1 357 ? -9.060 12.121 -5.887 1.00 92.56 357 LEU A CA 1
ATOM 2941 C C . LEU A 1 357 ? -7.747 11.453 -5.475 1.00 92.56 357 LEU A C 1
ATOM 2943 O O . LEU A 1 357 ? -7.138 10.698 -6.237 1.00 92.56 357 LEU A O 1
ATOM 2947 N N . CYS A 1 358 ? -7.362 11.700 -4.231 1.00 95.00 358 CYS A N 1
ATOM 2948 C CA . CYS A 1 358 ? -6.288 11.004 -3.540 1.00 95.00 358 CYS A CA 1
ATOM 2949 C C . CYS A 1 358 ? -6.877 10.118 -2.440 1.00 95.00 358 CYS A C 1
ATOM 2951 O O . CYS A 1 358 ? -7.935 10.437 -1.889 1.00 95.00 358 CYS A O 1
ATOM 2953 N N . ALA A 1 359 ? -6.182 9.034 -2.096 1.00 96.38 359 ALA A N 1
ATOM 2954 C CA . ALA A 1 359 ? -6.569 8.194 -0.971 1.00 96.38 359 ALA A CA 1
ATOM 2955 C C . ALA A 1 359 ? -5.386 7.615 -0.209 1.00 96.38 359 ALA A C 1
ATOM 2957 O O . ALA A 1 359 ? -4.382 7.187 -0.782 1.00 96.38 359 ALA A O 1
ATOM 2958 N N . VAL A 1 360 ? -5.555 7.568 1.107 1.00 97.69 360 VAL A N 1
ATOM 2959 C CA . VAL A 1 360 ? -4.635 6.917 2.028 1.00 97.69 360 VAL A CA 1
ATOM 2960 C C . VAL A 1 360 ? -5.424 6.232 3.138 1.00 97.69 360 VAL A C 1
ATOM 2962 O O . VAL A 1 360 ? -6.462 6.732 3.573 1.00 97.69 360 VAL A O 1
ATOM 2965 N N . GLY A 1 361 ? -4.938 5.082 3.590 1.00 97.94 361 GLY A N 1
ATOM 2966 C CA . GLY A 1 361 ? -5.696 4.223 4.484 1.00 97.94 361 GLY A CA 1
ATOM 2967 C C . GLY A 1 361 ? -4.871 3.217 5.257 1.00 97.94 361 GLY A C 1
ATOM 2968 O O . GLY A 1 361 ? -3.685 3.025 4.976 1.00 97.94 361 GLY A O 1
ATOM 2969 N N . PHE A 1 362 ? -5.511 2.543 6.209 1.00 97.81 362 PHE A N 1
ATOM 2970 C CA . PHE A 1 362 ? -4.963 1.345 6.839 1.00 97.81 362 PHE A CA 1
ATOM 2971 C C . PHE A 1 362 ? -6.050 0.353 7.235 1.00 97.81 362 PHE A C 1
ATOM 2973 O O . PHE A 1 362 ? -7.190 0.727 7.503 1.00 97.81 362 PHE A O 1
ATOM 2980 N N . ALA A 1 363 ? -5.641 -0.906 7.373 1.00 97.06 363 ALA A N 1
ATOM 2981 C CA . ALA A 1 363 ? -6.429 -1.968 7.973 1.00 97.06 363 ALA A CA 1
ATOM 2982 C C . ALA A 1 363 ? -5.645 -2.667 9.093 1.00 97.06 363 ALA A C 1
ATOM 2984 O O . ALA A 1 363 ? -4.434 -2.899 9.004 1.00 97.06 363 ALA A O 1
ATOM 2985 N N . THR A 1 364 ? -6.356 -3.029 10.152 1.00 97.56 364 THR A N 1
ATOM 2986 C CA . THR A 1 364 ? -5.876 -3.844 11.264 1.00 97.56 364 THR A CA 1
ATOM 2987 C C . THR A 1 364 ? -5.996 -5.331 10.929 1.00 97.56 364 THR A C 1
ATOM 2989 O O . THR A 1 364 ? -6.924 -5.768 10.248 1.00 97.56 364 THR A O 1
ATOM 2992 N N . TYR A 1 365 ? -5.065 -6.137 11.436 1.00 95.06 365 TYR A N 1
ATOM 2993 C CA . TYR A 1 365 ? -5.128 -7.598 11.382 1.00 95.06 365 TYR A CA 1
ATOM 2994 C C . TYR A 1 365 ? -5.736 -8.111 12.691 1.00 95.06 365 TYR A C 1
ATOM 2996 O O . TYR A 1 365 ? -5.015 -8.479 13.617 1.00 95.06 365 TYR A O 1
ATOM 3004 N N . ASN A 1 366 ? -7.068 -8.118 12.800 1.00 95.75 366 ASN A N 1
ATOM 3005 C CA . ASN A 1 366 ? -7.752 -8.343 14.085 1.00 95.75 366 ASN A CA 1
ATOM 3006 C C . ASN A 1 366 ? -7.456 -9.722 14.681 1.00 95.75 366 ASN A C 1
ATOM 3008 O O . ASN A 1 366 ? -7.357 -9.855 15.898 1.00 95.75 366 ASN A O 1
ATOM 3012 N N . ASN A 1 367 ? -7.268 -10.740 13.838 1.00 93.62 367 ASN A N 1
ATOM 3013 C CA . ASN A 1 367 ? -6.847 -12.068 14.282 1.00 93.62 367 ASN A CA 1
ATOM 3014 C C . ASN A 1 367 ? -5.458 -12.038 14.946 1.00 93.62 367 ASN A C 1
ATOM 3016 O O . ASN A 1 367 ? -5.291 -12.613 16.017 1.00 93.62 367 ASN A O 1
ATOM 3020 N N . GLU A 1 368 ? -4.487 -11.343 14.349 1.00 94.06 368 GLU A N 1
ATOM 3021 C CA . GLU A 1 368 ? -3.122 -11.223 14.884 1.00 94.06 368 GLU A CA 1
ATOM 3022 C C . GLU A 1 368 ? -3.082 -10.356 16.144 1.00 94.06 368 GLU A C 1
ATOM 3024 O O . GLU A 1 368 ? -2.418 -10.701 17.118 1.00 94.06 368 GLU A O 1
ATOM 3029 N N . ILE A 1 369 ? -3.858 -9.270 16.165 1.00 96.19 369 ILE A N 1
ATOM 3030 C CA . ILE A 1 369 ? -4.055 -8.444 17.360 1.00 96.19 369 ILE A CA 1
ATOM 3031 C C . ILE A 1 369 ? -4.639 -9.286 18.497 1.00 96.19 369 ILE A C 1
ATOM 3033 O O . ILE A 1 369 ? -4.148 -9.211 19.622 1.00 96.19 369 ILE A O 1
ATOM 3037 N N . ASN A 1 370 ? -5.660 -10.105 18.228 1.00 94.06 370 ASN A N 1
ATOM 3038 C CA . ASN A 1 370 ? -6.259 -10.935 19.267 1.00 94.06 370 ASN A CA 1
ATOM 3039 C C . ASN A 1 370 ? -5.248 -11.958 19.820 1.00 94.06 370 ASN A C 1
ATOM 3041 O O . ASN A 1 370 ? -5.072 -12.043 21.034 1.00 94.06 370 ASN A O 1
ATOM 3045 N N . LYS A 1 371 ? -4.495 -12.642 18.944 1.00 93.06 371 LYS A N 1
ATOM 3046 C CA . LYS A 1 371 ? -3.403 -13.549 19.349 1.00 93.06 371 LYS A CA 1
ATOM 3047 C C . LYS A 1 371 ? -2.343 -12.839 20.197 1.00 93.06 371 LYS A C 1
ATOM 3049 O O . LYS A 1 371 ? -1.907 -13.370 21.220 1.00 93.06 371 LYS A O 1
ATOM 3054 N N . TYR A 1 372 ? -1.955 -11.622 19.813 1.00 94.81 372 TYR A N 1
ATOM 3055 C CA . TYR A 1 372 ? -1.031 -10.801 20.594 1.00 94.81 372 TYR A CA 1
ATOM 3056 C C . TYR A 1 372 ? -1.574 -10.525 22.003 1.00 94.81 372 TYR A C 1
ATOM 3058 O O . TYR A 1 372 ? -0.869 -10.766 22.986 1.00 94.81 372 TYR A O 1
ATOM 3066 N N . LEU A 1 373 ? -2.822 -10.061 22.117 1.00 93.50 373 LEU A N 1
ATOM 3067 C CA . LEU A 1 373 ? -3.444 -9.736 23.402 1.00 93.50 373 LEU A CA 1
ATOM 3068 C C . LEU A 1 373 ? -3.565 -10.976 24.303 1.00 93.50 373 LEU A C 1
ATOM 3070 O O . LEU A 1 373 ? -3.215 -10.910 25.481 1.00 93.50 373 LEU A O 1
ATOM 3074 N N . GLU A 1 374 ? -3.959 -12.123 23.744 1.00 91.62 374 GLU A N 1
ATOM 3075 C CA . GLU A 1 374 ? -4.009 -13.407 24.456 1.00 91.62 374 GLU A CA 1
ATOM 3076 C C . GLU A 1 374 ? -2.620 -13.836 24.967 1.00 91.62 374 GLU A C 1
ATOM 3078 O O . GLU A 1 374 ? -2.475 -14.255 26.119 1.00 91.62 374 GLU A O 1
ATOM 3083 N N . SER A 1 375 ? -1.573 -13.668 24.149 1.00 90.81 375 SER A N 1
ATOM 3084 C CA . SER A 1 375 ? -0.192 -13.999 24.533 1.00 90.81 375 SER A CA 1
ATOM 3085 C C . SER A 1 375 ? 0.312 -13.158 25.713 1.00 90.81 375 SER A C 1
ATOM 3087 O O . SER A 1 375 ? 1.036 -13.662 26.574 1.00 90.81 375 SER A O 1
ATOM 3089 N N . LYS A 1 376 ? -0.113 -11.890 25.804 1.00 85.88 376 LYS A N 1
ATOM 3090 C CA . LYS A 1 376 ? 0.242 -10.996 26.913 1.00 85.88 376 LYS A CA 1
ATOM 3091 C C . LYS A 1 376 ? -0.497 -11.349 28.196 1.00 85.88 376 LYS A C 1
ATOM 3093 O O . LYS A 1 376 ? 0.113 -11.285 29.259 1.00 85.88 376 LYS A O 1
ATOM 3098 N N . SER A 1 377 ? -1.759 -11.765 28.105 1.00 80.88 377 SER A N 1
ATOM 3099 C CA . SER A 1 377 ? -2.516 -12.235 29.270 1.00 80.88 377 SER A CA 1
ATOM 3100 C C . SER A 1 377 ? -1.943 -13.531 29.854 1.00 80.88 377 SER A C 1
ATOM 3102 O O . SER A 1 377 ? -1.892 -13.678 31.070 1.00 80.88 377 SER A O 1
ATOM 3104 N N . ASN A 1 378 ? -1.454 -14.445 29.009 1.00 75.00 378 ASN A N 1
ATOM 3105 C CA . ASN A 1 378 ? -0.898 -15.727 29.458 1.00 75.00 378 ASN A CA 1
ATOM 3106 C C . ASN A 1 378 ? 0.527 -15.626 30.032 1.00 75.00 378 ASN A C 1
ATOM 3108 O O . ASN A 1 378 ? 0.932 -16.493 30.800 1.00 75.00 378 ASN A O 1
ATOM 3112 N N . GLY A 1 379 ? 1.288 -14.585 29.677 1.00 60.59 379 GLY A N 1
ATOM 3113 C CA . GLY A 1 379 ? 2.648 -14.349 30.178 1.00 60.59 379 GLY A CA 1
ATOM 3114 C C . GLY A 1 379 ? 2.739 -13.585 31.507 1.00 60.59 379 GLY A C 1
ATOM 3115 O O . GLY A 1 379 ? 3.847 -13.297 31.949 1.00 60.59 379 GLY A O 1
ATOM 3116 N N . GLN A 1 380 ? 1.606 -13.215 32.118 1.00 51.50 380 GLN A N 1
ATOM 3117 C CA . GLN A 1 380 ? 1.538 -12.476 33.391 1.00 51.50 380 GLN A CA 1
ATOM 3118 C C . GLN A 1 380 ? 1.199 -13.352 34.617 1.00 51.50 380 GLN A C 1
ATOM 3120 O O . GLN A 1 380 ? 0.983 -12.797 35.694 1.00 51.50 380 GLN A O 1
ATOM 3125 N N . ASN A 1 381 ? 1.174 -14.685 34.478 1.00 36.56 381 ASN A N 1
ATOM 3126 C CA . ASN A 1 381 ? 0.918 -15.631 35.577 1.00 36.56 381 ASN A CA 1
ATOM 3127 C C . ASN A 1 381 ? 2.191 -16.267 36.135 1.00 36.56 381 ASN A C 1
ATOM 3129 O O . ASN A 1 381 ? 3.003 -16.766 35.322 1.00 36.56 381 ASN A O 1
#

Solvent-accessible surface area (backbone atoms only — not comparable to full-atom values): 20899 Å² total; per-residue (Å²): 128,54,71,67,56,52,41,49,51,52,42,55,52,41,46,75,70,71,22,45,77,56,89,73,77,63,66,42,60,40,68,74,45,65,81,57,41,38,74,70,52,56,75,18,48,51,68,48,66,48,98,87,70,49,60,26,19,45,34,62,62,63,65,66,60,51,53,43,50,41,67,77,42,48,91,80,47,97,60,45,37,33,24,39,57,49,78,30,28,37,68,58,93,80,49,94,79,55,45,69,46,42,36,38,35,41,40,45,42,45,86,50,80,50,67,70,56,47,50,53,52,56,50,49,49,52,50,52,54,55,51,52,40,44,73,76,70,49,57,57,25,29,39,40,36,30,47,48,49,51,56,46,38,52,47,69,68,45,99,58,46,67,71,55,37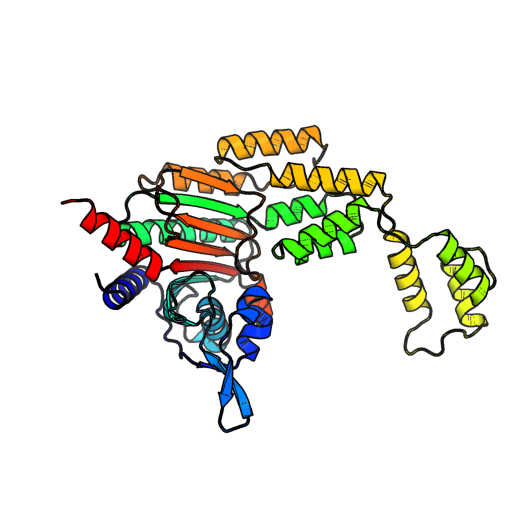,55,50,52,59,75,32,53,55,43,55,73,59,36,51,50,51,44,61,43,34,39,67,26,36,61,71,60,62,68,61,48,49,50,50,40,34,72,75,70,69,40,87,73,85,50,66,70,63,48,44,51,49,45,62,74,64,58,74,72,94,56,100,62,54,68,65,60,53,48,53,55,48,50,62,51,61,65,46,57,36,53,37,70,58,19,37,54,51,44,50,52,53,50,56,52,43,62,46,49,33,39,65,70,60,28,54,53,50,48,53,49,50,35,63,79,67,70,42,84,84,52,69,76,64,57,69,59,55,51,53,52,47,54,55,45,72,71,35,87,38,52,75,45,56,34,39,32,61,63,71,34,95,63,71,66,44,55,60,32,50,35,38,39,33,22,37,76,86,65,79,38,58,37,34,44,35,35,19,26,35,67,44,47,51,74,67,65,43,92,60,73,47,31,34,39,31,38,37,33,33,44,62,40,44,45,52,51,54,53,54,56,65,66,71,74,117

pLDDT: mean 87.52, std 10.44, range [36.56, 98.56]

Radius of gyration: 25.01 Å; Cα contacts (8 Å, |Δi|>4): 576; chains: 1; bounding box: 57×42×89 Å

Secondary structure (DSSP, 8-state):
--HHHHHHHHHHHHHTTTPEE----SEEETHHHHTTSHHHHHHH--EEE-TTS-EEEE-S-SHHHHHHHHHHTGGG-SSSEEEEEEEEE---SSSSS-SEEEEEEEEEEES--SHHHHHHHHHHHHHHHHHHHHHTT---EEEEEEEHHHHHHHHHHSS--HHHHHHHHHTTT-HHHHHHHHHHHTT-BS--HHHHHHHHHHHHS-----HHHHHHHHHHHT---SSS-HHHHHHHHHHHHTT-B-HHHHHHHHHHHHHHHH-EESHHHHHHHHHHHHHHTT-TT----HHHHHHHHHHHHH-TTEEEEEEETT--SS-TT--SEEEEEEETTS--EEEEEEE-HHHHHHTT-SS--EEEEEEE-HHHHHHHHHHHHHTT-

Sequence (381 aa):
MSIQELNLQLKNYFESKDFTYVDLPLVFDSDVFYEMSGEILRKQMYSFYDNSGKEKCLRPDLTIPVCHNYITNSQKFKSGKLCYSGPVFRSSTESEGSVELNQSGVEIIYEDNRNESQLINDIEIIQNALETLKNIGIEKINLRLGNLKYFMNFISVLNLPQRWKERLSRHYFRKDYFETLLARLSRGVGYDSQQRDKIIKEILGTETTNSEHLKKIIEEKNIFKSSRTTSEIIDRFNQKADMIIQKEDGLKIVELIREYQKINGNIDEYNQNLNKFIMDYDLNDFEDNTETLNKLNELCSSSKSVNEVIFLNNFRNTIEFYDGLIFEIFDTSGTYRLISGGRYDKLLKSLGSDEQLCAVGFATYNNEINKYLESKSNGQN

Foldseek 3Di:
DDLVVLLVLLVVVLVVVVAAEDDDDQKDQCVLCVLFFDPVQNVFWDWDADPVRGIMTGAQDDVSVLLLCCLVPVVVDPFQWHKYWAWHATNDPPPPPDRIFIKIKIKHKDFDPDPVVVLVVVLVQVVVVLVSCVSVPQQAWAKEKEWLVLVLLVLVLQPAQPVLSVVLSLCLLVVVVNVVSLVQLLQWDADPPVVVQVVCCVQQVDNDLDLVSQLVSCVVVVRDPDPDHSNVVNVVVVSRHVRTRDNVNSNVVSVLSVLLQPQKFALVSSVVSVVVSCVVPVVVSRDNVNVSSVVVNVSLVPRSHYPYYMYGHSPNNDTSQARTMWMWMGRPVNPFTFKTWHWRQVSSVSSPRPGSMTMIMMMTRSVSVVVVVVVVVVVPD

Nearest PDB structures (foldseek):
  1wu7-assembly1_B  TM=7.844E-01  e=3.247E-15  Thermoplasma acidophilum
  9c9q-assembly1_B  TM=6.647E-01  e=1.968E-13  Thermochaetoides thermophila
  9c9q-assembly1_A  TM=6.782E-01  e=9.108E-13  Thermochaetoides thermophila
  8dqi-assembly1_D  TM=7.518E-01  e=2.242E-05  Methanomethylophilus alvi
  2rhs-assembly1_D  TM=6.566E-01  e=5.661E-04  Staphylococcus haemolyticus

Mean predicted aligned error: 8.12 Å